Protein AF-A0AAR5PDA1-F1 (afdb_monomer)

Organism: Dendroctonus ponderosae (NCBI:txid77166)

Nearest PDB structures (foldseek):
  4s0f-assembly1_A  TM=1.235E-01  e=7.817E+00  Acetivibrio thermocellus ATCC 27405

Mean predicted aligned error: 9.86 Å

Secondary structure (DSSP, 8-state):
--SSSHHHHHHHHGGG--------HHHHHHHHHHHHHHHHHHHHHHHH-S------PPPTTSS--SEEE--GGGS-TTTEEEEEEEEEEE---HHHHHHHH-TTS--TTEEEEEEEEETTS-HHHHHHHHHHHHHTTS--EEEEEEEEE------HHHHHHHHHHHHHHHHHHHHHHHHHHHHTT-TT---TTGGGG-HHHHHHHHH-----HHHHHTHHHHHHHHHHHHHHHHHHHHHHHHHS-BS-HHHHHHHHHSHHHHHHHHHHHHHHHHHHHHHHHHHHHHHHHHHHHHS---HHHHHHHHHHHHHHHHHHHHHHHHHHHTTTT--SGGGHHHHHHHHHHHHHHHHHHHHT-GGGS-GGG-SSGGGHHHHHHHHHHHHHHHHHHHHHHTT--HHHHHHHHHHHHHHHHHHHHHHHT--SS----HHHHHHT---HHIIIIIS-HHHHHHHHHHHHHHHHHHHHHTTSS-----HHHHHHHHHHHHHHHHHHHHHTTS---HHHHHHHHHHHHHHHHHHHHHHHHHHHTT--HHHHHHHT-HHHHHHHTTHHHHHHHHHHHHHHHHHT-SSPBP--HHHHHHHHHHHHHHHHHHHHHHIIIIIHHHHHHHHHHS---PPPPP---

Foldseek 3Di:
DVPVVVVVVVVVVPPPPPDDDDPDPVVVVVCLVVVVLVVVLVVVCVLVPDDDDDDDDDDPPPADFQEDADQQVPQDPVFWWWKKWKKFKDDPDVVLVVQVVDLLAARSRIHIYTDTGGPVDDPVVVVVVVVCVVCVVPPIDMDTDDMFIDDPPDPPPLVVVVVVVVVVLVVLLVVLQVQVVVCVVPVVRDDPQSVLSHLVVLVVVLLDDDPDPLCVLLLLVLLLLLVLLLLLLLLLLLLLVLQAFFRDRVQNSVVCVPPSVVLSNVCNLQSLLQVLLQLLLVLLLVVVVLCVQFVDDDVVQLVQVLVLLLLLCQQLLVVLLSCQLVCVLAPFPSCSLVNVQQNVLSVVCSVCLSVLNCLVDQCSSHNQSLSLSVSLSSVLSSVSSVLCNCCSVVVNDSLVVLVVVLVVLLVVQLVQCQVLVEFLADDDGSNCSNSVVSDPRVSNQRRHSSQSNNSNSLSNNLSVVCNVCVVQLADPDDPVRLVVLCCLLPVQLVVLSVVSVDGDGHSVRSSCSSCSSVSNRNSVSSVSSNSSRPHDPPSNVVSSDSSSSSLSLLSSLLSSCLSVLSNSVSSPDSGHHHDDPVVSSVSSSRSSVVSSVRSSVCCSNPSSSSSVVSVVPGDDDDRNDPPPD

Structure (mmCIF, N/CA/C/O backbone):
data_AF-A0AAR5PDA1-F1
#
_entry.id   AF-A0AAR5PDA1-F1
#
loop_
_atom_site.group_PDB
_atom_site.id
_atom_site.type_symbol
_atom_site.label_atom_id
_atom_site.label_alt_id
_atom_site.label_comp_id
_atom_site.label_asym_id
_atom_site.label_entity_id
_atom_site.label_seq_id
_atom_site.pdbx_PDB_ins_code
_atom_site.Cartn_x
_atom_site.Cartn_y
_atom_site.Cartn_z
_atom_site.occupancy
_atom_site.B_iso_or_equiv
_atom_site.auth_seq_id
_atom_site.auth_comp_id
_atom_site.auth_asym_id
_atom_site.auth_atom_id
_atom_site.pdbx_PDB_model_num
ATOM 1 N N . MET A 1 1 ? -7.968 33.126 -7.094 1.00 28.56 1 MET A N 1
ATOM 2 C CA . MET A 1 1 ? -9.306 33.626 -6.690 1.00 28.56 1 MET A CA 1
ATOM 3 C C . MET A 1 1 ? -10.457 32.987 -7.488 1.00 28.56 1 MET A C 1
ATOM 5 O O . MET A 1 1 ? -11.607 33.173 -7.131 1.00 28.56 1 MET A O 1
ATOM 9 N N . SER A 1 2 ? -10.165 32.133 -8.475 1.00 23.06 2 SER A N 1
ATOM 10 C CA . SER A 1 2 ? -11.123 31.380 -9.308 1.00 23.06 2 SER A CA 1
ATOM 11 C C . SER A 1 2 ? -11.446 29.956 -8.806 1.00 23.06 2 SER A C 1
ATOM 13 O O . SER A 1 2 ? -12.273 29.273 -9.391 1.00 23.06 2 SER A O 1
ATOM 15 N N . ILE A 1 3 ? -10.853 29.511 -7.690 1.00 26.88 3 ILE A N 1
ATOM 16 C CA . ILE A 1 3 ? -11.056 28.160 -7.117 1.00 26.88 3 ILE A CA 1
ATOM 17 C C . ILE A 1 3 ? -12.253 28.111 -6.140 1.00 26.88 3 ILE A C 1
ATOM 19 O O . ILE A 1 3 ? -12.830 27.056 -5.904 1.00 26.88 3 ILE A O 1
ATOM 23 N N . LEU A 1 4 ? -12.695 29.261 -5.617 1.00 26.09 4 LEU A N 1
ATOM 24 C CA . LEU A 1 4 ? -13.799 29.341 -4.647 1.00 26.09 4 LEU A CA 1
ATOM 25 C C . LEU A 1 4 ? -15.200 29.301 -5.287 1.00 26.09 4 LEU A C 1
ATOM 27 O O . LEU A 1 4 ? -16.171 29.035 -4.585 1.00 26.09 4 LEU A O 1
ATOM 31 N N . CYS A 1 5 ? -15.323 29.512 -6.603 1.00 22.81 5 CYS A N 1
ATOM 32 C CA . CYS A 1 5 ? -16.627 29.559 -7.280 1.00 22.81 5 CYS A CA 1
ATOM 33 C C . CYS A 1 5 ? -17.192 28.160 -7.609 1.00 22.81 5 CYS A C 1
ATOM 35 O O . CYS A 1 5 ? -18.403 27.963 -7.601 1.00 22.81 5 CYS A O 1
ATOM 37 N N . ASN A 1 6 ? -16.331 27.149 -7.781 1.00 28.89 6 ASN A N 1
ATOM 38 C CA . ASN A 1 6 ? -16.763 25.783 -8.114 1.00 28.89 6 ASN A CA 1
ATOM 39 C C . ASN A 1 6 ? -17.295 24.978 -6.916 1.00 28.89 6 ASN A C 1
ATOM 41 O O . ASN A 1 6 ? -17.937 23.947 -7.103 1.00 28.89 6 ASN A O 1
ATOM 45 N N . TYR A 1 7 ? -17.098 25.458 -5.684 1.00 30.75 7 TYR A N 1
ATOM 46 C CA . TYR A 1 7 ? -17.637 24.798 -4.491 1.00 30.75 7 TYR A CA 1
ATOM 47 C C . TYR A 1 7 ? -19.144 25.034 -4.302 1.00 30.75 7 TYR A C 1
ATOM 49 O O . TYR A 1 7 ? -19.819 24.208 -3.692 1.00 30.75 7 TYR A O 1
ATOM 57 N N . TYR A 1 8 ? -19.693 26.126 -4.848 1.00 25.42 8 TYR A N 1
ATOM 58 C CA . TYR A 1 8 ? -21.100 26.490 -4.646 1.00 25.42 8 TYR A CA 1
ATOM 59 C C . TYR A 1 8 ? -22.063 25.687 -5.538 1.00 25.42 8 TYR A C 1
ATOM 61 O O . TYR A 1 8 ? -23.167 25.353 -5.115 1.00 25.42 8 TYR A O 1
ATOM 69 N N . VAL A 1 9 ? -21.621 25.275 -6.732 1.00 27.92 9 VAL A N 1
ATOM 70 C CA . VAL A 1 9 ? -22.448 24.497 -7.675 1.00 27.92 9 VAL A CA 1
ATOM 71 C C . VAL A 1 9 ? -22.591 23.028 -7.237 1.00 27.92 9 VAL A C 1
ATOM 73 O O . VAL A 1 9 ? -23.632 22.411 -7.454 1.00 27.92 9 VAL A O 1
ATOM 76 N N . ALA A 1 10 ? -21.600 22.473 -6.528 1.00 27.89 10 ALA A N 1
ATOM 77 C CA . ALA A 1 10 ? -21.650 21.100 -6.011 1.00 27.89 10 ALA A CA 1
ATOM 78 C C . ALA A 1 10 ? -22.660 20.912 -4.858 1.00 27.89 10 ALA A C 1
ATOM 80 O O . ALA A 1 10 ? -23.188 19.816 -4.666 1.00 27.89 10 ALA A O 1
ATOM 81 N N . VAL A 1 11 ? -22.967 21.975 -4.105 1.00 31.55 11 VAL A N 1
ATOM 82 C CA . VAL A 1 11 ? -23.894 21.928 -2.959 1.00 31.55 11 VAL A CA 1
ATOM 83 C C . VAL A 1 11 ? -25.360 21.930 -3.411 1.00 31.55 11 VAL A C 1
ATOM 85 O O . VAL A 1 11 ? -26.210 21.355 -2.733 1.00 31.55 11 VAL A O 1
ATOM 88 N N . GLN A 1 12 ? -25.662 22.481 -4.589 1.00 25.25 12 GLN A N 1
ATOM 89 C CA . GLN A 1 12 ? -27.038 22.630 -5.071 1.00 25.25 12 GLN A CA 1
ATOM 90 C C . GLN A 1 12 ? -27.609 21.350 -5.717 1.00 25.25 12 GLN A C 1
ATOM 92 O O . GLN A 1 12 ? -28.822 21.181 -5.767 1.00 25.25 12 GLN A O 1
ATOM 97 N N . ILE A 1 13 ? -26.757 20.401 -6.130 1.00 28.02 13 ILE A N 1
ATOM 98 C CA . ILE A 1 13 ? -27.175 19.130 -6.766 1.00 28.02 13 ILE A CA 1
ATOM 99 C C . ILE A 1 13 ? -27.432 18.010 -5.731 1.00 28.02 13 ILE A C 1
ATOM 101 O O . ILE A 1 13 ? -28.142 17.046 -6.010 1.00 28.02 13 ILE A O 1
ATOM 105 N N . CYS A 1 14 ? -26.921 18.139 -4.502 1.00 29.05 14 CYS A N 1
ATOM 106 C CA . CYS A 1 14 ? -27.127 17.148 -3.434 1.00 29.05 14 CYS A CA 1
ATOM 107 C C . CYS A 1 14 ? -28.461 17.302 -2.672 1.00 29.05 14 CYS A C 1
ATOM 109 O O . CYS A 1 14 ? -28.773 16.454 -1.835 1.00 29.05 14 CYS A O 1
ATOM 111 N N . GLY A 1 15 ? -29.245 18.352 -2.949 1.00 26.27 15 GLY A N 1
ATOM 112 C CA . GLY A 1 15 ? -30.471 18.689 -2.212 1.00 26.27 15 GLY A CA 1
ATOM 113 C C . GLY A 1 15 ? -31.687 17.786 -2.466 1.00 26.27 15 GLY A C 1
ATOM 114 O O . GLY A 1 15 ? -32.548 17.698 -1.599 1.00 26.27 15 GLY A O 1
ATOM 115 N N . ASP A 1 16 ? -31.744 17.062 -3.589 1.00 25.88 16 ASP A N 1
ATOM 116 C CA . ASP A 1 16 ? -32.981 16.387 -4.039 1.00 25.88 16 ASP A CA 1
ATOM 117 C C . ASP A 1 16 ? -33.069 14.874 -3.743 1.00 25.88 16 ASP A C 1
ATOM 119 O O . ASP A 1 16 ? -33.999 14.191 -4.171 1.00 25.88 16 ASP A O 1
ATOM 123 N N . PHE A 1 17 ? -32.125 14.297 -2.994 1.00 32.66 17 PHE A N 1
ATOM 124 C CA . PHE A 1 17 ? -31.973 12.833 -2.907 1.00 32.66 17 PHE A CA 1
ATOM 125 C C . PHE A 1 17 ? -32.557 12.155 -1.650 1.00 32.66 17 PHE A C 1
ATOM 127 O O . PHE A 1 17 ? -32.198 11.013 -1.353 1.00 32.66 17 PHE A O 1
ATOM 134 N N . SER A 1 18 ? -33.460 12.804 -0.904 1.00 30.02 18 SER A N 1
ATOM 135 C CA . SER A 1 18 ? -33.878 12.325 0.428 1.00 30.02 18 SER A CA 1
ATOM 136 C C . SER A 1 18 ? -35.179 11.517 0.523 1.00 30.02 18 SER A C 1
ATOM 138 O O . SER A 1 18 ? -35.541 11.161 1.638 1.00 30.02 18 SER A O 1
ATOM 140 N N . ASN A 1 19 ? -35.872 11.154 -0.565 1.00 30.88 19 ASN A N 1
ATOM 141 C CA . ASN A 1 19 ? -37.133 10.404 -0.438 1.00 30.88 19 ASN A CA 1
ATOM 142 C C . ASN A 1 19 ? -37.353 9.361 -1.542 1.00 30.88 19 ASN A C 1
ATOM 144 O O . ASN A 1 19 ? -37.796 9.704 -2.634 1.00 30.88 19 ASN A O 1
ATOM 148 N N . ARG A 1 20 ? -37.096 8.079 -1.233 1.00 31.81 20 ARG A N 1
ATOM 149 C CA . ARG A 1 20 ? -37.834 6.903 -1.755 1.00 31.81 20 ARG A CA 1
ATOM 150 C C . ARG A 1 20 ? -37.402 5.620 -1.026 1.00 31.81 20 ARG A C 1
ATOM 152 O O . ARG A 1 20 ? -36.214 5.308 -0.969 1.00 31.81 20 ARG A O 1
ATOM 159 N N . GLN A 1 21 ? -38.374 4.890 -0.477 1.00 29.42 21 GLN A N 1
ATOM 160 C CA . GLN A 1 21 ? -38.220 3.506 -0.006 1.00 29.42 21 GLN A CA 1
ATOM 161 C C . GLN A 1 21 ? -38.002 2.575 -1.211 1.00 29.42 21 GLN A C 1
ATOM 163 O O . GLN A 1 21 ? -38.625 2.769 -2.253 1.00 29.42 21 GLN A O 1
ATOM 168 N N . ILE A 1 22 ? -37.094 1.602 -1.085 1.00 35.50 22 ILE A N 1
ATOM 169 C CA . ILE A 1 22 ? -36.780 0.608 -2.125 1.00 35.50 22 ILE A CA 1
ATOM 170 C C . ILE A 1 22 ? -37.048 -0.779 -1.532 1.00 35.50 22 ILE A C 1
ATOM 172 O O . ILE A 1 22 ? -36.327 -1.201 -0.627 1.00 35.50 22 ILE A O 1
ATOM 176 N N . ASP A 1 23 ? -38.060 -1.463 -2.069 1.00 28.56 23 ASP A N 1
ATOM 177 C CA . ASP A 1 23 ? -38.607 -2.736 -1.582 1.00 28.56 23 ASP A CA 1
ATOM 178 C C . ASP A 1 23 ? -38.346 -3.905 -2.562 1.00 28.56 23 ASP A C 1
ATOM 180 O O . ASP A 1 23 ? -39.271 -4.620 -2.933 1.00 28.56 23 ASP A O 1
ATOM 184 N N . SER A 1 24 ? -37.108 -4.136 -3.031 1.00 32.84 24 SER A N 1
ATOM 185 C CA . SER A 1 24 ? -36.743 -5.425 -3.666 1.00 32.84 24 SER A CA 1
ATOM 186 C C . SER A 1 24 ? -35.222 -5.642 -3.812 1.00 32.84 24 SER A C 1
ATOM 188 O O . SER A 1 24 ? -34.454 -4.699 -3.990 1.00 32.84 24 SER A O 1
ATOM 190 N N . PHE A 1 25 ? -34.765 -6.903 -3.745 1.00 30.41 25 PHE A N 1
ATOM 191 C CA . PHE A 1 25 ? -33.343 -7.306 -3.824 1.00 30.41 25 PHE A CA 1
ATOM 192 C C . PHE A 1 25 ? -32.742 -7.174 -5.244 1.00 30.41 25 PHE A C 1
ATOM 194 O O . PHE A 1 25 ? -31.523 -7.113 -5.390 1.00 30.41 25 PHE A O 1
ATOM 201 N N . VAL A 1 26 ? -33.582 -7.098 -6.286 1.00 32.31 26 VAL A N 1
ATOM 202 C CA . VAL A 1 26 ? -33.161 -7.009 -7.700 1.00 32.31 26 VAL A CA 1
ATOM 203 C C . VAL A 1 26 ? -32.919 -5.553 -8.128 1.00 32.31 26 VAL A C 1
ATOM 205 O O . VAL A 1 26 ? -31.959 -5.285 -8.850 1.00 32.31 26 VAL A O 1
ATOM 208 N N . ASP A 1 27 ? -33.684 -4.592 -7.596 1.00 30.92 27 ASP A N 1
ATOM 209 C CA . ASP A 1 27 ? -33.485 -3.157 -7.870 1.00 30.92 27 ASP A CA 1
ATOM 210 C C . ASP A 1 27 ? -32.235 -2.574 -7.199 1.00 30.92 27 ASP A C 1
ATOM 212 O O . ASP A 1 27 ? -31.632 -1.619 -7.687 1.00 30.92 27 ASP A O 1
ATOM 216 N N . VAL A 1 28 ? -31.795 -3.159 -6.083 1.00 35.81 28 VAL A N 1
ATOM 217 C CA . VAL A 1 28 ? -30.606 -2.688 -5.358 1.00 35.81 28 VAL A CA 1
ATOM 218 C C . VAL A 1 28 ? -29.334 -2.908 -6.182 1.00 35.81 28 VAL A C 1
ATOM 220 O O . VAL A 1 28 ? -28.450 -2.053 -6.165 1.00 35.81 28 VAL A O 1
ATOM 223 N N . HIS A 1 29 ? -29.250 -4.001 -6.948 1.00 34.25 29 HIS A N 1
ATOM 224 C CA . HIS A 1 29 ? -28.054 -4.335 -7.723 1.00 34.25 29 HIS A CA 1
ATOM 225 C C . HIS A 1 29 ? -27.884 -3.436 -8.954 1.00 34.25 29 HIS A C 1
ATOM 227 O O . HIS A 1 29 ? -26.773 -2.969 -9.194 1.00 34.25 29 HIS A O 1
ATOM 233 N N . SER A 1 30 ? -28.961 -3.148 -9.698 1.00 30.42 30 SER A N 1
ATOM 234 C CA . SER A 1 30 ? -28.906 -2.281 -10.888 1.00 30.42 30 SER A CA 1
ATOM 235 C C . SER A 1 30 ? -28.686 -0.811 -10.510 1.00 30.42 30 SER A C 1
ATOM 237 O O . SER A 1 30 ? -27.870 -0.119 -11.119 1.00 30.42 30 SER A O 1
ATOM 239 N N . VAL A 1 31 ? -29.335 -0.342 -9.438 1.00 36.50 31 VAL A N 1
ATOM 240 C CA . VAL A 1 31 ? -29.215 1.042 -8.963 1.00 36.50 31 VAL A CA 1
ATOM 241 C C . VAL A 1 31 ? -27.844 1.308 -8.332 1.00 36.50 31 VAL A C 1
ATOM 243 O O . VAL A 1 31 ? -27.294 2.393 -8.530 1.00 36.50 31 VAL A O 1
ATOM 246 N N . LEU A 1 32 ? -27.252 0.342 -7.614 1.00 34.78 32 LEU A N 1
ATOM 247 C CA . LEU A 1 32 ? -25.902 0.490 -7.055 1.00 34.78 32 LEU A CA 1
ATOM 248 C C . LEU A 1 32 ? -24.824 0.499 -8.139 1.00 34.78 32 LEU A C 1
ATOM 250 O O . LEU A 1 32 ? -23.952 1.359 -8.073 1.00 34.78 32 LEU A O 1
ATOM 254 N N . THR A 1 33 ? -24.881 -0.374 -9.149 1.00 42.22 33 THR A N 1
ATOM 255 C CA . THR A 1 33 ? -23.862 -0.399 -10.215 1.00 42.22 33 THR A CA 1
ATOM 256 C C . THR A 1 33 ? -23.870 0.877 -11.050 1.00 42.22 33 THR A C 1
ATOM 258 O O . THR A 1 33 ? -22.810 1.456 -11.290 1.00 42.22 33 THR A O 1
ATOM 261 N N . THR A 1 34 ? -25.049 1.386 -11.419 1.00 38.06 34 THR A N 1
ATOM 262 C CA . THR A 1 34 ? -25.155 2.587 -12.261 1.00 38.06 34 THR A CA 1
ATOM 263 C C . THR A 1 34 ? -24.826 3.861 -11.481 1.00 38.06 34 THR A C 1
ATOM 265 O O . THR A 1 34 ? -24.133 4.734 -12.000 1.00 38.06 34 THR A O 1
ATOM 268 N N . ARG A 1 35 ? -25.234 3.967 -10.206 1.00 40.22 35 ARG A N 1
ATOM 269 C CA . ARG A 1 35 ? -24.907 5.137 -9.365 1.00 40.22 35 ARG A CA 1
ATOM 270 C C . ARG A 1 35 ? -23.458 5.136 -8.875 1.00 40.22 35 ARG A C 1
ATOM 272 O O . ARG A 1 35 ? -22.882 6.208 -8.717 1.00 40.22 35 ARG A O 1
ATOM 279 N N . MET A 1 36 ? -22.856 3.964 -8.667 1.00 40.00 36 MET A N 1
ATOM 280 C CA . MET A 1 36 ? -21.438 3.826 -8.317 1.00 40.00 36 MET A CA 1
ATOM 281 C C . MET A 1 36 ? -20.536 4.172 -9.503 1.00 40.00 36 MET A C 1
ATOM 283 O O . MET A 1 36 ? -19.579 4.922 -9.325 1.00 40.00 36 MET A O 1
ATOM 287 N N . ALA A 1 37 ? -20.886 3.714 -10.711 1.00 40.38 37 ALA A N 1
ATOM 288 C CA . ALA A 1 37 ? -20.204 4.118 -11.937 1.00 40.38 37 ALA A CA 1
ATOM 289 C C . ALA A 1 37 ? -20.327 5.631 -12.162 1.00 40.38 37 ALA A C 1
ATOM 291 O O . ALA A 1 37 ? -19.318 6.286 -12.374 1.00 40.38 37 ALA A O 1
ATOM 292 N N . GLN A 1 38 ? -21.520 6.215 -12.004 1.00 41.44 38 GLN A N 1
ATOM 293 C CA . GLN A 1 38 ? -21.720 7.663 -12.150 1.00 41.44 38 GLN A CA 1
ATOM 294 C C . GLN A 1 38 ? -20.986 8.489 -11.086 1.00 41.44 38 GLN A C 1
ATOM 296 O O . GLN A 1 38 ? -20.482 9.561 -11.404 1.00 41.44 38 GLN A O 1
ATOM 301 N N . PHE A 1 39 ? -20.906 8.021 -9.837 1.00 43.31 39 PHE A N 1
ATOM 302 C CA . PHE A 1 39 ? -20.164 8.710 -8.778 1.00 43.31 39 PHE A CA 1
ATOM 303 C C . PHE A 1 39 ? -18.651 8.651 -9.016 1.00 43.31 39 PHE A C 1
ATOM 305 O O . PHE A 1 39 ? -17.996 9.687 -8.951 1.00 43.31 39 PHE A O 1
ATOM 312 N N . LEU A 1 40 ? -18.104 7.475 -9.346 1.00 42.44 40 LEU A N 1
ATOM 313 C CA . LEU A 1 40 ? -16.683 7.310 -9.671 1.00 42.44 40 LEU A CA 1
ATOM 314 C C . LEU A 1 40 ? -16.311 8.065 -10.948 1.00 42.44 40 LEU A C 1
ATOM 316 O O . LEU A 1 40 ? -15.322 8.786 -10.953 1.00 42.44 40 LEU A O 1
ATOM 320 N N . GLN A 1 41 ? -17.142 7.979 -11.987 1.00 41.12 41 GLN A N 1
ATOM 321 C CA . GLN A 1 41 ? -16.969 8.705 -13.240 1.00 41.12 41 GLN A CA 1
ATOM 322 C C . GLN A 1 41 ? -17.024 10.216 -13.014 1.00 41.12 41 GLN A C 1
ATOM 324 O O . GLN A 1 41 ? -16.158 10.913 -13.517 1.00 41.12 41 GLN A O 1
ATOM 329 N N . ARG A 1 42 ? -17.973 10.743 -12.225 1.00 42.72 42 ARG A N 1
ATOM 330 C CA . ARG A 1 42 ? -18.045 12.185 -11.914 1.00 42.72 42 ARG A CA 1
ATOM 331 C C . ARG A 1 42 ? -16.915 12.651 -11.002 1.00 42.72 42 ARG A C 1
ATOM 333 O O . ARG A 1 42 ? -16.438 13.761 -11.189 1.00 42.72 42 ARG A O 1
ATOM 340 N N . PHE A 1 43 ? -16.474 11.825 -10.055 1.00 44.47 43 PHE A N 1
ATOM 341 C CA . PHE A 1 43 ? -15.311 12.106 -9.210 1.00 44.47 43 PHE A CA 1
ATOM 342 C C . PHE A 1 43 ? -14.017 12.139 -10.038 1.00 44.47 43 PHE A C 1
ATOM 344 O O . PHE A 1 43 ? -13.213 13.050 -9.873 1.00 44.47 43 PHE A O 1
ATOM 351 N N . LEU A 1 44 ? -13.860 11.209 -10.985 1.00 43.09 44 LEU A N 1
ATOM 352 C CA . LEU A 1 44 ? -12.749 11.172 -11.938 1.00 43.09 44 LEU A CA 1
ATOM 353 C C . LEU A 1 44 ? -12.827 12.322 -12.951 1.00 43.09 44 LEU A C 1
ATOM 355 O O . LEU A 1 44 ? -11.827 12.987 -13.172 1.00 43.09 44 LEU A O 1
ATOM 359 N N . LEU A 1 45 ? -14.004 12.636 -13.499 1.00 40.25 45 LEU A N 1
ATOM 360 C CA . LEU A 1 45 ? -14.221 13.796 -14.376 1.00 40.25 45 LEU A CA 1
ATOM 361 C C . LEU A 1 45 ? -13.944 15.125 -13.664 1.00 40.25 45 LEU A C 1
ATOM 363 O O . LEU A 1 45 ? -13.428 16.038 -14.294 1.00 40.25 45 LEU A O 1
ATOM 367 N N . LEU A 1 46 ? -14.222 15.238 -12.361 1.00 41.06 46 LEU A N 1
ATOM 368 C CA . LEU A 1 46 ? -13.856 16.428 -11.582 1.00 41.06 46 LEU A CA 1
ATOM 369 C C . LEU A 1 46 ? -12.339 16.576 -11.413 1.00 41.06 46 LEU A C 1
ATOM 371 O O . LEU A 1 46 ? -11.852 17.690 -11.249 1.00 41.06 46 LEU A O 1
ATOM 375 N N . VAL A 1 47 ? -11.606 15.459 -11.444 1.00 44.16 47 VAL A N 1
ATOM 376 C CA . VAL A 1 47 ? -10.140 15.443 -11.466 1.00 44.16 47 VAL A CA 1
ATOM 377 C C . VAL A 1 47 ? -9.620 15.690 -12.887 1.00 44.16 47 VAL A C 1
ATOM 379 O O . VAL A 1 47 ? -8.571 16.291 -13.029 1.00 44.16 47 VAL A O 1
ATOM 382 N N . LEU A 1 48 ? -10.345 15.294 -13.934 1.00 39.53 48 LEU A N 1
ATOM 383 C CA . LEU A 1 48 ? -9.856 15.255 -15.321 1.00 39.53 48 LEU A CA 1
ATOM 384 C C . LEU A 1 48 ? -10.306 16.421 -16.217 1.00 39.53 48 LEU A C 1
ATOM 386 O O . LEU A 1 48 ? -9.865 16.505 -17.359 1.00 39.53 48 LEU A O 1
ATOM 390 N N . LEU A 1 49 ? -11.168 17.322 -15.744 1.00 36.22 49 LEU A N 1
ATOM 391 C CA . LEU A 1 49 ? -11.595 18.491 -16.520 1.00 36.22 49 LEU A CA 1
ATOM 392 C C . LEU A 1 49 ? -10.606 19.657 -16.381 1.00 36.22 49 LEU A C 1
ATOM 394 O O . LEU A 1 49 ? -10.922 20.644 -15.720 1.00 36.22 49 LEU A O 1
ATOM 398 N N . VAL A 1 50 ? -9.438 19.554 -17.027 1.00 38.56 50 VAL A N 1
ATOM 399 C CA . VAL A 1 50 ? -8.650 20.704 -17.514 1.00 38.56 50 VAL A CA 1
ATOM 400 C C . VAL A 1 50 ? -7.969 20.312 -18.834 1.00 38.56 50 VAL A C 1
ATOM 402 O O . VAL A 1 50 ? -7.508 19.190 -19.000 1.00 38.56 50 VAL A O 1
ATOM 405 N N . GLU A 1 51 ? -8.011 21.256 -19.768 1.00 39.22 51 GLU A N 1
ATOM 406 C CA . GLU A 1 51 ? -7.816 21.195 -21.219 1.00 39.22 51 GLU A CA 1
ATOM 407 C C . GLU A 1 51 ? -6.564 20.458 -21.732 1.00 39.22 51 GLU A C 1
ATOM 409 O O . GLU A 1 51 ? -5.453 20.637 -21.237 1.00 39.22 51 GLU A O 1
ATOM 414 N N . LEU A 1 52 ? -6.761 19.688 -22.811 1.00 35.28 52 LEU A N 1
ATOM 415 C CA . LEU A 1 52 ? -5.705 19.194 -23.696 1.00 35.28 52 LEU A CA 1
ATOM 416 C C . LEU A 1 52 ? -5.130 20.386 -24.473 1.00 35.28 52 LEU A C 1
ATOM 418 O O . LEU A 1 52 ? -5.780 20.914 -25.374 1.00 35.28 52 LEU A O 1
ATOM 422 N N . GLY A 1 53 ? -3.932 20.823 -24.093 1.00 30.80 53 GLY A N 1
ATOM 423 C CA . GLY A 1 53 ? -3.139 21.773 -24.867 1.00 30.80 53 GLY A CA 1
ATOM 424 C C . GLY A 1 53 ? -2.311 21.050 -25.927 1.00 30.80 53 GLY A C 1
ATOM 425 O O . GLY A 1 53 ? -1.507 20.182 -25.595 1.00 30.80 53 GLY A O 1
ATOM 426 N N . ASP A 1 54 ? -2.508 21.431 -27.187 1.00 41.03 54 ASP A N 1
ATOM 427 C CA . ASP A 1 54 ? -1.644 21.089 -28.319 1.00 41.03 54 ASP A CA 1
ATOM 428 C C . ASP A 1 54 ? -0.312 21.856 -28.248 1.00 41.03 54 ASP A C 1
ATOM 430 O O . ASP A 1 54 ? -0.322 23.078 -28.097 1.00 41.03 54 ASP A O 1
ATOM 434 N N . ALA A 1 55 ? 0.807 21.137 -28.408 1.00 32.66 55 ALA A N 1
ATOM 435 C CA . ALA A 1 55 ? 2.115 21.556 -28.960 1.00 32.66 55 ALA A CA 1
ATOM 436 C C . ALA A 1 55 ? 3.186 20.557 -28.473 1.00 32.66 55 ALA A C 1
ATOM 438 O O . ALA A 1 55 ? 3.190 20.187 -27.308 1.00 32.66 55 ALA A O 1
ATOM 439 N N . SER A 1 56 ? 4.156 20.059 -29.235 1.00 30.28 56 SER A N 1
ATOM 440 C CA . SER A 1 56 ? 4.648 20.315 -30.589 1.00 30.28 56 SER A CA 1
ATOM 441 C C . SER A 1 56 ? 5.414 19.056 -31.019 1.00 30.28 56 SER A C 1
ATOM 443 O O . SER A 1 56 ? 6.180 18.512 -30.225 1.00 30.28 56 SER A O 1
ATOM 445 N N . CYS A 1 57 ? 5.193 18.594 -32.248 1.00 38.38 57 CYS A N 1
ATOM 446 C CA . CYS A 1 57 ? 5.731 17.349 -32.793 1.00 38.38 57 CYS A CA 1
ATOM 447 C C . CYS A 1 57 ? 7.262 17.383 -32.951 1.00 38.38 57 CYS A C 1
ATOM 449 O O . CYS A 1 57 ? 7.796 18.277 -33.612 1.00 38.38 57 CYS A O 1
ATOM 451 N N . LEU A 1 58 ? 7.955 16.364 -32.440 1.00 43.97 58 LEU A N 1
ATOM 452 C CA . LEU A 1 58 ? 9.176 15.882 -33.085 1.00 43.97 58 LEU A CA 1
ATOM 453 C C . LEU A 1 58 ? 8.742 14.916 -34.202 1.00 43.97 58 LEU A C 1
ATOM 455 O O . LEU A 1 58 ? 7.798 14.159 -34.004 1.00 43.97 58 LEU A O 1
ATOM 459 N N . PRO A 1 59 ? 9.347 14.960 -35.397 1.00 42.16 59 PRO A N 1
ATOM 460 C CA . PRO A 1 59 ? 8.948 14.073 -36.482 1.00 42.16 59 PRO A CA 1
ATOM 461 C C . PRO A 1 59 ? 9.276 12.607 -36.149 1.00 42.16 59 PRO A C 1
ATOM 463 O O . PRO A 1 59 ? 10.441 12.273 -35.923 1.00 42.16 59 PRO A O 1
ATOM 466 N N . ASP A 1 60 ? 8.260 11.738 -36.216 1.00 45.09 60 ASP A N 1
ATOM 467 C CA . ASP A 1 60 ? 8.307 10.285 -35.947 1.00 45.09 60 ASP A CA 1
ATOM 468 C C . ASP A 1 60 ? 9.362 9.507 -36.764 1.00 45.09 60 ASP A C 1
ATOM 470 O O . ASP A 1 60 ? 9.713 8.378 -36.439 1.00 45.09 60 ASP A O 1
ATOM 474 N N . ASN A 1 61 ? 9.913 10.110 -37.820 1.00 47.94 61 ASN A N 1
ATOM 475 C CA . ASN A 1 61 ? 10.777 9.443 -38.798 1.00 47.94 61 ASN A CA 1
ATOM 476 C C . ASN A 1 61 ? 12.287 9.517 -38.499 1.00 47.94 61 ASN A C 1
ATOM 478 O O . ASN A 1 61 ? 13.083 9.089 -39.335 1.00 47.94 61 ASN A O 1
ATOM 482 N N . VAL A 1 62 ? 12.717 10.086 -37.366 1.00 58.41 62 VAL A N 1
ATOM 483 C CA . VAL A 1 62 ? 14.159 10.280 -37.083 1.00 58.41 62 VAL A CA 1
ATOM 484 C C . VAL A 1 62 ? 14.766 9.142 -36.250 1.00 58.41 62 VAL A C 1
ATOM 486 O O . VAL A 1 62 ? 15.979 8.937 -36.307 1.00 58.41 62 VAL A O 1
ATOM 489 N N . PHE A 1 63 ? 13.956 8.363 -35.520 1.00 69.31 63 PHE A N 1
ATOM 490 C CA . PHE A 1 63 ? 14.443 7.347 -34.578 1.00 69.31 63 PHE A CA 1
ATOM 491 C C . PHE A 1 63 ? 13.844 5.960 -34.837 1.00 69.31 63 PHE A C 1
ATOM 493 O O . PHE A 1 63 ? 12.666 5.859 -35.178 1.00 69.31 63 PHE A O 1
ATOM 500 N N . PRO A 1 64 ? 14.614 4.874 -34.640 1.00 76.56 64 PRO A N 1
ATOM 501 C CA . PRO A 1 64 ? 14.045 3.536 -34.642 1.00 76.56 64 PRO A CA 1
ATOM 502 C C . PRO A 1 64 ? 13.046 3.384 -33.481 1.00 76.56 64 PRO A C 1
ATOM 504 O O . PRO A 1 64 ? 13.277 3.930 -32.396 1.00 76.56 64 PRO A O 1
ATOM 507 N N . PRO A 1 65 ? 11.957 2.617 -33.661 1.00 83.94 65 PRO A N 1
ATOM 508 C CA . PRO A 1 65 ? 10.988 2.401 -32.597 1.00 83.94 65 PRO A CA 1
ATOM 509 C C . PRO A 1 65 ? 11.651 1.688 -31.413 1.00 83.94 65 PRO A C 1
ATOM 511 O O . PRO A 1 65 ? 12.390 0.707 -31.583 1.00 83.94 65 PRO A O 1
ATOM 514 N N . MET A 1 66 ? 11.364 2.161 -30.195 1.00 87.19 66 MET A N 1
ATOM 515 C CA . MET A 1 66 ? 11.934 1.576 -28.975 1.00 87.19 66 MET A CA 1
ATOM 516 C C . MET A 1 66 ? 11.503 0.126 -28.782 1.00 87.19 66 MET A C 1
ATOM 518 O O . MET A 1 66 ? 12.296 -0.694 -28.319 1.00 87.19 66 MET A O 1
ATOM 522 N N . TYR A 1 67 ? 10.274 -0.207 -29.173 1.00 90.50 67 TYR A N 1
ATOM 523 C CA . TYR A 1 67 ? 9.720 -1.547 -29.049 1.00 90.50 67 TYR A CA 1
ATOM 524 C C . TYR A 1 67 ? 9.329 -2.091 -30.419 1.00 90.50 67 TYR A C 1
ATOM 526 O O . TYR A 1 67 ? 8.706 -1.398 -31.220 1.00 90.50 67 TYR A O 1
ATOM 534 N N . ARG A 1 68 ? 9.665 -3.355 -30.665 1.00 90.50 68 ARG A N 1
ATOM 535 C CA . ARG A 1 68 ? 9.119 -4.154 -31.766 1.00 90.50 68 ARG A CA 1
ATOM 536 C C . ARG A 1 68 ? 8.722 -5.507 -31.210 1.00 90.50 68 ARG A C 1
ATOM 538 O O . ARG A 1 68 ? 9.404 -6.041 -30.333 1.00 90.50 68 ARG A O 1
ATOM 545 N N . MET A 1 69 ? 7.638 -6.046 -31.743 1.00 91.00 69 MET A N 1
ATOM 546 C CA . MET A 1 69 ? 7.058 -7.291 -31.288 1.00 91.00 69 MET A CA 1
ATOM 547 C C . MET A 1 69 ? 6.543 -8.096 -32.472 1.00 91.00 69 MET A C 1
ATOM 549 O O . MET A 1 69 ? 5.774 -7.573 -33.276 1.00 91.00 69 MET A O 1
ATOM 553 N N . ASP A 1 70 ? 6.973 -9.349 -32.574 1.00 90.38 70 ASP A N 1
ATOM 554 C CA . ASP A 1 70 ? 6.350 -10.309 -33.478 1.00 90.38 70 ASP A CA 1
ATOM 555 C C . ASP A 1 70 ? 5.000 -10.762 -32.897 1.00 90.38 70 ASP A C 1
ATOM 557 O O . ASP A 1 70 ? 4.807 -10.792 -31.683 1.00 90.38 70 ASP A O 1
ATOM 561 N N . HIS A 1 71 ? 4.046 -11.147 -33.747 1.00 87.12 71 HIS A N 1
ATOM 562 C CA . HIS A 1 71 ? 2.745 -11.625 -33.269 1.00 87.12 71 HIS A CA 1
ATOM 563 C C . HIS A 1 71 ? 2.909 -12.887 -32.415 1.00 87.12 71 HIS A C 1
ATOM 565 O O . HIS A 1 71 ? 3.230 -13.963 -32.931 1.00 87.12 71 HIS A O 1
ATOM 571 N N . TYR A 1 72 ? 2.623 -12.779 -31.117 1.00 85.81 72 TYR A N 1
ATOM 572 C CA . TYR A 1 72 ? 2.904 -13.849 -30.161 1.00 85.81 72 TYR A CA 1
ATOM 573 C C . TYR A 1 72 ? 2.184 -15.160 -30.487 1.00 85.81 72 TYR A C 1
ATOM 575 O O . TYR A 1 72 ? 2.788 -16.232 -30.500 1.00 85.81 72 TYR A O 1
ATOM 583 N N . LYS A 1 73 ? 0.892 -15.073 -30.826 1.00 84.19 73 LYS A N 1
ATOM 584 C CA . LYS A 1 73 ? 0.056 -16.231 -31.186 1.00 84.19 73 LYS A CA 1
ATOM 585 C C . LYS A 1 73 ? 0.517 -16.954 -32.449 1.00 84.19 73 LYS A C 1
ATOM 587 O O . LYS A 1 73 ? 0.228 -18.138 -32.602 1.00 84.19 73 LYS A O 1
ATOM 592 N N . ASN A 1 74 ? 1.233 -16.261 -33.330 1.00 87.81 74 ASN A N 1
ATOM 593 C CA . ASN A 1 74 ? 1.728 -16.832 -34.577 1.00 87.81 74 ASN A CA 1
ATOM 594 C C . ASN A 1 74 ? 3.070 -17.551 -34.389 1.00 87.81 74 ASN A C 1
ATOM 596 O O . ASN A 1 74 ? 3.528 -18.206 -35.322 1.00 87.81 74 ASN A O 1
ATOM 600 N N . CYS A 1 75 ? 3.697 -17.456 -33.211 1.00 86.69 75 CYS A N 1
ATOM 601 C CA . CYS A 1 75 ? 4.962 -18.119 -32.929 1.00 86.69 75 CYS A CA 1
ATOM 602 C C . CYS A 1 75 ? 4.745 -19.610 -32.594 1.00 86.69 75 CYS A C 1
ATOM 604 O O . CYS A 1 75 ? 4.159 -19.935 -31.554 1.00 86.69 75 CYS A O 1
ATOM 606 N N . PRO A 1 76 ? 5.206 -20.551 -33.441 1.00 86.62 76 PRO A N 1
ATOM 607 C CA . PRO A 1 76 ? 4.997 -21.976 -33.213 1.00 86.62 76 PRO A CA 1
ATOM 608 C C . PRO A 1 76 ? 5.900 -22.490 -32.083 1.00 86.62 76 PRO A C 1
ATOM 610 O O . PRO A 1 76 ? 7.079 -22.762 -32.288 1.00 86.62 76 PRO A O 1
ATOM 613 N N . ARG A 1 77 ? 5.327 -22.707 -30.894 1.00 82.56 77 ARG A N 1
ATOM 614 C CA . ARG A 1 77 ? 6.067 -23.124 -29.681 1.00 82.56 77 ARG A CA 1
ATOM 615 C C . ARG A 1 77 ? 6.814 -24.461 -29.792 1.00 82.56 77 ARG A C 1
ATOM 617 O O . ARG A 1 77 ? 7.715 -24.720 -29.007 1.00 82.56 77 ARG A O 1
ATOM 624 N N . ASN A 1 78 ? 6.445 -25.319 -30.746 1.00 84.00 78 ASN A N 1
ATOM 625 C CA . ASN A 1 78 ? 7.116 -26.607 -30.960 1.00 84.00 78 ASN A CA 1
ATOM 626 C C . ASN A 1 78 ? 8.461 -26.457 -31.688 1.00 84.00 78 ASN A C 1
ATOM 628 O O . ASN A 1 78 ? 9.336 -27.307 -31.546 1.00 84.00 78 ASN A O 1
ATOM 632 N N . THR A 1 79 ? 8.614 -25.407 -32.497 1.00 87.75 79 THR A N 1
ATOM 633 C CA . THR A 1 79 ? 9.775 -25.210 -33.383 1.00 87.75 79 THR A CA 1
ATOM 634 C C . THR A 1 79 ? 10.510 -23.902 -33.125 1.00 87.75 79 THR A C 1
ATOM 636 O O . THR A 1 79 ? 11.605 -23.719 -33.651 1.00 87.75 79 THR A O 1
ATOM 639 N N . SER A 1 80 ? 9.928 -23.010 -32.326 1.00 89.56 80 SER A N 1
ATOM 640 C CA . SER A 1 80 ? 10.456 -21.685 -32.031 1.00 89.56 80 SER A CA 1
ATOM 641 C C . SER A 1 80 ? 10.234 -21.322 -30.566 1.00 89.56 80 SER A C 1
ATOM 643 O O . SER A 1 80 ? 9.257 -21.750 -29.948 1.00 89.56 80 SER A O 1
ATOM 645 N N . THR A 1 81 ? 11.118 -20.485 -30.036 1.00 89.25 81 THR A N 1
ATOM 646 C CA . THR A 1 81 ? 11.038 -19.921 -28.689 1.00 89.25 81 THR A CA 1
ATOM 647 C C . THR A 1 81 ? 10.850 -18.414 -28.788 1.00 89.25 81 THR A C 1
ATOM 649 O O . THR A 1 81 ? 11.505 -17.744 -29.584 1.00 89.25 81 THR A O 1
ATOM 652 N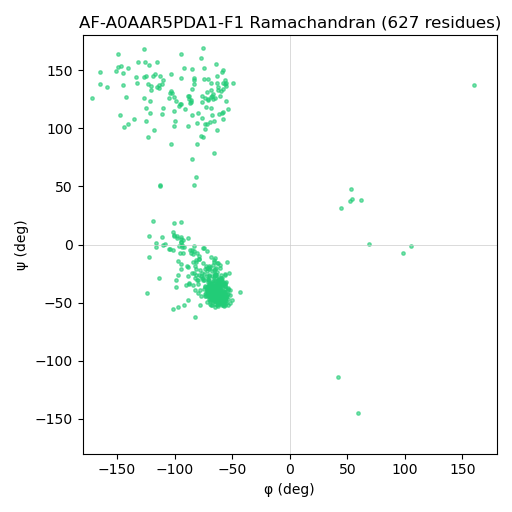 N . TYR A 1 82 ? 9.937 -17.869 -27.989 1.00 90.25 82 TYR A N 1
ATOM 653 C CA . TYR A 1 82 ? 9.689 -16.435 -27.965 1.00 90.25 82 TYR A CA 1
ATOM 654 C C . TYR A 1 82 ? 10.639 -15.755 -26.975 1.00 90.25 82 TYR A C 1
ATOM 656 O O . TYR A 1 82 ? 10.697 -16.152 -25.809 1.00 90.25 82 TYR A O 1
ATOM 664 N N . CYS A 1 83 ? 11.390 -14.748 -27.420 1.00 91.00 83 CYS A N 1
ATOM 665 C CA . CYS A 1 83 ? 12.432 -14.116 -26.612 1.00 91.00 83 CYS A CA 1
ATOM 666 C C . CYS A 1 83 ? 12.356 -12.591 -26.651 1.00 91.00 83 CYS A C 1
ATOM 668 O O . CYS A 1 83 ? 12.151 -11.982 -27.699 1.00 91.00 83 CYS A O 1
ATOM 670 N N . LEU A 1 84 ? 12.562 -11.979 -25.488 1.00 91.19 84 LEU A N 1
ATOM 671 C CA . LEU A 1 84 ? 12.792 -10.555 -25.313 1.00 91.19 84 LEU A CA 1
ATOM 672 C C . LEU A 1 84 ? 14.300 -10.289 -25.367 1.00 91.19 84 LEU A C 1
ATOM 674 O O . LEU A 1 84 ? 15.052 -10.759 -24.517 1.00 91.19 84 LEU A O 1
ATOM 678 N N . PHE A 1 85 ? 14.725 -9.523 -26.360 1.00 92.94 85 PHE A N 1
ATOM 679 C CA . PHE A 1 85 ? 16.078 -9.010 -26.507 1.00 92.94 85 PHE A CA 1
ATOM 680 C C . PHE A 1 85 ? 16.111 -7.546 -26.084 1.00 92.94 85 PHE A C 1
ATOM 682 O O . PHE A 1 85 ? 15.315 -6.740 -26.576 1.00 92.94 85 PHE A O 1
ATOM 689 N N . THR A 1 86 ? 17.066 -7.202 -25.231 1.00 92.06 86 THR A N 1
ATOM 690 C CA . THR A 1 86 ? 17.362 -5.829 -24.829 1.00 92.06 86 THR A CA 1
ATOM 691 C C . THR A 1 86 ? 18.697 -5.435 -25.441 1.00 92.06 86 THR A C 1
ATOM 693 O O . THR A 1 86 ? 19.730 -6.036 -25.148 1.00 92.06 86 THR A O 1
ATOM 696 N N . PHE A 1 87 ? 18.680 -4.431 -26.309 1.00 91.75 87 PHE A N 1
ATOM 697 C CA . PHE A 1 87 ? 19.865 -3.899 -26.970 1.00 91.75 87 PHE A CA 1
ATOM 698 C C . PHE A 1 87 ? 20.169 -2.494 -26.462 1.00 91.75 87 PHE A C 1
ATOM 700 O O . PHE A 1 87 ? 19.260 -1.669 -26.358 1.00 91.75 87 PHE A O 1
ATOM 707 N N . LYS A 1 88 ? 21.448 -2.202 -26.222 1.00 90.94 88 LYS A N 1
ATOM 708 C CA . LYS A 1 88 ? 21.937 -0.849 -25.957 1.00 90.94 88 LYS A CA 1
ATOM 709 C C . LYS A 1 88 ? 22.579 -0.268 -27.214 1.00 90.94 88 LYS A C 1
ATOM 711 O O . LYS A 1 88 ? 23.467 -0.869 -27.823 1.00 90.94 88 LYS A O 1
ATOM 716 N N . VAL A 1 89 ? 22.116 0.912 -27.600 1.00 88.19 89 VAL A N 1
ATOM 717 C CA . VAL A 1 89 ? 22.582 1.669 -28.758 1.00 88.19 89 VAL A CA 1
ATOM 718 C C . VAL A 1 89 ? 23.612 2.688 -28.299 1.00 88.19 89 VAL A C 1
ATOM 720 O O . VAL A 1 89 ? 23.314 3.598 -27.529 1.00 88.19 89 VAL A O 1
ATOM 723 N N . HIS A 1 90 ? 24.825 2.573 -28.823 1.00 86.50 90 HIS A N 1
ATOM 724 C CA . HIS A 1 90 ? 25.880 3.557 -28.636 1.00 86.50 90 HIS A CA 1
ATOM 725 C C . HIS A 1 90 ? 25.874 4.516 -29.825 1.00 86.50 90 HIS A C 1
ATOM 727 O O . HIS A 1 90 ? 26.007 4.125 -30.987 1.00 86.50 90 HIS A O 1
ATOM 733 N N . THR A 1 91 ? 25.682 5.799 -29.538 1.00 82.31 91 THR A N 1
ATOM 734 C CA . THR A 1 91 ? 25.535 6.836 -30.560 1.00 82.31 91 THR A CA 1
ATOM 735 C C . THR A 1 91 ? 26.122 8.159 -30.088 1.00 82.31 91 THR A C 1
ATOM 737 O O . THR A 1 91 ? 26.197 8.436 -28.895 1.00 82.31 91 THR A O 1
ATOM 740 N N . LYS A 1 92 ? 26.539 8.996 -31.042 1.00 81.06 92 LYS A N 1
ATOM 741 C CA . LYS A 1 92 ? 26.937 10.390 -30.788 1.00 81.06 92 LYS A CA 1
ATOM 742 C C . LYS A 1 92 ? 25.785 11.376 -31.001 1.00 81.06 92 LYS A C 1
ATOM 744 O O . LYS A 1 92 ? 26.003 12.580 -30.912 1.00 81.06 92 LYS A O 1
ATOM 749 N N . MET A 1 93 ? 24.584 10.889 -31.325 1.00 79.62 93 MET A N 1
ATOM 750 C CA . MET A 1 93 ? 23.421 11.744 -31.552 1.00 79.62 93 MET A CA 1
ATOM 751 C C . MET A 1 93 ? 22.969 12.399 -30.239 1.00 79.62 93 MET A C 1
ATOM 753 O O . MET A 1 93 ? 22.535 11.684 -29.333 1.00 79.62 93 MET A O 1
ATOM 757 N N . PRO A 1 94 ? 23.000 13.743 -30.137 1.00 76.50 94 PRO A N 1
ATOM 758 C CA . PRO A 1 94 ? 22.679 14.445 -28.895 1.00 76.50 94 PRO A CA 1
ATOM 759 C C . PRO A 1 94 ? 21.269 14.154 -28.378 1.00 76.50 94 PRO A C 1
ATOM 761 O O . PRO A 1 94 ? 21.079 14.043 -27.177 1.00 76.50 94 PRO A O 1
ATOM 764 N N . GLN A 1 95 ? 20.296 13.967 -29.275 1.00 79.12 95 GLN A N 1
ATOM 765 C CA . GLN A 1 95 ? 18.893 13.734 -28.914 1.00 79.12 95 GLN A CA 1
ATOM 766 C C . GLN A 1 95 ? 18.683 12.420 -28.142 1.00 79.12 95 GLN A C 1
ATOM 768 O O . GLN A 1 95 ? 17.849 12.369 -27.247 1.00 79.12 95 GLN A O 1
ATOM 773 N N . ILE A 1 96 ? 19.441 11.362 -28.462 1.00 76.94 96 ILE A N 1
ATOM 774 C CA . ILE A 1 96 ? 19.364 10.077 -27.743 1.00 76.94 96 ILE A CA 1
ATOM 775 C C . ILE A 1 96 ? 20.094 10.197 -26.400 1.00 76.94 96 ILE A C 1
ATOM 777 O O . ILE A 1 96 ? 19.552 9.810 -25.365 1.00 76.94 96 ILE A O 1
ATOM 781 N N . LEU A 1 97 ? 21.277 10.817 -26.401 1.00 78.75 97 LEU A N 1
ATOM 782 C CA . LEU A 1 97 ? 22.072 11.053 -25.189 1.00 78.75 97 LEU A CA 1
ATOM 783 C C . LEU A 1 97 ? 21.353 11.960 -24.175 1.00 78.75 97 LEU A C 1
ATOM 785 O O . LEU A 1 97 ? 21.533 11.820 -22.967 1.00 78.75 97 LEU A O 1
ATOM 789 N N . GLU A 1 98 ? 20.517 12.884 -24.646 1.00 78.38 98 GLU A N 1
ATOM 790 C CA . GLU A 1 98 ? 19.682 13.721 -23.784 1.00 78.38 98 GLU A CA 1
ATOM 791 C C . GLU A 1 98 ? 18.630 12.888 -23.039 1.00 78.38 98 GLU A C 1
ATOM 793 O O . GLU A 1 98 ? 18.350 13.156 -21.872 1.00 78.38 98 GLU A O 1
ATOM 798 N N . THR A 1 99 ? 18.088 11.840 -23.668 1.00 79.12 99 THR A N 1
ATOM 799 C CA . THR A 1 99 ? 17.100 10.963 -23.019 1.00 79.12 99 THR A CA 1
ATOM 800 C C . THR A 1 99 ? 17.703 10.016 -21.992 1.00 79.12 99 THR A C 1
ATOM 802 O O . THR A 1 99 ? 17.047 9.755 -20.991 1.00 79.12 99 THR A O 1
ATOM 805 N N . GLU A 1 100 ? 18.959 9.592 -22.160 1.00 78.25 100 GLU A N 1
ATOM 806 C CA . GLU A 1 100 ? 19.689 8.815 -21.141 1.00 78.25 100 GLU A CA 1
ATOM 807 C C . GLU A 1 100 ? 19.845 9.617 -19.833 1.00 78.25 100 GLU A C 1
ATOM 809 O O . GLU A 1 100 ? 19.789 9.066 -18.736 1.00 78.25 100 GLU A O 1
ATOM 814 N N . ASN A 1 101 ? 19.976 10.943 -19.943 1.00 73.31 101 ASN A N 1
ATOM 815 C CA . ASN A 1 101 ? 20.161 11.838 -18.800 1.00 73.31 101 ASN A CA 1
ATOM 816 C C . ASN A 1 101 ? 18.858 12.477 -18.288 1.00 73.31 101 ASN A C 1
ATOM 818 O O . ASN A 1 101 ? 18.882 13.153 -17.256 1.00 73.31 101 ASN A O 1
ATOM 822 N N . ASN A 1 102 ? 17.729 12.294 -18.983 1.00 77.44 102 ASN A N 1
ATOM 823 C CA . ASN A 1 102 ? 16.447 12.876 -18.592 1.00 77.44 102 ASN A CA 1
ATOM 824 C C . ASN A 1 102 ? 15.573 11.839 -17.866 1.00 77.44 102 ASN A C 1
ATOM 826 O O . ASN A 1 102 ? 14.954 10.991 -18.507 1.00 77.44 102 ASN A O 1
ATOM 830 N N . PRO A 1 103 ? 15.409 11.950 -16.539 1.00 71.81 103 PRO A N 1
ATOM 831 C CA . PRO A 1 103 ? 14.708 10.945 -15.752 1.00 71.81 103 PRO A CA 1
ATOM 832 C C . PRO A 1 103 ? 13.174 10.984 -15.928 1.00 71.81 103 PRO A C 1
ATOM 834 O O . PRO A 1 103 ? 12.461 10.172 -15.339 1.00 71.81 103 PRO A O 1
ATOM 837 N N . GLN A 1 104 ? 12.632 11.934 -16.698 1.00 73.94 104 GLN A N 1
ATOM 838 C CA . GLN A 1 104 ? 11.206 11.986 -17.055 1.00 73.94 104 GLN A CA 1
ATOM 839 C C . GLN A 1 104 ? 10.893 11.274 -18.375 1.00 73.94 104 GLN A C 1
ATOM 841 O O . GLN A 1 104 ? 9.722 11.106 -18.706 1.00 73.94 104 GLN A O 1
ATOM 846 N N . ARG A 1 105 ? 11.918 10.834 -19.110 1.00 82.12 105 ARG A N 1
ATOM 847 C CA . ARG A 1 105 ? 11.772 10.154 -20.396 1.00 82.12 105 ARG A CA 1
ATOM 848 C C . ARG A 1 105 ? 12.262 8.715 -20.304 1.00 82.12 105 ARG A C 1
ATOM 850 O O . ARG A 1 105 ? 13.032 8.354 -19.416 1.00 82.12 105 ARG A O 1
ATOM 857 N N . PHE A 1 106 ? 11.775 7.880 -21.208 1.00 84.19 106 PHE A N 1
ATOM 858 C CA . PHE A 1 106 ? 12.358 6.573 -21.455 1.00 84.19 106 PHE A CA 1
ATOM 859 C C . PHE A 1 106 ? 13.698 6.746 -22.164 1.00 84.19 106 PHE A C 1
ATOM 861 O O . PHE A 1 106 ? 13.862 7.615 -23.030 1.00 84.19 106 PHE A O 1
ATOM 868 N N . ASP A 1 107 ? 14.646 5.894 -21.793 1.00 86.06 107 ASP A N 1
ATOM 869 C CA . ASP A 1 107 ? 15.975 5.885 -22.381 1.00 86.06 107 ASP A CA 1
ATOM 870 C C . ASP A 1 107 ? 15.895 5.341 -23.814 1.00 86.06 107 ASP A C 1
ATOM 872 O O . ASP A 1 107 ? 15.764 4.133 -24.034 1.00 86.06 107 ASP A O 1
ATOM 876 N N . ARG A 1 108 ? 15.978 6.243 -24.801 1.00 86.88 108 ARG A N 1
ATOM 877 C CA . ARG A 1 108 ? 15.903 5.886 -26.227 1.00 86.88 108 ARG A CA 1
ATOM 878 C C . ARG A 1 108 ? 17.161 5.156 -26.715 1.00 86.88 108 ARG A C 1
ATOM 880 O O . ARG A 1 108 ? 17.173 4.697 -27.857 1.00 86.88 108 ARG A O 1
ATOM 887 N N . SER A 1 109 ? 18.204 5.022 -25.886 1.00 86.62 109 SER A N 1
ATOM 888 C CA . SER A 1 109 ? 19.352 4.155 -26.179 1.00 86.62 109 SER A CA 1
ATOM 889 C C . SER A 1 109 ? 19.030 2.671 -25.980 1.00 86.62 109 SER A C 1
ATOM 891 O O . SER A 1 109 ? 19.759 1.821 -26.488 1.00 86.62 109 SER A O 1
ATOM 893 N N . ILE A 1 110 ? 17.934 2.338 -25.290 1.00 89.00 110 ILE A N 1
ATOM 894 C CA . ILE A 1 110 ? 17.534 0.957 -25.014 1.00 89.00 110 ILE A CA 1
ATOM 895 C C . ILE A 1 110 ? 16.425 0.535 -25.979 1.00 89.00 110 ILE A C 1
ATOM 897 O O . ILE A 1 110 ? 15.295 1.024 -25.928 1.00 89.00 110 ILE A O 1
ATOM 901 N N . LEU A 1 111 ? 16.726 -0.443 -26.831 1.00 90.75 111 LEU A N 1
ATOM 902 C CA . LEU A 1 111 ? 15.770 -1.038 -27.759 1.00 90.75 111 LEU A CA 1
ATOM 903 C C . LEU A 1 111 ? 15.348 -2.413 -27.252 1.00 90.75 111 LEU A C 1
ATOM 905 O O . LEU A 1 111 ? 16.187 -3.281 -27.028 1.00 90.75 111 LEU A O 1
ATOM 909 N N . ASN A 1 112 ? 14.040 -2.634 -27.114 1.00 91.62 112 ASN A N 1
ATOM 910 C CA . ASN A 1 112 ? 13.507 -3.955 -26.792 1.00 91.62 112 ASN A CA 1
ATOM 911 C C . ASN A 1 112 ? 12.905 -4.589 -28.047 1.00 91.62 112 ASN A C 1
ATOM 913 O O . ASN A 1 112 ? 12.109 -3.964 -28.760 1.00 91.62 112 ASN A O 1
ATOM 917 N N . ARG A 1 113 ? 13.284 -5.835 -28.322 1.00 92.62 113 ARG A N 1
ATOM 918 C CA . ARG A 1 113 ? 12.786 -6.628 -29.447 1.00 92.62 113 ARG A CA 1
ATOM 919 C C . ARG A 1 113 ? 12.230 -7.936 -28.921 1.00 92.62 113 ARG A C 1
ATOM 921 O O . ARG A 1 113 ? 12.947 -8.725 -28.324 1.00 92.62 113 ARG A O 1
ATOM 928 N N . MET A 1 114 ? 10.943 -8.149 -29.126 1.00 91.75 114 MET A N 1
ATOM 929 C CA . MET A 1 114 ? 10.254 -9.376 -28.765 1.00 91.75 114 MET A CA 1
ATOM 930 C C . MET A 1 114 ? 10.095 -10.220 -30.025 1.00 91.75 114 MET A C 1
ATOM 932 O O . MET A 1 114 ? 9.268 -9.894 -30.875 1.00 91.75 114 MET A O 1
ATOM 936 N N . LEU A 1 115 ? 10.936 -11.242 -30.172 1.00 92.88 115 LEU A N 1
ATOM 937 C CA . LEU A 1 115 ? 11.108 -11.981 -31.421 1.00 92.88 115 LEU A CA 1
ATOM 938 C C . LEU A 1 115 ? 10.751 -13.458 -31.257 1.00 92.88 115 LEU A C 1
ATOM 940 O O . LEU A 1 115 ? 11.043 -14.073 -30.226 1.00 92.88 115 LEU A O 1
ATOM 944 N N . CYS A 1 116 ? 10.177 -14.037 -32.310 1.00 92.56 116 CYS A N 1
ATOM 945 C CA . CYS A 1 116 ? 9.972 -15.478 -32.413 1.00 92.56 116 CYS A CA 1
ATOM 946 C C . CYS A 1 116 ? 11.207 -16.142 -33.038 1.00 92.56 116 CYS A C 1
ATOM 948 O O . CYS A 1 116 ? 11.403 -16.099 -34.252 1.00 92.56 116 CYS A O 1
ATOM 950 N N . VAL A 1 117 ? 12.042 -16.770 -32.213 1.00 93.38 117 VAL A N 1
ATOM 951 C CA . VAL A 1 117 ? 13.334 -17.327 -32.628 1.00 93.38 117 VAL A CA 1
ATOM 952 C C . VAL A 1 117 ? 13.184 -18.809 -32.976 1.00 93.38 117 VAL A C 1
ATOM 954 O O . VAL A 1 117 ? 12.791 -19.588 -32.106 1.00 93.38 117 VAL A O 1
ATOM 957 N N . PRO A 1 118 ? 13.499 -19.250 -34.208 1.00 93.00 118 PRO A N 1
ATOM 958 C CA . PRO A 1 118 ? 13.509 -20.671 -34.545 1.00 93.00 118 PRO A CA 1
ATOM 959 C C . PRO A 1 118 ? 14.545 -21.438 -33.717 1.00 93.00 118 PRO A C 1
ATOM 961 O O . PRO A 1 118 ? 15.708 -21.047 -33.669 1.00 93.00 118 PRO A O 1
ATOM 964 N N . ASN A 1 119 ? 14.163 -22.584 -33.150 1.00 88.56 119 ASN A N 1
ATOM 965 C CA . ASN A 1 119 ? 15.049 -23.417 -32.323 1.00 88.56 119 ASN A CA 1
ATOM 966 C C . ASN A 1 119 ? 16.238 -24.007 -33.111 1.00 88.56 119 ASN A C 1
ATOM 968 O O . ASN A 1 119 ? 17.153 -24.572 -32.520 1.00 88.56 119 ASN A O 1
ATOM 972 N N . SER A 1 120 ? 16.214 -23.919 -34.445 1.00 90.62 120 SER A N 1
ATOM 973 C CA . SER A 1 120 ? 17.289 -24.366 -35.335 1.00 90.62 120 SER A CA 1
ATOM 974 C C . SER A 1 120 ? 18.443 -23.369 -35.474 1.00 90.62 120 SER A C 1
ATOM 976 O O . SER A 1 120 ? 19.462 -23.729 -36.057 1.00 90.62 120 SER A O 1
ATOM 978 N N . ILE A 1 121 ? 18.272 -22.124 -35.024 1.00 91.81 121 ILE A N 1
ATOM 979 C CA . ILE A 1 121 ? 19.254 -21.040 -35.164 1.00 91.81 121 ILE A CA 1
ATOM 980 C C . ILE A 1 121 ? 19.699 -20.609 -33.766 1.00 91.81 121 ILE A C 1
ATOM 982 O O . ILE A 1 121 ? 18.906 -20.631 -32.823 1.00 91.81 121 ILE A O 1
ATOM 986 N N . ASP A 1 122 ? 20.963 -20.204 -33.627 1.00 93.00 122 ASP A N 1
ATOM 987 C CA . ASP A 1 122 ? 21.429 -19.600 -32.384 1.00 93.00 122 ASP A CA 1
ATOM 988 C C . ASP A 1 122 ? 20.630 -18.326 -32.061 1.00 93.00 122 ASP A C 1
ATOM 990 O O . ASP A 1 122 ? 20.407 -17.456 -32.907 1.00 93.00 122 ASP A O 1
ATOM 994 N N . THR A 1 123 ? 20.174 -18.221 -30.812 1.00 91.56 123 THR A N 1
ATOM 995 C CA . THR A 1 123 ? 19.270 -17.148 -30.382 1.00 91.56 123 THR A CA 1
ATOM 996 C C . THR A 1 123 ? 19.930 -15.776 -30.455 1.00 91.56 123 THR A C 1
ATOM 998 O O . THR A 1 123 ? 19.295 -14.808 -30.878 1.00 91.56 123 THR A O 1
ATOM 1001 N N . ILE A 1 124 ? 21.206 -15.686 -30.075 1.00 92.31 124 ILE A N 1
ATOM 1002 C CA . ILE A 1 124 ? 21.955 -14.427 -30.062 1.00 92.31 124 ILE A CA 1
ATOM 1003 C C . ILE A 1 124 ? 22.268 -14.001 -31.497 1.00 92.31 124 ILE A C 1
ATOM 1005 O O . ILE A 1 124 ? 22.078 -12.833 -31.844 1.00 92.31 124 ILE A O 1
ATOM 1009 N N . GLU A 1 125 ? 22.700 -14.940 -32.340 1.00 92.25 125 GLU A N 1
ATOM 1010 C CA . GLU A 1 125 ? 22.962 -14.685 -33.759 1.00 92.25 125 GLU A CA 1
ATOM 1011 C C . GLU A 1 125 ? 21.709 -14.172 -34.479 1.00 92.25 125 GLU A C 1
ATOM 1013 O O . GLU A 1 125 ? 21.768 -13.150 -35.167 1.00 92.25 125 GLU A O 1
ATOM 1018 N N . TYR A 1 126 ? 20.560 -14.817 -34.255 1.00 92.81 126 TYR A N 1
ATOM 1019 C CA . TYR A 1 126 ? 19.288 -14.405 -34.847 1.00 92.81 126 TYR A CA 1
ATOM 1020 C C . TYR A 1 126 ? 18.896 -12.979 -34.435 1.00 92.81 126 TYR A C 1
ATOM 1022 O O . TYR A 1 126 ? 18.603 -12.144 -35.293 1.00 92.81 126 TYR A O 1
ATOM 1030 N N . GLY A 1 127 ? 18.936 -12.670 -33.133 1.00 91.00 127 GLY A N 1
ATOM 1031 C CA . GLY A 1 127 ? 18.616 -11.332 -32.630 1.00 91.00 127 GLY A CA 1
ATOM 1032 C C . GLY A 1 127 ? 19.539 -10.249 -33.203 1.00 91.00 127 GLY A C 1
ATOM 1033 O O . GLY A 1 127 ? 19.060 -9.201 -33.644 1.00 91.00 127 GLY A O 1
ATOM 1034 N N . ASN A 1 128 ? 20.848 -10.522 -33.260 1.00 92.12 128 ASN A N 1
ATOM 1035 C CA . ASN A 1 128 ? 21.839 -9.608 -33.835 1.00 92.12 128 ASN A CA 1
ATOM 1036 C C . ASN A 1 128 ? 21.625 -9.386 -35.342 1.00 92.12 128 ASN A C 1
ATOM 1038 O O . ASN A 1 128 ? 21.753 -8.258 -35.819 1.00 92.12 128 ASN A O 1
ATOM 1042 N N . ALA A 1 129 ? 21.262 -10.428 -36.093 1.00 90.75 129 ALA A N 1
ATOM 1043 C CA . ALA A 1 129 ? 20.970 -10.309 -37.520 1.00 90.75 129 ALA A CA 1
ATOM 1044 C C . ALA A 1 129 ? 19.723 -9.446 -37.782 1.00 90.75 129 ALA A C 1
ATOM 1046 O O . ALA A 1 129 ? 19.737 -8.590 -38.670 1.00 90.75 129 ALA A O 1
ATOM 1047 N N . VAL A 1 130 ? 18.662 -9.625 -36.984 1.00 91.12 130 VAL A N 1
ATOM 1048 C CA . VAL A 1 130 ? 17.422 -8.840 -37.104 1.00 91.12 130 VAL A CA 1
ATOM 1049 C C . VAL A 1 130 ? 17.681 -7.357 -36.834 1.00 91.12 130 VAL A C 1
ATOM 1051 O O . VAL A 1 130 ? 17.300 -6.516 -37.652 1.00 91.12 130 VAL A O 1
ATOM 1054 N N . ILE A 1 131 ? 18.363 -7.021 -35.732 1.00 90.12 131 ILE A N 1
ATOM 1055 C CA . ILE A 1 131 ? 18.621 -5.616 -35.380 1.00 90.12 131 ILE A CA 1
ATOM 1056 C C . ILE A 1 131 ? 19.602 -4.948 -36.356 1.00 90.12 131 ILE A C 1
ATOM 1058 O O . ILE A 1 131 ? 19.427 -3.777 -36.692 1.00 90.12 131 ILE A O 1
ATOM 1062 N N . ALA A 1 132 ? 20.588 -5.690 -36.876 1.00 88.06 132 ALA A N 1
ATOM 1063 C CA . ALA A 1 132 ? 21.506 -5.188 -37.897 1.00 88.06 132 ALA A CA 1
ATOM 1064 C C . ALA A 1 132 ? 20.780 -4.864 -39.212 1.00 88.06 132 ALA A C 1
ATOM 1066 O O . ALA A 1 132 ? 21.080 -3.850 -39.840 1.00 88.06 132 ALA A O 1
ATOM 1067 N N . GLY A 1 133 ? 19.799 -5.684 -39.608 1.00 86.88 133 GLY A N 1
ATOM 1068 C CA . GLY A 1 133 ? 18.954 -5.419 -40.774 1.00 86.88 133 GLY A CA 1
ATOM 1069 C C . GLY A 1 133 ? 18.061 -4.187 -40.601 1.00 86.88 133 GLY A C 1
ATOM 1070 O O . GLY A 1 133 ? 17.960 -3.374 -41.517 1.00 86.88 133 GLY A O 1
ATOM 1071 N N . GLU A 1 134 ? 17.455 -4.012 -39.421 1.00 85.81 134 GLU A N 1
ATOM 1072 C CA . GLU A 1 134 ? 16.634 -2.830 -39.098 1.00 85.81 134 GLU A CA 1
ATOM 1073 C C . GLU A 1 134 ? 17.445 -1.532 -39.115 1.00 85.81 134 GLU A C 1
ATOM 1075 O O . GLU A 1 134 ? 16.977 -0.502 -39.601 1.00 85.81 134 GLU A O 1
ATOM 1080 N N . LEU A 1 135 ? 18.655 -1.577 -38.558 1.00 84.44 135 LEU A N 1
ATOM 1081 C CA . LEU A 1 135 ? 19.470 -0.390 -38.327 1.00 84.44 135 LEU A CA 1
ATOM 1082 C C . LEU A 1 135 ? 20.520 -0.147 -39.408 1.00 84.44 135 LEU A C 1
ATOM 1084 O O . LEU A 1 135 ? 21.303 0.785 -39.276 1.00 84.44 135 LEU A O 1
ATOM 1088 N N . HIS A 1 136 ? 20.509 -0.906 -40.505 1.00 79.06 136 HIS A N 1
ATOM 1089 C CA . HIS A 1 136 ? 21.466 -0.756 -41.605 1.00 79.06 136 HIS A CA 1
ATOM 1090 C C . HIS A 1 136 ? 21.488 0.668 -42.205 1.00 79.06 136 HIS A C 1
ATOM 1092 O O . HIS A 1 136 ? 22.494 1.100 -42.763 1.00 79.06 136 HIS A O 1
ATOM 1098 N N . GLY A 1 137 ? 20.383 1.418 -42.089 1.00 74.00 137 GLY A N 1
ATOM 1099 C CA . GLY A 1 137 ? 20.283 2.821 -42.515 1.00 74.00 137 GLY A CA 1
ATOM 1100 C C . GLY A 1 137 ? 20.777 3.852 -41.491 1.00 74.00 137 GLY A C 1
ATOM 1101 O O . GLY A 1 137 ? 20.871 5.034 -41.819 1.00 74.00 137 GLY A O 1
ATOM 1102 N N . PHE A 1 138 ? 21.094 3.432 -40.266 1.00 74.00 138 PHE A N 1
ATOM 1103 C CA . PHE A 1 138 ? 21.506 4.299 -39.167 1.00 74.00 138 PHE A CA 1
ATOM 1104 C C . PHE A 1 138 ? 22.972 4.036 -38.798 1.00 74.00 138 PHE A C 1
ATOM 1106 O O . PHE A 1 138 ? 23.409 2.896 -38.685 1.00 74.00 138 PHE A O 1
ATOM 1113 N N . ASN A 1 139 ? 23.756 5.092 -38.563 1.00 78.25 139 ASN A N 1
ATOM 1114 C CA . ASN A 1 139 ? 25.165 4.970 -38.166 1.00 78.25 139 ASN A CA 1
ATOM 1115 C C . ASN A 1 139 ? 25.301 4.696 -36.653 1.00 78.25 139 ASN A C 1
ATOM 1117 O O . ASN A 1 139 ? 25.883 5.493 -35.913 1.00 78.25 139 ASN A O 1
ATOM 1121 N N . PHE A 1 140 ? 24.683 3.611 -36.184 1.00 83.81 140 PHE A N 1
ATOM 1122 C CA . PHE A 1 140 ? 24.640 3.213 -34.778 1.00 83.81 140 PHE A CA 1
ATOM 1123 C C . PHE A 1 140 ? 25.480 1.967 -34.525 1.00 83.81 140 PHE A C 1
ATOM 1125 O O . PHE A 1 140 ? 25.469 1.029 -35.320 1.00 83.81 140 PHE A O 1
ATOM 1132 N N . THR A 1 141 ? 26.168 1.928 -33.384 1.00 84.75 141 THR A N 1
ATOM 1133 C CA . THR A 1 141 ? 26.771 0.694 -32.878 1.00 84.75 141 THR A CA 1
ATOM 1134 C C . THR A 1 141 ? 25.851 0.098 -31.823 1.00 84.75 141 THR A C 1
ATOM 1136 O O . THR A 1 141 ? 25.496 0.757 -30.849 1.00 84.75 141 THR A O 1
ATOM 1139 N N . VAL A 1 142 ? 25.433 -1.149 -32.021 1.00 87.81 142 VAL A N 1
ATOM 1140 C CA . VAL A 1 142 ? 24.475 -1.816 -31.135 1.00 87.81 142 VAL A CA 1
ATOM 1141 C C . VAL A 1 142 ? 25.149 -2.961 -30.407 1.00 87.81 142 VAL A C 1
ATOM 1143 O O . VAL A 1 142 ? 25.882 -3.745 -31.006 1.00 87.81 142 VAL A O 1
ATOM 1146 N N . GLN A 1 143 ? 24.896 -3.039 -29.107 1.00 91.62 143 GLN A N 1
ATOM 1147 C CA . GLN A 1 143 ? 25.371 -4.100 -28.239 1.00 91.62 143 GLN A CA 1
ATOM 1148 C C . GLN A 1 143 ? 24.170 -4.809 -27.618 1.00 91.62 143 GLN A C 1
ATOM 1150 O O . GLN A 1 143 ? 23.251 -4.168 -27.112 1.00 91.62 143 GLN A O 1
ATOM 1155 N N . LEU A 1 144 ? 24.185 -6.137 -27.645 1.00 92.25 144 LEU A N 1
ATOM 1156 C CA . LEU A 1 144 ? 23.224 -6.936 -26.900 1.00 92.25 144 LEU A CA 1
ATOM 1157 C C . LEU A 1 144 ? 23.529 -6.836 -25.400 1.00 92.25 144 LEU A C 1
ATOM 1159 O O . LEU A 1 144 ? 24.656 -7.114 -24.989 1.00 92.25 144 LEU A O 1
ATOM 1163 N N . ASP A 1 145 ? 22.537 -6.427 -24.614 1.00 89.75 145 ASP A N 1
ATOM 1164 C CA . ASP A 1 145 ? 22.647 -6.263 -23.161 1.00 89.75 145 ASP A CA 1
ATOM 1165 C C . ASP A 1 145 ? 22.107 -7.499 -22.433 1.00 89.75 145 ASP A C 1
ATOM 1167 O O . ASP A 1 145 ? 22.822 -8.151 -21.674 1.00 89.75 145 ASP A O 1
ATOM 1171 N N . GLU A 1 146 ? 20.865 -7.887 -22.737 1.00 89.81 146 GLU A N 1
ATOM 1172 C CA . GLU A 1 146 ? 20.205 -9.029 -22.102 1.00 89.81 146 GLU A CA 1
ATOM 1173 C C . GLU A 1 146 ? 19.291 -9.772 -23.086 1.00 89.81 146 GLU A C 1
ATOM 1175 O O . GLU A 1 146 ? 18.680 -9.172 -23.974 1.00 89.81 146 GLU A O 1
ATOM 1180 N N . VAL A 1 147 ? 19.169 -11.092 -22.908 1.00 90.31 147 VAL A N 1
ATOM 1181 C CA . VAL A 1 147 ? 18.168 -11.924 -23.587 1.00 90.31 147 VAL A CA 1
ATOM 1182 C C . VAL A 1 147 ? 17.379 -12.708 -22.554 1.00 90.31 147 VAL A C 1
ATOM 1184 O O . VAL A 1 147 ? 17.945 -13.445 -21.748 1.00 90.31 147 VAL A O 1
ATOM 1187 N N . GLN A 1 148 ? 16.058 -12.587 -22.616 1.00 88.06 148 GLN A N 1
ATOM 1188 C CA . GLN A 1 148 ? 15.124 -13.298 -21.757 1.00 88.06 148 GLN A CA 1
ATOM 1189 C C . GLN A 1 148 ? 14.125 -14.061 -22.621 1.00 88.06 148 GLN A C 1
ATOM 1191 O O . GLN A 1 148 ? 13.228 -13.482 -23.228 1.00 88.06 148 GLN A O 1
ATOM 1196 N N . CYS A 1 149 ? 14.272 -15.379 -22.675 1.00 87.25 149 CYS A N 1
ATOM 1197 C CA . CYS A 1 149 ? 13.354 -16.242 -23.409 1.00 87.25 149 CYS A CA 1
ATOM 1198 C C . CYS A 1 149 ? 12.216 -16.752 -22.525 1.00 87.25 149 CYS A C 1
ATOM 1200 O O . CYS A 1 149 ? 12.373 -16.899 -21.308 1.00 87.25 149 CYS A O 1
ATOM 1202 N N . GLU A 1 150 ? 11.069 -17.032 -23.146 1.00 79.81 150 GLU A N 1
ATOM 1203 C CA . GLU A 1 150 ? 9.943 -17.686 -22.490 1.00 79.81 150 GLU A CA 1
ATOM 1204 C C . GLU A 1 150 ? 10.397 -19.048 -21.953 1.00 79.81 150 GLU A C 1
ATOM 1206 O O . GLU A 1 150 ? 10.716 -19.970 -22.703 1.00 79.81 150 GLU A O 1
ATOM 1211 N N . GLN A 1 151 ? 10.421 -19.174 -20.629 1.00 71.50 151 GLN A N 1
ATOM 1212 C CA . GLN A 1 151 ? 10.634 -20.454 -19.974 1.00 71.50 151 GLN A CA 1
ATOM 1213 C C . GLN A 1 151 ? 9.286 -21.152 -19.795 1.00 71.50 151 GLN A C 1
ATOM 1215 O O . GLN A 1 151 ? 8.344 -20.584 -19.233 1.00 71.50 151 GLN A O 1
ATOM 1220 N N . GLN A 1 152 ? 9.189 -22.404 -20.243 1.00 64.62 152 GLN A N 1
ATOM 1221 C CA . GLN A 1 152 ? 8.011 -23.227 -19.988 1.00 64.62 152 GLN A CA 1
ATOM 1222 C C . GLN A 1 152 ? 8.011 -23.707 -18.535 1.00 64.62 152 GLN A C 1
ATOM 1224 O O . GLN A 1 152 ? 8.576 -24.739 -18.183 1.00 64.62 152 GLN A O 1
ATOM 1229 N N . TRP A 1 153 ? 7.353 -22.939 -17.671 1.00 63.50 153 TRP A N 1
ATOM 1230 C CA . TRP A 1 153 ? 7.072 -23.349 -16.300 1.00 63.50 153 TRP A CA 1
ATOM 1231 C C . TRP A 1 153 ? 5.855 -24.286 -16.281 1.00 63.50 153 TRP A C 1
ATOM 1233 O O . TRP A 1 153 ? 4.705 -23.855 -16.125 1.00 63.50 153 TRP A O 1
ATOM 1243 N N . GLU A 1 154 ? 6.091 -25.583 -16.474 1.00 60.50 154 GLU A N 1
ATOM 1244 C CA . GLU A 1 154 ? 5.038 -26.595 -16.401 1.00 60.50 154 GLU A CA 1
ATOM 1245 C C . GLU A 1 154 ? 4.727 -26.972 -14.943 1.00 60.50 154 GLU A C 1
ATOM 1247 O O . GLU A 1 154 ? 5.444 -27.730 -14.295 1.00 60.50 154 GLU A O 1
ATOM 1252 N N . PHE A 1 155 ? 3.594 -26.477 -14.434 1.00 65.62 155 PHE A N 1
ATOM 1253 C CA . PHE A 1 155 ? 3.010 -26.906 -13.153 1.00 65.62 155 PHE A CA 1
ATOM 1254 C C . PHE A 1 155 ? 1.667 -27.652 -13.332 1.00 65.62 155 PHE A C 1
ATOM 1256 O O . PHE A 1 155 ? 0.670 -27.266 -12.712 1.00 65.62 155 PHE A O 1
ATOM 1263 N N . PRO A 1 156 ? 1.556 -28.673 -14.208 1.00 62.00 156 PRO A N 1
ATOM 1264 C CA . PRO A 1 156 ? 0.264 -29.254 -14.581 1.00 62.00 156 PRO A CA 1
ATOM 1265 C C . PRO A 1 156 ? -0.445 -29.921 -13.394 1.00 62.00 156 PRO A C 1
ATOM 1267 O O . PRO A 1 156 ? -1.645 -29.718 -13.190 1.00 62.00 156 PRO A O 1
ATOM 1270 N N . TYR A 1 157 ? 0.293 -30.656 -12.557 1.00 70.00 157 TYR A N 1
ATOM 1271 C CA . TYR A 1 157 ? -0.273 -31.351 -11.398 1.00 70.00 157 TYR A CA 1
ATOM 1272 C C . TYR A 1 157 ? -0.716 -30.378 -10.304 1.00 70.00 157 TYR A C 1
ATOM 1274 O O . TYR A 1 157 ? -1.827 -30.496 -9.789 1.00 70.00 157 TYR A O 1
ATOM 1282 N N . GLN A 1 158 ? 0.105 -29.374 -9.985 1.00 73.38 158 GLN A N 1
ATOM 1283 C CA . GLN A 1 158 ? -0.225 -28.366 -8.976 1.00 73.38 158 GLN A CA 1
ATOM 1284 C C . GLN A 1 158 ? -1.426 -27.520 -9.415 1.00 73.38 158 GLN A C 1
ATOM 1286 O O . GLN A 1 158 ? -2.340 -27.307 -8.618 1.00 73.38 158 GLN A O 1
ATOM 1291 N N . LYS A 1 159 ? -1.481 -27.110 -10.692 1.00 73.38 159 LYS A N 1
ATOM 1292 C CA . LYS A 1 159 ? -2.638 -26.400 -11.263 1.00 73.38 159 LYS A CA 1
ATOM 1293 C C . LYS A 1 159 ? -3.911 -27.237 -11.157 1.00 73.38 159 LYS A C 1
ATOM 1295 O O . LYS A 1 159 ? -4.930 -26.727 -10.701 1.00 73.38 159 LYS A O 1
ATOM 1300 N N . THR A 1 160 ? -3.849 -28.520 -11.515 1.00 79.38 160 THR A N 1
ATOM 1301 C CA . THR A 1 160 ? -5.007 -29.427 -11.441 1.00 79.38 160 THR A CA 1
ATOM 1302 C C . THR A 1 160 ? -5.498 -29.600 -10.003 1.00 79.38 160 THR A C 1
ATOM 1304 O O . THR A 1 160 ? -6.686 -29.426 -9.740 1.00 79.38 160 THR A O 1
ATOM 1307 N N . ILE A 1 161 ? -4.597 -29.869 -9.053 1.00 81.38 161 ILE A N 1
ATOM 1308 C CA . ILE A 1 161 ? -4.940 -30.005 -7.627 1.00 81.38 161 ILE A CA 1
ATOM 1309 C C . ILE A 1 161 ? -5.597 -28.725 -7.099 1.00 81.38 161 ILE A C 1
ATOM 1311 O O . ILE A 1 161 ? -6.596 -28.794 -6.389 1.00 81.38 161 ILE A O 1
ATOM 1315 N N . ILE A 1 162 ? -5.083 -27.551 -7.464 1.00 76.56 162 ILE A N 1
ATOM 1316 C CA . ILE A 1 162 ? -5.650 -26.272 -7.022 1.00 76.56 162 ILE A CA 1
ATOM 1317 C C . ILE A 1 162 ? -7.032 -26.037 -7.628 1.00 76.56 162 ILE A C 1
ATOM 1319 O O . ILE A 1 162 ? -7.947 -25.662 -6.897 1.00 76.56 162 ILE A O 1
ATOM 1323 N N . TRP A 1 163 ? -7.223 -26.292 -8.925 1.00 82.31 163 TRP A N 1
ATOM 1324 C CA . TRP A 1 163 ? -8.551 -26.203 -9.539 1.00 82.31 163 TRP A CA 1
ATOM 1325 C C . TRP A 1 163 ? -9.544 -27.157 -8.877 1.00 82.31 163 TRP A C 1
ATOM 1327 O O . TRP A 1 163 ? -10.686 -26.765 -8.647 1.00 82.31 163 TRP A O 1
ATOM 1337 N N . LEU A 1 164 ? -9.105 -28.356 -8.480 1.00 86.81 164 LEU A N 1
ATOM 1338 C CA . LEU A 1 164 ? -9.916 -29.281 -7.688 1.00 86.81 164 LEU A CA 1
ATOM 1339 C C . LEU A 1 164 ? -10.233 -28.726 -6.292 1.00 86.81 164 LEU A C 1
ATOM 1341 O O . LEU A 1 164 ? -11.377 -28.832 -5.853 1.00 86.81 164 LEU A O 1
ATOM 1345 N N . ILE A 1 165 ? -9.273 -28.099 -5.604 1.00 86.56 165 ILE A N 1
ATOM 1346 C CA . ILE A 1 165 ? -9.498 -27.445 -4.301 1.00 86.56 165 ILE A CA 1
ATOM 1347 C C . ILE A 1 165 ? -10.511 -26.303 -4.440 1.00 86.56 165 ILE A C 1
ATOM 1349 O O . ILE A 1 165 ? -11.456 -26.233 -3.655 1.00 86.56 165 ILE A O 1
ATOM 1353 N N . ILE A 1 166 ? -10.352 -25.438 -5.445 1.00 85.69 166 ILE A N 1
ATOM 1354 C CA . ILE A 1 166 ? -11.268 -24.324 -5.719 1.00 85.69 166 ILE A CA 1
ATOM 1355 C C . ILE A 1 166 ? -12.658 -24.863 -6.065 1.00 85.69 166 ILE A C 1
ATOM 1357 O O . ILE A 1 166 ? -13.639 -24.418 -5.476 1.00 85.69 166 ILE A O 1
ATOM 1361 N N . ALA A 1 167 ? -12.759 -25.849 -6.959 1.00 89.19 167 ALA A N 1
ATOM 1362 C CA . ALA A 1 167 ? -14.032 -26.463 -7.326 1.00 89.19 167 ALA A CA 1
ATOM 1363 C C . ALA A 1 167 ? -14.722 -27.096 -6.108 1.00 89.19 167 ALA A C 1
ATOM 1365 O O . ALA A 1 167 ? -15.898 -26.840 -5.863 1.00 89.19 167 ALA A O 1
ATOM 1366 N N . THR A 1 168 ? -13.979 -27.844 -5.288 1.00 90.31 168 THR A N 1
ATOM 1367 C CA . THR A 1 168 ? -14.493 -28.451 -4.050 1.00 90.31 168 THR A CA 1
ATOM 1368 C C . THR A 1 168 ? -14.972 -27.384 -3.068 1.00 90.31 168 THR A C 1
ATOM 1370 O O . THR A 1 168 ? -16.053 -27.499 -2.494 1.00 90.31 168 THR A O 1
ATOM 1373 N N . TYR A 1 169 ? -14.206 -26.308 -2.898 1.00 90.19 169 TYR A N 1
ATOM 1374 C CA . TYR A 1 169 ? -14.577 -25.187 -2.044 1.00 90.19 169 TYR A CA 1
ATOM 1375 C C . TYR A 1 169 ? -15.848 -24.477 -2.528 1.00 90.19 169 TYR A C 1
ATOM 1377 O O . TYR A 1 169 ? -16.741 -24.177 -1.730 1.00 90.19 169 TYR A O 1
ATOM 1385 N N . LEU A 1 170 ? -15.970 -24.249 -3.837 1.00 90.69 170 LEU A N 1
ATOM 1386 C CA . LEU A 1 170 ? -17.172 -23.675 -4.435 1.00 90.69 170 LEU A CA 1
ATOM 1387 C C . LEU A 1 170 ? -18.382 -24.597 -4.238 1.00 90.69 170 LEU A C 1
ATOM 1389 O O . LEU A 1 170 ? -19.444 -24.105 -3.868 1.00 90.69 170 LEU A O 1
ATOM 1393 N N . LEU A 1 171 ? -18.220 -25.918 -4.372 1.00 91.75 171 LEU A N 1
ATOM 1394 C CA . LEU A 1 171 ? -19.280 -26.893 -4.079 1.00 91.75 171 LEU A CA 1
ATOM 1395 C C . LEU A 1 171 ? -19.725 -26.841 -2.609 1.00 91.75 171 LEU A C 1
ATOM 1397 O O . LEU A 1 171 ? -20.924 -26.782 -2.338 1.00 91.75 171 LEU A O 1
ATOM 1401 N N . ILE A 1 172 ? -18.785 -26.773 -1.658 1.00 89.88 172 ILE A N 1
ATOM 1402 C CA . ILE A 1 172 ? -19.100 -26.595 -0.227 1.00 89.88 172 ILE A CA 1
ATOM 1403 C C . ILE A 1 172 ? -19.890 -25.300 -0.006 1.00 89.88 172 ILE A C 1
ATOM 1405 O O . ILE A 1 172 ? -20.873 -25.282 0.735 1.00 89.88 172 ILE A O 1
ATOM 1409 N N . THR A 1 173 ? -19.481 -24.218 -0.666 1.00 90.69 173 THR A N 1
ATOM 1410 C CA . THR A 1 173 ? -20.126 -22.903 -0.558 1.00 90.69 173 THR A CA 1
ATOM 1411 C C . THR A 1 173 ? -21.543 -22.923 -1.146 1.00 90.69 173 THR A C 1
ATOM 1413 O O . THR A 1 173 ? -22.469 -22.341 -0.570 1.00 90.69 173 THR A O 1
ATOM 1416 N N . LEU A 1 174 ? -21.745 -23.628 -2.263 1.00 91.38 174 LEU A N 1
ATOM 1417 C CA . LEU A 1 174 ? -23.055 -23.825 -2.885 1.00 91.38 174 LEU A CA 1
ATOM 1418 C C . LEU A 1 174 ? -23.988 -24.633 -1.978 1.00 91.38 174 LEU A C 1
ATOM 1420 O O . LEU A 1 174 ? -25.100 -24.180 -1.701 1.00 91.38 174 LEU A O 1
ATOM 1424 N N . GLU A 1 175 ? -23.527 -25.762 -1.438 1.00 89.94 175 GLU A N 1
ATOM 1425 C CA . GLU A 1 175 ? -24.322 -26.580 -0.514 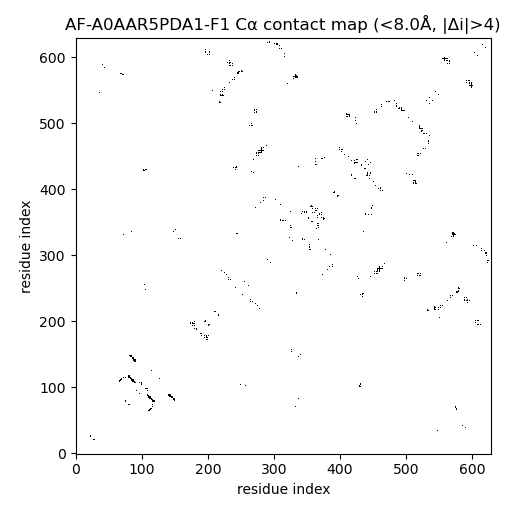1.00 89.94 175 GLU A CA 1
ATOM 1426 C C . GLU A 1 175 ? -24.642 -25.839 0.788 1.00 89.94 175 GLU A C 1
ATOM 1428 O O . GLU A 1 175 ? -25.785 -25.852 1.249 1.00 89.94 175 GLU A O 1
ATOM 1433 N N . ALA A 1 176 ? -23.679 -25.103 1.348 1.00 89.69 176 ALA A N 1
ATOM 1434 C CA . ALA A 1 176 ? -23.905 -24.232 2.499 1.00 89.69 176 ALA A CA 1
ATOM 1435 C C . ALA A 1 176 ? -24.951 -23.145 2.211 1.00 89.69 176 ALA A C 1
ATOM 1437 O O . ALA A 1 176 ? -25.773 -22.809 3.070 1.00 89.69 176 ALA A O 1
ATOM 1438 N N . THR A 1 177 ? -24.939 -22.594 0.996 1.00 90.75 177 THR A N 1
ATOM 1439 C CA . THR A 1 177 ? -25.909 -21.586 0.563 1.00 90.75 177 THR A CA 1
ATOM 1440 C C . THR A 1 177 ? -27.300 -22.187 0.396 1.00 90.75 177 THR A C 1
ATOM 1442 O O . THR A 1 177 ? -28.266 -21.601 0.889 1.00 90.75 177 THR A O 1
ATOM 1445 N N . ARG A 1 178 ? -27.401 -23.375 -0.210 1.00 89.62 178 ARG A N 1
ATOM 1446 C CA . ARG A 1 178 ? -28.652 -24.130 -0.351 1.00 89.62 178 ARG A CA 1
ATOM 1447 C C . ARG A 1 178 ? -29.247 -24.492 1.011 1.00 89.62 178 ARG A C 1
ATOM 1449 O O . ARG A 1 178 ? -30.426 -24.236 1.239 1.00 89.62 178 ARG A O 1
ATOM 1456 N N . ALA A 1 179 ? -28.436 -25.026 1.924 1.00 87.12 179 ALA A N 1
ATOM 1457 C CA . ALA A 1 179 ? -28.864 -25.387 3.275 1.00 87.12 179 ALA A CA 1
ATOM 1458 C C . ALA A 1 179 ? -29.378 -24.167 4.057 1.00 87.12 179 ALA A C 1
ATOM 1460 O O . ALA A 1 179 ? -30.469 -24.212 4.623 1.00 87.12 179 ALA A O 1
ATOM 1461 N N . HIS A 1 180 ? -28.650 -23.046 4.014 1.00 86.81 180 HIS A N 1
ATOM 1462 C CA . HIS A 1 180 ? -29.097 -21.810 4.655 1.00 86.81 180 HIS A CA 1
ATOM 1463 C C . HIS A 1 180 ? -30.410 -21.298 4.043 1.00 86.81 180 HIS A C 1
ATOM 1465 O O . HIS A 1 180 ? -31.330 -20.952 4.780 1.00 86.81 180 HIS A O 1
ATOM 1471 N N . TYR A 1 181 ? -30.544 -21.316 2.714 1.00 87.25 181 TYR A N 1
ATOM 1472 C CA . TYR A 1 181 ? -31.785 -20.927 2.041 1.00 87.25 181 TYR A CA 1
ATOM 1473 C C . TYR A 1 181 ? -32.986 -21.782 2.470 1.00 87.25 181 TYR A C 1
ATOM 1475 O O . TYR A 1 181 ? -34.069 -21.251 2.709 1.00 87.25 181 TYR A O 1
ATOM 1483 N N . MET A 1 182 ? -32.793 -23.096 2.615 1.00 85.19 182 MET A N 1
ATOM 1484 C CA . MET A 1 182 ? -33.826 -23.997 3.133 1.00 85.19 182 MET A CA 1
ATOM 1485 C C . MET A 1 182 ? -34.164 -23.691 4.595 1.00 85.19 182 MET A C 1
ATOM 1487 O O . MET A 1 182 ? -35.343 -23.638 4.931 1.00 85.19 182 MET A O 1
ATOM 1491 N N . SER A 1 183 ? -33.166 -23.393 5.435 1.00 83.31 183 SER A N 1
ATOM 1492 C CA . SER A 1 183 ? -33.386 -23.038 6.846 1.00 83.31 183 SER A CA 1
ATOM 1493 C C . SER A 1 183 ? -34.181 -21.738 7.042 1.00 83.31 183 SER A C 1
ATOM 1495 O O . SER A 1 183 ? -34.881 -21.588 8.039 1.00 83.31 183 SER A O 1
ATOM 1497 N N . LEU A 1 184 ? -34.123 -20.812 6.073 1.00 83.06 184 LEU A N 1
ATOM 1498 C CA . LEU A 1 184 ? -34.960 -19.605 6.062 1.00 83.06 184 LEU A CA 1
ATOM 1499 C C . LEU A 1 184 ? -36.443 -19.920 5.796 1.00 83.06 184 LEU A C 1
ATOM 1501 O O . LEU A 1 184 ? -37.298 -19.096 6.110 1.00 83.06 184 LEU A O 1
ATOM 1505 N N . ARG A 1 185 ? -36.751 -21.087 5.210 1.00 81.44 185 ARG A N 1
ATOM 1506 C CA . ARG A 1 185 ? -38.118 -21.560 4.936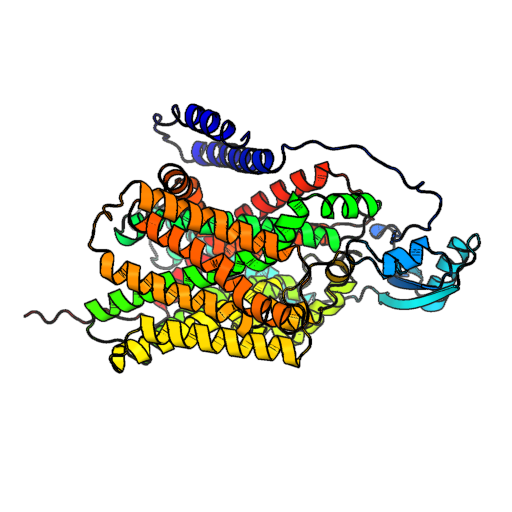 1.00 81.44 185 ARG A CA 1
ATOM 1507 C C . ARG A 1 185 ? -38.625 -22.556 5.984 1.00 81.44 185 ARG A C 1
ATOM 1509 O O . ARG A 1 185 ? -39.804 -22.511 6.313 1.00 81.44 185 ARG A O 1
ATOM 1516 N N . ASP A 1 186 ? -37.756 -23.425 6.503 1.00 75.81 186 ASP A N 1
ATOM 1517 C CA . ASP A 1 186 ? -38.068 -24.383 7.571 1.00 75.81 186 ASP A CA 1
ATOM 1518 C C . ASP A 1 186 ? -36.955 -24.406 8.647 1.00 75.81 186 ASP A C 1
ATOM 1520 O O . ASP A 1 186 ? -35.870 -24.950 8.410 1.00 75.81 186 ASP A O 1
ATOM 1524 N N . PRO A 1 187 ? -37.209 -23.862 9.856 1.00 67.38 187 PRO A N 1
ATOM 1525 C CA . PRO A 1 187 ? -36.230 -23.786 10.943 1.00 67.38 187 PRO A CA 1
ATOM 1526 C C . PRO A 1 187 ? -35.736 -25.140 11.476 1.00 67.38 187 PRO A C 1
ATOM 1528 O O . PRO A 1 187 ? -34.737 -25.174 12.199 1.00 67.38 187 PRO A O 1
ATOM 1531 N N . LYS A 1 188 ? -36.421 -26.255 11.174 1.00 62.97 188 LYS A N 1
ATOM 1532 C CA . LYS A 1 188 ? -36.075 -27.589 11.706 1.00 62.97 188 LYS A CA 1
ATOM 1533 C C . LYS A 1 188 ? -34.897 -28.256 10.986 1.00 62.97 188 LYS A C 1
ATOM 1535 O O . LYS A 1 188 ? -34.345 -29.226 11.502 1.00 62.97 188 LYS A O 1
ATOM 1540 N N . ALA A 1 189 ? -34.472 -27.729 9.839 1.00 58.00 189 ALA A N 1
ATOM 1541 C CA . ALA A 1 189 ? -33.328 -28.219 9.075 1.00 58.00 189 ALA A CA 1
ATOM 1542 C C . ALA A 1 189 ? -32.113 -27.297 9.280 1.00 58.00 189 ALA A C 1
ATOM 1544 O O . ALA A 1 189 ? -31.906 -26.360 8.515 1.00 58.00 189 ALA A O 1
ATOM 1545 N N . SER A 1 190 ? -31.296 -27.503 10.320 1.00 56.78 190 SER A N 1
ATOM 1546 C CA . SER A 1 190 ? -30.114 -26.645 10.513 1.00 56.78 190 SER A CA 1
ATOM 1547 C C . SER A 1 190 ? -28.920 -27.359 11.152 1.00 56.78 190 SER A C 1
ATOM 1549 O O . SER A 1 190 ? -28.893 -27.621 12.354 1.00 56.78 190 SER A O 1
ATOM 1551 N N . SER A 1 191 ? -27.867 -27.530 10.349 1.00 57.97 191 SER A N 1
ATOM 1552 C CA . SER A 1 191 ? -26.477 -27.598 10.810 1.00 57.97 191 SER A CA 1
ATOM 1553 C C . SER A 1 191 ? -25.933 -26.164 10.941 1.00 57.97 191 SER A C 1
ATOM 1555 O O . SER A 1 191 ? -25.761 -25.462 9.945 1.00 57.97 191 SER A O 1
ATOM 1557 N N . HIS A 1 192 ? -25.669 -25.704 12.169 1.00 66.75 192 HIS A N 1
ATOM 1558 C CA . HIS A 1 192 ? -25.345 -24.296 12.465 1.00 66.75 192 HIS A CA 1
ATOM 1559 C C . HIS A 1 192 ? -24.016 -23.786 11.874 1.00 66.75 192 HIS A C 1
ATOM 1561 O O . HIS A 1 192 ? -23.869 -22.589 11.624 1.00 66.75 192 HIS A O 1
ATOM 1567 N N . TRP A 1 193 ? -23.030 -24.660 11.659 1.00 68.06 193 TRP A N 1
ATOM 1568 C CA . TRP A 1 193 ? -21.675 -24.243 11.278 1.00 68.06 193 TRP A CA 1
ATOM 1569 C C . TRP A 1 193 ? -21.526 -24.004 9.770 1.00 68.06 193 TRP A C 1
ATOM 1571 O O . TRP A 1 193 ? -20.840 -23.061 9.367 1.00 68.06 193 TRP A O 1
ATOM 1581 N N . CYS A 1 194 ? -22.226 -24.781 8.934 1.00 76.31 194 CYS A N 1
ATOM 1582 C CA . CYS A 1 194 ? -22.190 -24.646 7.475 1.00 76.31 194 CYS A CA 1
ATOM 1583 C C . CYS A 1 194 ? -22.720 -23.281 7.005 1.00 76.31 194 CYS A C 1
ATOM 1585 O O . CYS A 1 194 ? -22.228 -22.735 6.022 1.00 76.31 194 CYS A O 1
ATOM 1587 N N . HIS A 1 195 ? -23.646 -22.661 7.748 1.00 82.81 195 HIS A N 1
ATOM 1588 C CA . HIS A 1 195 ? -24.196 -21.341 7.414 1.00 82.81 195 HIS A CA 1
ATOM 1589 C C . HIS A 1 195 ? -23.143 -20.223 7.371 1.00 82.81 195 HIS A C 1
ATOM 1591 O O . HIS A 1 195 ? -23.408 -19.166 6.802 1.00 82.81 195 HIS A O 1
ATOM 1597 N N . ASN A 1 196 ? -21.961 -20.414 7.965 1.00 85.94 196 ASN A N 1
ATOM 1598 C CA . ASN A 1 196 ? -20.870 -19.436 7.886 1.00 85.94 196 ASN A CA 1
ATOM 1599 C C . ASN A 1 196 ? -20.288 -19.308 6.467 1.00 85.94 196 ASN A C 1
ATOM 1601 O O . ASN A 1 196 ? -19.742 -18.258 6.140 1.00 85.94 196 ASN A O 1
ATOM 1605 N N . PHE A 1 197 ? -20.448 -20.335 5.627 1.00 87.75 197 PHE A N 1
ATOM 1606 C CA . PHE A 1 197 ? -20.028 -20.344 4.221 1.00 87.75 197 PHE A CA 1
ATOM 1607 C C . PHE A 1 197 ? -21.152 -19.934 3.256 1.00 87.75 197 PHE A C 1
ATOM 1609 O O . PHE A 1 197 ? -20.958 -19.941 2.047 1.00 87.75 197 PHE A O 1
ATOM 1616 N N . SER A 1 198 ? -22.340 -19.573 3.753 1.00 91.69 198 SER A N 1
ATOM 1617 C CA . SER A 1 198 ? -23.449 -19.167 2.887 1.00 91.69 198 SER A CA 1
ATOM 1618 C C . SER A 1 198 ? -23.196 -17.801 2.243 1.00 91.69 198 SER A C 1
ATOM 1620 O O . SER A 1 198 ? -23.044 -16.794 2.942 1.00 91.69 198 SER A O 1
ATOM 1622 N N . VAL A 1 199 ? -23.279 -17.749 0.910 1.00 93.00 199 VAL A N 1
ATOM 1623 C CA . VAL A 1 199 ? -23.174 -16.504 0.128 1.00 93.00 199 VAL A CA 1
ATOM 1624 C C . VAL A 1 199 ? -24.261 -15.513 0.536 1.00 93.00 199 VAL A C 1
ATOM 1626 O O . VAL A 1 199 ? -23.968 -14.342 0.755 1.00 93.00 199 VAL A O 1
ATOM 1629 N N . ILE A 1 200 ? -25.502 -15.980 0.716 1.00 90.69 200 ILE A N 1
ATOM 1630 C CA . ILE A 1 200 ? -26.649 -15.134 1.092 1.00 90.69 200 ILE A CA 1
ATOM 1631 C C . ILE A 1 200 ? -26.385 -14.434 2.428 1.00 90.69 200 ILE A C 1
ATOM 1633 O O . ILE A 1 200 ? -26.552 -13.220 2.538 1.00 90.69 200 ILE A O 1
ATOM 1637 N N . ARG A 1 201 ? -25.924 -15.185 3.435 1.00 90.00 201 ARG A N 1
ATOM 1638 C CA . ARG A 1 201 ? -25.640 -14.636 4.768 1.00 90.00 201 ARG A CA 1
ATOM 1639 C C . ARG A 1 201 ? -24.520 -13.602 4.718 1.00 90.00 201 ARG A C 1
ATOM 1641 O O . ARG A 1 201 ? -24.622 -12.539 5.326 1.00 90.00 201 ARG A O 1
ATOM 1648 N N . ASN A 1 202 ? -23.447 -13.920 4.001 1.00 93.19 202 ASN A N 1
ATOM 1649 C CA . ASN A 1 202 ? -22.277 -13.056 3.904 1.00 93.19 202 ASN A CA 1
ATOM 1650 C C . ASN A 1 202 ? -22.565 -11.793 3.083 1.00 93.19 202 ASN A C 1
ATOM 1652 O O . ASN A 1 202 ? -22.108 -10.714 3.459 1.00 93.19 202 ASN A O 1
ATOM 1656 N N . ALA A 1 203 ? -23.392 -11.895 2.042 1.00 92.44 203 ALA A N 1
ATOM 1657 C CA . ALA A 1 203 ? -23.894 -10.745 1.300 1.00 92.44 203 ALA A CA 1
ATOM 1658 C C . ALA A 1 203 ? -24.783 -9.852 2.181 1.00 92.44 203 ALA A C 1
ATOM 1660 O O . ALA A 1 203 ? -24.584 -8.643 2.218 1.00 92.44 203 ALA A O 1
ATOM 1661 N N . GLN A 1 204 ? -25.711 -10.418 2.960 1.00 91.25 204 GLN A N 1
ATOM 1662 C CA . GLN A 1 204 ? -26.531 -9.638 3.902 1.00 91.25 204 GLN A CA 1
ATOM 1663 C C . GLN A 1 204 ? -25.671 -8.907 4.941 1.00 91.25 204 GLN A C 1
ATOM 1665 O O . GLN A 1 204 ? -25.866 -7.715 5.180 1.00 91.25 204 GLN A O 1
ATOM 1670 N N . LYS A 1 205 ? -24.669 -9.596 5.496 1.00 90.00 205 LYS A N 1
ATOM 1671 C CA . LYS A 1 205 ? -23.702 -9.026 6.443 1.00 90.00 205 LYS A CA 1
ATOM 1672 C C . LYS A 1 205 ? -22.914 -7.855 5.851 1.00 90.00 205 LYS A C 1
ATOM 1674 O O . LYS A 1 205 ? -22.584 -6.921 6.574 1.00 90.00 205 LYS A O 1
ATOM 1679 N N . LEU A 1 206 ? -22.623 -7.876 4.549 1.00 90.62 206 LEU A N 1
ATOM 1680 C CA . LEU A 1 206 ? -21.911 -6.785 3.878 1.00 90.62 206 LEU A CA 1
ATOM 1681 C C . LEU A 1 206 ? -22.697 -5.461 3.915 1.00 90.62 206 LEU A C 1
ATOM 1683 O O . LEU A 1 206 ? -22.097 -4.393 4.057 1.00 90.62 206 LEU A O 1
ATOM 1687 N N . PHE A 1 207 ? -24.028 -5.534 3.822 1.00 89.06 207 PHE A N 1
ATOM 1688 C CA . PHE A 1 207 ? -24.927 -4.374 3.852 1.00 89.06 207 PHE A CA 1
ATOM 1689 C C . PHE A 1 207 ? -25.441 -4.024 5.258 1.00 89.06 207 PHE A C 1
ATOM 1691 O O . PHE A 1 207 ? -26.169 -3.035 5.419 1.00 89.06 207 PHE A O 1
ATOM 1698 N N . GLU A 1 208 ? -25.076 -4.810 6.273 1.00 88.19 208 GLU A N 1
ATOM 1699 C CA . GLU A 1 208 ? -25.503 -4.605 7.652 1.00 88.19 208 GLU A CA 1
ATOM 1700 C C . GLU A 1 208 ? -24.879 -3.332 8.244 1.00 88.19 208 GLU A C 1
ATOM 1702 O O . GLU A 1 208 ? -23.682 -3.062 8.125 1.00 88.19 208 GLU A O 1
ATOM 1707 N N . GLN A 1 209 ? -25.703 -2.515 8.901 1.00 82.31 209 GLN A N 1
ATOM 1708 C CA . GLN A 1 209 ? -25.247 -1.266 9.503 1.00 82.31 209 GLN A CA 1
ATOM 1709 C C . GLN A 1 209 ? -24.713 -1.501 10.915 1.00 82.31 209 GLN A C 1
ATOM 1711 O O . GLN A 1 209 ? -25.449 -1.905 11.814 1.00 82.31 209 GLN A O 1
ATOM 1716 N N . ASN A 1 210 ? -23.450 -1.143 11.147 1.00 86.56 210 ASN A N 1
ATOM 1717 C CA . ASN A 1 210 ? -22.880 -1.159 12.488 1.00 86.56 210 ASN A CA 1
ATOM 1718 C C . ASN A 1 210 ? -23.388 0.043 13.299 1.00 86.56 210 ASN A C 1
ATOM 1720 O O . ASN A 1 210 ? -22.995 1.182 13.062 1.00 86.56 210 ASN A O 1
ATOM 1724 N N . ARG A 1 211 ? -24.257 -0.214 14.279 1.00 86.88 211 ARG A N 1
ATOM 1725 C CA . ARG A 1 211 ? -24.875 0.820 15.129 1.00 86.88 211 ARG A CA 1
ATOM 1726 C C . ARG A 1 211 ? -24.064 1.170 16.380 1.00 86.88 211 ARG A C 1
ATOM 1728 O O . ARG A 1 211 ? -24.553 1.920 17.220 1.00 86.88 211 ARG A O 1
ATOM 1735 N N . SER A 1 212 ? -22.853 0.632 16.544 1.00 87.75 212 SER A N 1
ATOM 1736 C CA . SER A 1 212 ? -22.056 0.923 17.739 1.00 87.75 212 SER A CA 1
ATOM 1737 C C . SER A 1 212 ? -21.694 2.419 17.818 1.00 87.75 212 SER A C 1
ATOM 1739 O O . SER A 1 212 ? -21.337 3.009 16.794 1.00 87.75 212 SER A O 1
ATOM 1741 N N . PRO A 1 213 ? -21.753 3.048 19.009 1.00 86.81 213 PRO A N 1
ATOM 1742 C CA . PRO A 1 213 ? -21.476 4.480 19.154 1.00 86.81 213 PRO A CA 1
ATOM 1743 C C . PRO A 1 213 ? -20.086 4.888 18.650 1.00 86.81 213 PRO A C 1
ATOM 1745 O O . PRO A 1 213 ? -19.945 5.908 17.980 1.00 86.81 213 PRO A O 1
ATOM 1748 N N . ASP A 1 214 ? -19.069 4.063 18.922 1.00 86.00 214 ASP A N 1
ATOM 1749 C CA . ASP A 1 214 ? -17.699 4.303 18.454 1.00 86.00 214 ASP A CA 1
ATOM 1750 C C . ASP A 1 214 ? -17.601 4.210 16.920 1.00 86.00 214 ASP A C 1
ATOM 1752 O O . ASP A 1 214 ? -16.928 5.031 16.300 1.00 86.00 214 ASP A O 1
ATOM 1756 N N . PHE A 1 215 ? -18.319 3.277 16.281 1.00 90.31 215 PHE A N 1
ATOM 1757 C CA . PHE A 1 215 ? -18.361 3.198 14.817 1.00 90.31 215 PHE A CA 1
ATOM 1758 C C . PHE A 1 215 ? -19.056 4.409 14.195 1.00 90.31 215 PHE A C 1
ATOM 1760 O O . PHE A 1 215 ? -18.586 4.917 13.183 1.00 90.31 215 PHE A O 1
ATOM 1767 N N . GLN A 1 216 ? -20.150 4.889 14.794 1.00 90.69 216 GLN A N 1
ATOM 1768 C CA . GLN A 1 216 ? -20.875 6.056 14.283 1.00 90.69 216 GLN A CA 1
ATOM 1769 C C . GLN A 1 216 ? -20.030 7.332 14.347 1.00 90.69 216 GLN A C 1
ATOM 1771 O O . GLN A 1 216 ? -20.072 8.135 13.422 1.00 90.69 216 GLN A O 1
ATOM 1776 N N . ARG A 1 217 ? -19.210 7.497 15.390 1.00 90.88 217 ARG A N 1
ATOM 1777 C CA . ARG A 1 217 ? -18.270 8.625 15.494 1.00 90.88 217 ARG A CA 1
ATOM 1778 C C . ARG A 1 217 ? -17.115 8.531 14.507 1.00 90.88 217 ARG A C 1
ATOM 1780 O O . ARG A 1 217 ? -16.690 9.539 13.962 1.00 90.88 217 ARG A O 1
ATOM 1787 N N . LEU A 1 218 ? -16.622 7.322 14.260 1.00 93.38 218 LEU A N 1
ATOM 1788 C CA . LEU A 1 218 ? -15.504 7.065 13.350 1.00 93.38 218 LEU A CA 1
ATOM 1789 C C . LEU A 1 218 ? -15.968 6.706 11.934 1.00 93.38 218 LEU A C 1
ATOM 1791 O O . LEU A 1 218 ? -15.211 6.125 11.157 1.00 93.38 218 LEU A O 1
ATOM 1795 N N . LYS A 1 219 ? -17.210 7.033 11.577 1.00 93.94 219 LYS A N 1
ATOM 1796 C CA . LYS A 1 219 ? -17.803 6.628 10.303 1.00 93.94 219 LYS A CA 1
ATOM 1797 C C . LYS A 1 219 ? -17.073 7.252 9.109 1.00 93.94 219 LYS A C 1
ATOM 1799 O O . LYS A 1 219 ? -16.877 6.568 8.108 1.00 93.94 219 LYS A O 1
ATOM 1804 N N . SER A 1 220 ? -16.569 8.480 9.248 1.00 94.25 220 SER A N 1
ATOM 1805 C CA . SER A 1 220 ? -15.741 9.154 8.235 1.00 94.25 220 SER A CA 1
ATOM 1806 C C . SER A 1 220 ? -14.453 8.391 7.886 1.00 94.25 220 SER A C 1
ATOM 1808 O O . SER A 1 220 ? -13.996 8.444 6.744 1.00 94.25 220 SER A O 1
ATOM 1810 N N . VAL A 1 221 ? -13.896 7.607 8.821 1.00 95.62 221 VAL A N 1
ATOM 1811 C CA . VAL A 1 221 ? -12.716 6.754 8.576 1.00 95.62 221 VAL A CA 1
ATOM 1812 C C . VAL A 1 221 ? -12.994 5.725 7.480 1.00 95.62 221 VAL A C 1
ATOM 1814 O O . VAL A 1 221 ? -12.085 5.367 6.731 1.00 95.62 221 VAL A O 1
ATOM 1817 N N . GLN A 1 222 ? -14.244 5.272 7.345 1.00 94.12 222 GLN A N 1
ATOM 1818 C CA . GLN A 1 222 ? -14.630 4.319 6.307 1.00 94.12 222 GLN A CA 1
ATOM 1819 C C . GLN A 1 222 ? -14.511 4.928 4.909 1.00 94.12 222 GLN A C 1
ATOM 1821 O O . GLN A 1 222 ? -13.891 4.322 4.038 1.00 94.12 222 GLN A O 1
ATOM 1826 N N . GLY A 1 223 ? -15.012 6.152 4.714 1.00 94.19 223 GLY A N 1
ATOM 1827 C CA . GLY A 1 223 ? -14.840 6.879 3.458 1.00 94.19 223 GLY A CA 1
ATOM 1828 C C . GLY A 1 223 ? -13.375 7.125 3.123 1.00 94.19 223 GLY A C 1
ATOM 1829 O O . GLY A 1 223 ? -12.953 6.861 2.000 1.00 94.19 223 GLY A O 1
ATOM 1830 N N . ILE A 1 224 ? -12.574 7.537 4.110 1.00 94.38 224 ILE A N 1
ATOM 1831 C CA . ILE A 1 224 ? -11.138 7.795 3.915 1.00 94.38 224 ILE A CA 1
ATOM 1832 C C . ILE A 1 224 ? -10.417 6.540 3.426 1.00 94.38 224 ILE A C 1
ATOM 1834 O O . ILE A 1 224 ? -9.613 6.622 2.503 1.00 94.38 224 ILE A O 1
ATOM 1838 N N . ARG A 1 225 ? -10.718 5.369 3.998 1.00 94.25 225 ARG A N 1
ATOM 1839 C CA . ARG A 1 225 ? -10.126 4.096 3.559 1.00 94.25 225 ARG A CA 1
ATOM 1840 C C . ARG A 1 225 ? -10.460 3.769 2.109 1.00 94.25 225 ARG A C 1
ATOM 1842 O O . ARG A 1 225 ? -9.580 3.312 1.387 1.00 94.25 225 ARG A O 1
ATOM 1849 N N . VAL A 1 226 ? -11.701 4.015 1.689 1.00 95.44 226 VAL A N 1
ATOM 1850 C CA . VAL A 1 226 ? -12.140 3.772 0.307 1.00 95.44 226 VAL A CA 1
ATOM 1851 C C . VAL A 1 226 ? -11.439 4.723 -0.660 1.00 95.44 226 VAL A C 1
ATOM 1853 O O . VAL A 1 226 ? -10.894 4.261 -1.659 1.00 95.44 226 VAL A O 1
ATOM 1856 N N . PHE A 1 227 ? -11.378 6.020 -0.346 1.00 93.25 227 PHE A N 1
ATOM 1857 C CA . PHE A 1 227 ? -10.658 6.992 -1.177 1.00 93.25 227 PHE A CA 1
ATOM 1858 C C . PHE A 1 227 ? -9.165 6.683 -1.260 1.00 93.25 227 PHE A C 1
ATOM 1860 O O . PHE A 1 227 ? -8.604 6.677 -2.352 1.00 93.25 227 PHE A O 1
ATOM 1867 N N . ASN A 1 228 ? -8.533 6.360 -0.130 1.00 93.50 228 ASN A N 1
ATOM 1868 C CA . ASN A 1 228 ? -7.118 6.008 -0.107 1.00 93.50 228 ASN A CA 1
ATOM 1869 C C . ASN A 1 228 ? -6.841 4.740 -0.928 1.00 93.50 228 ASN A C 1
ATOM 1871 O O . ASN A 1 228 ? -5.857 4.681 -1.656 1.00 93.50 228 ASN A O 1
ATOM 1875 N N . MET A 1 229 ? -7.740 3.749 -0.878 1.00 94.12 229 MET A N 1
ATOM 1876 C CA . MET A 1 229 ? -7.649 2.569 -1.739 1.00 94.12 229 MET A CA 1
ATOM 1877 C C . MET A 1 229 ? -7.796 2.938 -3.220 1.00 94.12 229 MET A C 1
ATOM 1879 O O . MET A 1 229 ? -7.042 2.433 -4.045 1.00 94.12 229 MET A O 1
ATOM 1883 N N . GLY A 1 230 ? -8.712 3.848 -3.561 1.00 93.75 230 GLY A N 1
ATOM 1884 C CA . GLY A 1 230 ? -8.864 4.353 -4.927 1.00 93.75 230 GLY A CA 1
ATOM 1885 C C . GLY A 1 230 ? -7.588 5.008 -5.463 1.00 93.75 230 GLY A C 1
ATOM 1886 O O . GLY A 1 230 ? -7.189 4.723 -6.588 1.00 93.75 230 GLY A O 1
ATOM 1887 N N . VAL A 1 231 ? -6.899 5.805 -4.639 1.00 92.81 231 VAL A N 1
ATOM 1888 C CA . VAL A 1 231 ? -5.589 6.393 -4.980 1.00 92.81 231 VAL A CA 1
ATOM 1889 C C . VAL A 1 231 ? -4.532 5.310 -5.208 1.00 92.81 231 VAL A C 1
ATOM 1891 O O . VAL A 1 231 ? -3.774 5.398 -6.170 1.00 92.81 231 VAL A O 1
ATOM 1894 N N . VAL A 1 232 ? -4.501 4.262 -4.376 1.00 93.31 232 VAL A N 1
ATOM 1895 C CA . VAL A 1 232 ? -3.580 3.126 -4.558 1.00 93.31 232 VAL A CA 1
ATOM 1896 C C . VAL A 1 232 ? -3.838 2.397 -5.878 1.00 93.31 232 VAL A C 1
ATOM 1898 O O . VAL A 1 232 ? -2.881 2.092 -6.587 1.00 93.31 232 VAL A O 1
ATOM 1901 N N . VAL A 1 233 ? -5.101 2.135 -6.233 1.00 93.12 233 VAL A N 1
ATOM 1902 C CA . VAL A 1 233 ? -5.442 1.523 -7.532 1.00 93.12 233 VAL A CA 1
ATOM 1903 C C . VAL A 1 233 ? -5.035 2.443 -8.681 1.00 93.12 233 VAL A C 1
ATOM 1905 O O . VAL A 1 233 ? -4.417 1.978 -9.633 1.00 93.12 233 VAL A O 1
ATOM 1908 N N . ALA A 1 234 ? -5.312 3.746 -8.573 1.00 90.31 234 ALA A N 1
ATOM 1909 C CA . ALA A 1 234 ? -4.965 4.720 -9.603 1.00 90.31 234 ALA A CA 1
ATOM 1910 C C . ALA A 1 234 ? -3.458 4.813 -9.852 1.00 90.31 234 ALA A C 1
ATOM 1912 O O . ALA A 1 234 ? -3.014 4.836 -10.999 1.00 90.31 234 ALA A O 1
ATOM 1913 N N . TRP A 1 235 ? -2.668 4.804 -8.780 1.00 89.81 235 TRP A N 1
ATOM 1914 C CA . TRP A 1 235 ? -1.216 4.801 -8.881 1.00 89.81 235 TRP A CA 1
ATOM 1915 C C . TRP A 1 235 ? -0.692 3.522 -9.543 1.00 89.81 235 TRP A C 1
ATOM 1917 O O . TRP A 1 235 ? 0.103 3.598 -10.475 1.00 89.81 235 TRP A O 1
ATOM 1927 N N . HIS A 1 236 ? -1.177 2.345 -9.132 1.00 89.75 236 HIS A N 1
ATOM 1928 C CA . HIS A 1 236 ? -0.764 1.090 -9.766 1.00 89.75 236 HIS A CA 1
ATOM 1929 C C . HIS A 1 236 ? -1.226 0.993 -11.224 1.00 89.75 236 HIS A C 1
ATOM 1931 O O . HIS A 1 236 ? -0.523 0.384 -12.023 1.00 89.75 236 HIS A O 1
ATOM 1937 N N . CYS A 1 237 ? -2.357 1.608 -11.593 1.00 88.69 237 CYS A N 1
ATOM 1938 C CA . CYS A 1 237 ? -2.784 1.717 -12.989 1.00 88.69 237 CYS A CA 1
ATOM 1939 C C . CYS A 1 237 ? -1.735 2.474 -13.810 1.00 88.69 237 CYS A C 1
ATOM 1941 O O . CYS A 1 237 ? -1.317 1.981 -14.852 1.00 88.69 237 CYS A O 1
ATOM 1943 N N . ALA A 1 238 ? -1.250 3.620 -13.320 1.00 85.06 238 ALA A N 1
ATOM 1944 C CA . ALA A 1 238 ? -0.183 4.365 -13.987 1.00 85.06 238 ALA A CA 1
ATOM 1945 C C . ALA A 1 238 ? 1.121 3.547 -14.088 1.00 85.06 238 ALA A C 1
ATOM 1947 O O . ALA A 1 238 ? 1.729 3.489 -15.155 1.00 85.06 238 ALA A O 1
ATOM 1948 N N . VAL A 1 239 ? 1.508 2.842 -13.018 1.00 85.94 239 VAL A N 1
ATOM 1949 C CA . VAL A 1 239 ? 2.698 1.968 -13.015 1.00 85.94 239 VAL A CA 1
ATOM 1950 C C . VAL A 1 239 ? 2.566 0.808 -14.005 1.00 85.94 239 VAL A C 1
ATOM 1952 O O . VAL A 1 239 ? 3.514 0.509 -14.730 1.00 85.94 239 VAL A O 1
ATOM 1955 N N . SER A 1 240 ? 1.398 0.167 -14.079 1.00 85.69 240 SER A N 1
ATOM 1956 C CA . SER A 1 240 ? 1.154 -0.932 -15.020 1.00 85.69 240 SER A CA 1
ATOM 1957 C C . SER A 1 240 ? 1.294 -0.489 -16.474 1.00 85.69 240 SER A C 1
ATOM 1959 O O . SER A 1 240 ? 1.703 -1.291 -17.315 1.00 85.69 240 SER A O 1
ATOM 1961 N N . LEU A 1 241 ? 0.985 0.771 -16.787 1.00 83.44 241 LEU A N 1
ATOM 1962 C CA . LEU A 1 241 ? 1.198 1.315 -18.126 1.00 83.44 241 LEU A CA 1
ATOM 1963 C C . LEU A 1 241 ? 2.676 1.502 -18.436 1.00 83.44 241 LEU A C 1
ATOM 1965 O O . LEU A 1 241 ? 3.106 1.095 -19.509 1.00 83.44 241 LEU A O 1
ATOM 1969 N N . SER A 1 242 ? 3.471 2.010 -17.490 1.00 81.31 242 SER A N 1
ATOM 1970 C CA . SER A 1 242 ? 4.928 2.109 -17.665 1.00 81.31 242 SER A CA 1
ATOM 1971 C C . SER A 1 242 ? 5.595 0.750 -17.900 1.00 81.31 242 SER A C 1
ATOM 1973 O O . SER A 1 242 ? 6.597 0.670 -18.607 1.00 81.31 242 SER A O 1
ATOM 1975 N N . GLN A 1 243 ? 5.040 -0.325 -17.334 1.00 82.00 243 GLN A N 1
ATOM 1976 C CA . GLN A 1 243 ? 5.536 -1.691 -17.535 1.00 82.00 243 GLN A CA 1
ATOM 1977 C C . GLN A 1 243 ? 5.127 -2.303 -18.875 1.00 82.00 243 GLN A C 1
ATOM 1979 O O . GLN A 1 243 ? 5.791 -3.217 -19.362 1.00 82.00 243 GLN A O 1
ATOM 1984 N N . THR A 1 244 ? 4.061 -1.806 -19.498 1.00 85.25 244 THR A N 1
ATOM 1985 C CA . THR A 1 244 ? 3.545 -2.386 -20.737 1.00 85.25 244 THR A CA 1
ATOM 1986 C C . THR A 1 244 ? 4.296 -1.828 -21.948 1.00 85.25 244 THR A C 1
ATOM 1988 O O . THR A 1 244 ? 4.532 -0.630 -22.069 1.00 85.25 244 THR A O 1
ATOM 1991 N N . TYR A 1 245 ? 4.694 -2.705 -22.869 1.00 86.19 245 TYR A N 1
ATOM 1992 C CA . TYR A 1 245 ? 5.273 -2.317 -24.156 1.00 86.19 245 TYR A CA 1
ATOM 1993 C C . TYR A 1 245 ? 4.180 -1.772 -25.087 1.00 86.19 245 TYR A C 1
ATOM 1995 O O . TYR A 1 245 ? 3.165 -2.430 -25.309 1.00 86.19 245 TYR A O 1
ATOM 2003 N N . MET A 1 246 ? 4.381 -0.566 -25.613 1.00 85.94 246 MET A N 1
ATOM 2004 C CA . MET A 1 246 ? 3.371 0.190 -26.365 1.00 85.94 246 MET A CA 1
ATOM 2005 C C . MET A 1 246 ? 3.917 0.737 -27.680 1.00 85.94 246 MET A C 1
ATOM 2007 O O . MET A 1 246 ? 5.123 0.911 -27.825 1.00 85.94 246 MET A O 1
ATOM 2011 N N . THR A 1 247 ? 3.043 1.017 -28.641 1.00 84.12 247 THR A N 1
ATOM 2012 C CA . THR A 1 247 ? 3.470 1.533 -29.951 1.00 84.12 247 THR A CA 1
ATOM 2013 C C . THR A 1 247 ? 3.961 2.979 -29.879 1.00 84.12 247 THR A C 1
ATOM 2015 O O . THR A 1 247 ? 4.953 3.312 -30.516 1.00 84.12 247 THR A O 1
ATOM 2018 N N . ASP A 1 248 ? 3.299 3.818 -29.077 1.00 81.06 248 ASP A N 1
ATOM 2019 C CA . ASP A 1 248 ? 3.612 5.240 -28.914 1.00 81.06 248 ASP A CA 1
ATOM 2020 C C . ASP A 1 248 ? 4.003 5.533 -27.463 1.00 81.06 248 ASP A C 1
ATOM 2022 O O . ASP A 1 248 ? 3.168 5.666 -26.566 1.00 81.06 248 ASP A O 1
ATOM 2026 N N . VAL A 1 249 ? 5.311 5.595 -27.231 1.00 83.06 249 VAL A N 1
ATOM 2027 C CA . VAL A 1 249 ? 5.870 5.851 -25.902 1.00 83.06 249 VAL A CA 1
ATOM 2028 C C . VAL A 1 249 ? 5.901 7.345 -25.579 1.00 83.06 249 VAL A C 1
ATOM 2030 O O . VAL A 1 249 ? 5.848 7.722 -24.409 1.00 83.06 249 VAL A O 1
ATOM 2033 N N . GLU A 1 250 ? 5.934 8.206 -26.596 1.00 81.81 250 GLU A N 1
ATOM 2034 C CA . GLU A 1 250 ? 5.947 9.656 -26.412 1.00 81.81 250 GLU A CA 1
ATOM 2035 C C . GLU A 1 250 ? 4.611 10.137 -25.838 1.00 81.81 250 GLU A C 1
ATOM 2037 O O . GLU A 1 250 ? 4.582 10.976 -24.935 1.00 81.81 250 GLU A O 1
ATOM 2042 N N . GLN A 1 251 ? 3.497 9.558 -26.289 1.00 80.56 251 GLN A N 1
ATOM 2043 C CA . GLN A 1 251 ? 2.183 9.850 -25.721 1.00 80.56 251 GLN A CA 1
ATOM 2044 C C . GLN A 1 251 ? 2.096 9.490 -24.230 1.00 80.56 251 GLN A C 1
ATOM 2046 O O . GLN A 1 251 ? 1.418 10.184 -23.464 1.00 80.56 251 GLN A O 1
ATOM 2051 N N . LEU A 1 252 ? 2.790 8.434 -23.794 1.00 80.50 252 LEU A N 1
ATOM 2052 C CA . LEU A 1 252 ? 2.893 8.095 -22.376 1.00 80.50 252 LEU A CA 1
ATOM 2053 C C . LEU A 1 252 ? 3.742 9.119 -21.620 1.00 80.50 252 LEU A C 1
ATOM 2055 O O . LEU A 1 252 ? 3.287 9.612 -20.589 1.00 80.50 252 LEU A O 1
ATOM 2059 N N . GLU A 1 253 ? 4.926 9.472 -22.127 1.00 82.94 253 GLU A N 1
ATOM 2060 C CA . GLU A 1 253 ? 5.790 10.507 -21.531 1.00 82.94 253 GLU A CA 1
ATOM 2061 C C . GLU A 1 253 ? 5.021 11.825 -21.334 1.00 82.94 253 GLU A C 1
ATOM 2063 O O . GLU A 1 253 ? 4.991 12.355 -20.222 1.00 82.94 253 GLU A O 1
ATOM 2068 N N . LYS A 1 254 ? 4.285 12.281 -22.357 1.00 80.88 254 LYS A N 1
ATOM 2069 C CA . LYS A 1 254 ? 3.413 13.471 -22.287 1.00 80.88 254 LYS A CA 1
ATOM 2070 C C . LYS A 1 254 ? 2.382 13.377 -21.164 1.00 80.88 254 LYS A C 1
ATOM 2072 O O . LYS A 1 254 ? 2.142 14.343 -20.441 1.00 80.88 254 LYS A O 1
ATOM 2077 N N . ASN A 1 255 ? 1.784 12.202 -20.976 1.00 79.56 255 ASN A N 1
ATOM 2078 C CA . ASN A 1 255 ? 0.824 11.997 -19.898 1.00 79.56 255 ASN A CA 1
ATOM 2079 C C . ASN A 1 255 ? 1.495 12.010 -18.517 1.00 79.56 255 ASN A C 1
ATOM 2081 O O . ASN A 1 255 ? 0.880 12.494 -17.571 1.00 79.56 255 ASN A O 1
ATOM 2085 N N . PHE A 1 256 ? 2.740 11.543 -18.381 1.00 78.25 256 PHE A N 1
ATOM 2086 C CA . PHE A 1 256 ? 3.512 11.649 -17.133 1.00 78.25 256 PHE A CA 1
ATOM 2087 C C . PHE A 1 256 ? 3.958 13.082 -16.814 1.00 78.25 256 PHE A C 1
ATOM 2089 O O . PHE A 1 256 ? 4.054 13.441 -15.636 1.00 78.25 256 PHE A O 1
ATOM 2096 N N . GLU A 1 257 ? 4.193 13.903 -17.838 1.00 80.19 257 GLU A N 1
ATOM 2097 C CA . GLU A 1 257 ? 4.472 15.337 -17.694 1.00 80.19 257 GLU A CA 1
ATOM 2098 C C . GLU A 1 257 ? 3.221 16.134 -17.278 1.00 80.19 257 GLU A C 1
ATOM 2100 O O . GLU A 1 257 ? 3.335 17.219 -16.700 1.00 80.19 257 GLU A O 1
ATOM 2105 N N . HIS A 1 258 ? 2.015 15.590 -17.489 1.00 81.44 258 HIS A N 1
ATOM 2106 C CA . HIS A 1 258 ? 0.781 16.249 -17.076 1.00 81.44 258 HIS A CA 1
ATOM 2107 C C . HIS A 1 258 ? 0.752 16.469 -15.548 1.00 81.44 258 HIS A C 1
ATOM 2109 O O . HIS A 1 258 ? 0.868 15.499 -14.787 1.00 81.44 258 HIS A O 1
ATOM 2115 N N . PRO A 1 259 ? 0.496 17.701 -15.051 1.00 80.69 259 PRO A N 1
ATOM 2116 C CA . PRO A 1 259 ? 0.622 18.029 -13.629 1.00 80.69 259 PRO A CA 1
ATOM 2117 C C . PRO A 1 259 ? -0.158 17.100 -12.695 1.00 80.69 259 PRO A C 1
ATOM 2119 O O . PRO A 1 259 ? 0.323 16.741 -11.624 1.00 80.69 259 PRO A O 1
ATOM 2122 N N . LEU A 1 260 ? -1.360 16.675 -13.096 1.00 79.44 260 LEU A N 1
ATOM 2123 C CA . LEU A 1 260 ? -2.184 15.780 -12.278 1.00 79.44 260 LEU A CA 1
ATOM 2124 C C . LEU A 1 260 ? -1.610 14.368 -12.162 1.00 79.44 260 LEU A C 1
ATOM 2126 O O . LEU A 1 260 ? -1.657 13.788 -11.079 1.00 79.44 260 LEU A O 1
ATOM 2130 N N . VAL A 1 261 ? -1.074 13.819 -13.254 1.00 80.44 261 VAL A N 1
ATOM 2131 C CA . VAL A 1 261 ? -0.446 12.491 -13.245 1.00 80.44 261 VAL A CA 1
ATOM 2132 C C . VAL A 1 261 ? 0.858 12.572 -12.464 1.00 80.44 261 VAL A C 1
ATOM 2134 O O . VAL A 1 261 ? 1.098 11.742 -11.591 1.00 80.44 261 VAL A O 1
ATOM 2137 N N . HIS A 1 262 ? 1.633 13.636 -12.673 1.00 81.69 262 HIS A N 1
ATOM 2138 C CA . HIS A 1 262 ? 2.833 13.925 -11.899 1.00 81.69 262 HIS A CA 1
ATOM 2139 C C . HIS A 1 262 ? 2.542 13.942 -10.388 1.00 81.69 262 HIS A C 1
ATOM 2141 O O . HIS A 1 262 ? 3.153 13.199 -9.619 1.00 81.69 262 HIS A O 1
ATOM 2147 N N . TYR A 1 263 ? 1.532 14.702 -9.950 1.00 86.31 263 TYR A N 1
ATOM 2148 C CA . TYR A 1 263 ? 1.104 14.723 -8.551 1.00 86.31 263 TYR A CA 1
ATOM 2149 C C . TYR A 1 263 ? 0.559 13.374 -8.063 1.00 86.31 263 TYR A C 1
ATOM 2151 O O . TYR A 1 263 ? 0.852 12.982 -6.933 1.00 86.31 263 TYR A O 1
ATOM 2159 N N . LEU A 1 264 ? -0.187 12.634 -8.889 1.00 86.38 264 LEU A N 1
ATOM 2160 C CA . LEU A 1 264 ? -0.661 11.287 -8.555 1.00 86.38 264 LEU A CA 1
ATOM 2161 C C . LEU A 1 264 ? 0.508 10.332 -8.270 1.00 86.38 264 LEU A C 1
ATOM 2163 O O . LEU A 1 264 ? 0.448 9.565 -7.305 1.00 86.38 264 LEU A O 1
ATOM 2167 N N . MET A 1 265 ? 1.584 10.405 -9.056 1.00 85.44 265 MET A N 1
ATOM 2168 C CA . MET A 1 265 ? 2.761 9.552 -8.890 1.00 85.44 265 MET A CA 1
ATOM 2169 C C . MET A 1 265 ? 3.456 9.765 -7.539 1.00 85.44 265 MET A C 1
ATOM 2171 O O . MET A 1 265 ? 3.792 8.786 -6.866 1.00 85.44 265 MET A O 1
ATOM 2175 N N . TYR A 1 266 ? 3.596 11.015 -7.084 1.00 88.94 266 TYR A N 1
ATOM 2176 C CA . TYR A 1 266 ? 4.124 11.315 -5.744 1.00 88.94 266 TYR A CA 1
ATOM 2177 C C . TYR A 1 266 ? 3.124 11.013 -4.630 1.00 88.94 266 TYR A C 1
ATOM 2179 O O . TYR A 1 266 ? 3.511 10.532 -3.561 1.00 88.94 266 TYR A O 1
ATOM 2187 N N . LEU A 1 267 ? 1.830 11.238 -4.877 1.00 90.38 267 LEU A N 1
ATOM 2188 C CA . LEU A 1 267 ? 0.777 10.911 -3.924 1.00 90.38 267 LEU A CA 1
ATOM 2189 C C . LEU A 1 267 ? 0.754 9.408 -3.624 1.00 90.38 267 LEU A C 1
ATOM 2191 O O . LEU A 1 267 ? 0.602 9.040 -2.461 1.00 90.38 267 LEU A O 1
ATOM 2195 N N . GLY A 1 268 ? 0.988 8.538 -4.611 1.00 84.25 268 GLY A N 1
ATOM 2196 C CA . GLY A 1 268 ? 1.153 7.096 -4.383 1.00 84.25 268 GLY A CA 1
ATOM 2197 C C . GLY A 1 268 ? 2.273 6.763 -3.389 1.00 84.25 268 GLY A C 1
ATOM 2198 O O . GLY A 1 268 ? 2.119 5.885 -2.535 1.00 84.25 268 GLY A O 1
ATOM 2199 N N . GLY A 1 269 ? 3.353 7.548 -3.410 1.00 82.50 269 GLY A N 1
ATOM 2200 C CA . GLY A 1 269 ? 4.470 7.465 -2.468 1.00 82.50 269 GLY A CA 1
ATOM 2201 C C . GLY A 1 269 ? 4.108 7.790 -1.006 1.00 82.50 269 GLY A C 1
ATOM 2202 O O . GLY A 1 269 ? 4.752 7.310 -0.067 1.00 82.50 269 GLY A O 1
ATOM 2203 N N . LEU A 1 270 ? 3.065 8.597 -0.794 1.00 91.81 270 LEU A N 1
ATOM 2204 C CA . LEU A 1 270 ? 2.692 9.151 0.513 1.00 91.81 270 LEU A CA 1
ATOM 2205 C C . LEU A 1 270 ? 1.353 8.617 1.048 1.00 91.81 270 LEU A C 1
ATOM 2207 O O . LEU A 1 270 ? 1.178 8.497 2.259 1.00 91.81 270 LEU A O 1
ATOM 2211 N N . CYS A 1 271 ? 0.414 8.239 0.179 1.00 91.94 271 CYS A N 1
ATOM 2212 C CA . CYS A 1 271 ? -0.949 7.836 0.547 1.00 91.94 271 CYS A CA 1
ATOM 2213 C C . CYS A 1 271 ? -0.983 6.620 1.490 1.00 91.94 271 CYS A C 1
ATOM 2215 O O . CYS A 1 271 ? -1.813 6.528 2.399 1.00 91.94 271 CYS A O 1
ATOM 2217 N N . VAL A 1 272 ? -0.007 5.721 1.349 1.00 92.69 272 VAL A N 1
ATOM 2218 C CA . VAL A 1 272 ? 0.151 4.518 2.176 1.00 92.69 272 VAL A CA 1
ATOM 2219 C C . VAL A 1 272 ? 0.327 4.861 3.663 1.00 92.69 272 VAL A C 1
ATOM 2221 O O . VAL A 1 272 ? -0.131 4.118 4.533 1.00 92.69 272 VAL A O 1
ATOM 2224 N N . GLN A 1 273 ? 0.907 6.028 3.973 1.00 96.06 273 GLN A N 1
ATOM 2225 C CA . GLN A 1 273 ? 1.113 6.487 5.350 1.00 96.06 273 GLN A CA 1
ATOM 2226 C C . GLN A 1 273 ? -0.206 6.598 6.123 1.00 96.06 273 GLN A C 1
ATOM 2228 O O . GLN A 1 273 ? -0.252 6.303 7.320 1.00 96.06 273 GLN A O 1
ATOM 2233 N N . MET A 1 274 ? -1.294 6.965 5.437 1.00 95.81 274 MET A N 1
ATOM 2234 C CA . MET A 1 274 ? -2.605 7.121 6.059 1.00 95.81 274 MET A CA 1
ATOM 2235 C C . MET A 1 274 ? -3.144 5.799 6.610 1.00 95.81 274 MET A C 1
ATOM 2237 O O . MET A 1 274 ? -3.779 5.781 7.667 1.00 95.81 274 MET A O 1
ATOM 2241 N N . PHE A 1 275 ? -2.859 4.674 5.948 1.00 94.94 275 PHE A N 1
ATOM 2242 C CA . PHE A 1 275 ? -3.290 3.377 6.453 1.00 94.94 275 PHE A CA 1
ATOM 2243 C C . PHE A 1 275 ? -2.543 2.979 7.732 1.00 94.94 275 PHE A C 1
ATOM 2245 O O . PHE A 1 275 ? -3.200 2.546 8.681 1.00 94.94 275 PHE A O 1
ATOM 2252 N N . PHE A 1 276 ? -1.225 3.214 7.812 1.00 97.31 276 PHE A N 1
ATOM 2253 C CA . PHE A 1 276 ? -0.453 2.984 9.042 1.00 97.31 276 PHE A CA 1
ATOM 2254 C C . PHE A 1 276 ? -0.985 3.827 10.209 1.00 97.31 276 PHE A C 1
ATOM 2256 O O . PHE A 1 276 ? -1.169 3.312 11.314 1.00 97.31 276 PHE A O 1
ATOM 2263 N N . LEU A 1 277 ? -1.293 5.107 9.960 1.00 98.06 277 LEU A N 1
ATOM 2264 C CA . LEU A 1 277 ? -1.856 5.999 10.976 1.00 98.06 277 LEU A CA 1
ATOM 2265 C C . LEU A 1 277 ? -3.214 5.491 11.479 1.00 98.06 277 LEU A C 1
ATOM 2267 O O . LEU A 1 277 ? -3.416 5.376 12.689 1.00 98.06 277 LEU A O 1
ATOM 2271 N N . ILE A 1 278 ? -4.143 5.161 10.573 1.00 97.06 278 ILE A N 1
ATOM 2272 C CA . ILE A 1 278 ? -5.482 4.672 10.945 1.00 97.06 278 ILE A CA 1
ATOM 2273 C C . ILE A 1 278 ? -5.395 3.329 11.690 1.00 97.06 278 ILE A C 1
ATOM 2275 O O . ILE A 1 278 ? -6.136 3.114 12.652 1.00 97.06 278 ILE A O 1
ATOM 2279 N N . SER A 1 279 ? -4.515 2.424 11.248 1.00 96.62 279 SER A N 1
ATOM 2280 C CA . SER A 1 279 ? -4.294 1.104 11.859 1.00 96.62 279 SER A CA 1
ATOM 2281 C C . SER A 1 279 ? -3.925 1.250 13.341 1.00 96.62 279 SER A C 1
ATOM 2283 O O . SER A 1 279 ? -4.624 0.718 14.211 1.00 96.62 279 SER A O 1
ATOM 2285 N N . SER A 1 280 ? -2.920 2.077 13.641 1.00 98.12 280 SER A N 1
ATOM 2286 C CA . SER A 1 280 ? -2.468 2.335 15.013 1.00 98.12 280 SER A CA 1
ATOM 2287 C C . SER A 1 280 ? -3.461 3.163 15.827 1.00 98.12 280 SER A C 1
ATOM 2289 O O . SER A 1 280 ? -3.685 2.856 16.995 1.00 98.12 280 SER A O 1
ATOM 2291 N N . PHE A 1 281 ? -4.136 4.143 15.215 1.00 98.06 281 PHE A N 1
ATOM 2292 C CA . PHE A 1 281 ? -5.201 4.920 15.863 1.00 98.06 281 PHE A CA 1
ATOM 2293 C C . PHE A 1 281 ? -6.311 4.022 16.423 1.00 98.06 281 PHE A C 1
ATOM 2295 O O . PHE A 1 281 ? -6.689 4.131 17.595 1.00 98.06 281 PHE A O 1
ATOM 2302 N N . LEU A 1 282 ? -6.827 3.110 15.595 1.00 96.44 282 LEU A N 1
ATOM 2303 C CA . LEU A 1 282 ? -7.915 2.220 15.997 1.00 96.44 282 LEU A CA 1
ATOM 2304 C C . LEU A 1 282 ? -7.448 1.187 17.019 1.00 96.44 282 LEU A C 1
ATOM 2306 O O . LEU A 1 282 ? -8.178 0.915 17.975 1.00 96.44 282 LEU A O 1
ATOM 2310 N N . LEU A 1 283 ? -6.234 0.654 16.851 1.00 97.56 283 LEU A N 1
ATOM 2311 C CA . LEU A 1 283 ? -5.634 -0.272 17.807 1.00 97.56 283 LEU A CA 1
ATOM 2312 C C . LEU A 1 283 ? -5.472 0.374 19.188 1.00 97.56 283 LEU A C 1
ATOM 2314 O O . LEU A 1 283 ? -5.846 -0.228 20.195 1.00 97.56 283 LEU A O 1
ATOM 2318 N N . THR A 1 284 ? -4.972 1.610 19.245 1.00 98.00 284 THR A N 1
ATOM 2319 C CA . THR A 1 284 ? -4.836 2.353 20.501 1.00 98.00 284 THR A CA 1
ATOM 2320 C C . THR A 1 284 ? -6.188 2.562 21.175 1.00 98.00 284 THR A C 1
ATOM 2322 O O . THR A 1 284 ? -6.320 2.241 22.355 1.00 98.00 284 THR A O 1
ATOM 2325 N N . ASN A 1 285 ? -7.219 3.012 20.449 1.00 96.06 285 ASN A N 1
ATOM 2326 C CA . ASN A 1 285 ? -8.560 3.154 21.031 1.00 96.06 285 ASN A CA 1
ATOM 2327 C C . ASN A 1 285 ? -9.110 1.810 21.551 1.00 96.06 285 ASN A C 1
ATOM 2329 O O . ASN A 1 285 ? -9.672 1.764 22.647 1.00 96.06 285 ASN A O 1
ATOM 2333 N N . GLN A 1 286 ? -8.918 0.719 20.801 1.00 95.06 286 GLN A N 1
ATOM 2334 C CA . GLN A 1 286 ? -9.358 -0.618 21.207 1.00 95.06 286 GLN A CA 1
ATOM 2335 C C . GLN A 1 286 ? -8.671 -1.074 22.503 1.00 95.06 286 GLN A C 1
ATOM 2337 O O . GLN A 1 286 ? -9.343 -1.552 23.417 1.00 95.06 286 GLN A O 1
ATOM 2342 N N . ILE A 1 287 ? -7.351 -0.913 22.609 1.00 96.25 287 ILE A N 1
ATOM 2343 C CA . ILE A 1 287 ? -6.583 -1.367 23.778 1.00 96.25 287 ILE A CA 1
ATOM 2344 C C . ILE A 1 287 ? -6.873 -0.516 25.004 1.00 96.25 287 ILE A C 1
ATOM 2346 O O . ILE A 1 287 ? -7.063 -1.073 26.081 1.00 96.25 287 ILE A O 1
ATOM 2350 N N . LEU A 1 288 ? -6.973 0.805 24.860 1.00 95.56 288 LEU A N 1
ATOM 2351 C CA . LEU A 1 288 ? -7.324 1.676 25.982 1.00 95.56 288 LEU A CA 1
ATOM 2352 C C . LEU A 1 288 ? -8.728 1.357 26.519 1.00 95.56 288 LEU A C 1
ATOM 2354 O O . LEU A 1 288 ? -8.925 1.297 27.732 1.00 95.56 288 LEU A O 1
ATOM 2358 N N . GLN A 1 289 ? -9.683 1.048 25.635 1.00 92.50 289 GLN A N 1
ATOM 2359 C CA . GLN A 1 289 ? -11.019 0.596 26.034 1.00 92.50 289 GLN A CA 1
ATOM 2360 C C . GLN A 1 289 ? -10.986 -0.770 26.727 1.00 92.50 289 GLN A C 1
ATOM 2362 O O . GLN A 1 289 ? -11.676 -0.974 27.728 1.00 92.50 289 GLN A O 1
ATOM 2367 N N . MET A 1 290 ? -10.177 -1.706 26.225 1.00 92.19 290 MET A N 1
ATOM 2368 C CA . MET A 1 290 ? -9.977 -3.006 26.868 1.00 92.19 290 MET A CA 1
ATOM 2369 C C . MET A 1 290 ? -9.336 -2.861 28.248 1.00 92.19 290 MET A C 1
ATOM 2371 O O . MET A 1 290 ? -9.819 -3.480 29.193 1.00 92.19 290 MET A O 1
ATOM 2375 N N . PHE A 1 291 ? -8.309 -2.024 28.380 1.00 93.81 291 PHE A N 1
ATOM 2376 C CA . PHE A 1 291 ? -7.622 -1.756 29.639 1.00 93.81 291 PHE A CA 1
ATOM 2377 C C . PHE A 1 291 ? -8.560 -1.107 30.657 1.00 93.81 291 PHE A C 1
ATOM 2379 O O . PHE A 1 291 ? -8.658 -1.583 31.781 1.00 93.81 291 PHE A O 1
ATOM 2386 N N . SER A 1 292 ? -9.335 -0.098 30.252 1.00 91.62 292 SER A N 1
ATOM 2387 C CA . SER A 1 292 ? -10.320 0.540 31.133 1.00 91.62 292 SER A CA 1
ATOM 2388 C C . SER A 1 292 ? -11.427 -0.408 31.590 1.00 91.62 292 SER A C 1
ATOM 2390 O O . SER A 1 292 ? -11.947 -0.233 32.687 1.00 91.62 292 SER A O 1
ATOM 2392 N N . ARG A 1 293 ? -11.803 -1.398 30.770 1.00 89.25 293 ARG A N 1
ATOM 2393 C CA . ARG A 1 293 ? -12.804 -2.407 31.143 1.00 89.25 293 ARG A CA 1
ATOM 2394 C C . ARG A 1 293 ? -12.224 -3.504 32.034 1.00 89.25 293 ARG A C 1
ATOM 2396 O O . ARG A 1 293 ? -12.899 -3.968 32.944 1.00 89.25 293 ARG A O 1
ATOM 2403 N N . ASN A 1 294 ? -11.020 -3.974 31.718 1.00 89.25 294 ASN A N 1
ATOM 2404 C CA . ASN A 1 294 ? -10.440 -5.170 32.324 1.00 89.25 294 ASN A CA 1
ATOM 2405 C C . ASN A 1 294 ? -9.476 -4.858 33.485 1.00 89.25 294 ASN A C 1
ATOM 2407 O O . ASN A 1 294 ? -9.079 -5.783 34.189 1.00 89.25 294 ASN A O 1
ATOM 2411 N N . GLY A 1 295 ? -9.043 -3.604 33.641 1.00 89.12 295 GLY A N 1
ATOM 2412 C CA . GLY A 1 295 ? -8.039 -3.166 34.618 1.00 89.12 295 GLY A CA 1
ATOM 2413 C C . GLY A 1 295 ? -6.611 -3.654 34.339 1.00 89.12 295 GLY A C 1
ATOM 2414 O O . GLY A 1 295 ? -5.705 -3.366 35.113 1.00 89.12 295 GLY A O 1
ATOM 2415 N N . ARG A 1 296 ? -6.395 -4.414 33.258 1.00 89.88 296 ARG A N 1
ATOM 2416 C CA . ARG A 1 296 ? -5.098 -4.994 32.892 1.00 89.88 296 ARG A CA 1
ATOM 2417 C C . ARG A 1 296 ? -4.950 -5.139 31.383 1.00 89.88 296 ARG A C 1
ATOM 2419 O O . ARG A 1 296 ? -5.940 -5.328 30.674 1.00 89.88 296 ARG A O 1
ATOM 2426 N N . PHE A 1 297 ? -3.705 -5.108 30.919 1.00 94.12 297 PHE A N 1
ATOM 2427 C CA . PHE A 1 297 ? -3.325 -5.456 29.553 1.00 94.12 297 PHE A CA 1
ATOM 2428 C C . PHE A 1 297 ? -2.009 -6.236 29.591 1.00 94.12 297 PHE A C 1
ATOM 2430 O O . PHE A 1 297 ? -0.943 -5.677 29.851 1.00 94.12 297 PHE A O 1
ATOM 2437 N N . SER A 1 298 ? -2.109 -7.553 29.420 1.00 93.75 298 SER A N 1
ATOM 2438 C CA . SER A 1 298 ? -1.001 -8.486 29.630 1.00 93.75 298 SER A CA 1
ATOM 2439 C C . SER A 1 298 ? -0.246 -8.807 28.338 1.00 93.75 298 SER A C 1
ATOM 2441 O O . SER A 1 298 ? -0.751 -8.617 27.229 1.00 93.75 298 SER A O 1
ATOM 2443 N N . LEU A 1 299 ? 0.958 -9.373 28.472 1.00 94.38 299 LEU A N 1
ATOM 2444 C CA . LEU A 1 299 ? 1.713 -9.881 27.325 1.00 94.38 299 LEU A CA 1
ATOM 2445 C C . LEU A 1 299 ? 0.957 -11.013 26.604 1.00 94.38 299 LEU A C 1
ATOM 2447 O O . LEU A 1 299 ? 1.009 -11.111 25.381 1.00 94.38 299 LEU A O 1
ATOM 2451 N N . GLN A 1 300 ? 0.188 -11.823 27.341 1.00 94.44 300 GLN A N 1
ATOM 2452 C CA . GLN A 1 300 ? -0.673 -12.851 26.754 1.00 94.44 300 GLN A CA 1
ATOM 2453 C C . GLN A 1 300 ? -1.741 -12.235 25.839 1.00 94.44 300 GLN A C 1
ATOM 2455 O O . GLN A 1 300 ? -1.971 -12.752 24.746 1.00 94.44 300 GLN A O 1
ATOM 2460 N N . ASP A 1 301 ? -2.350 -11.116 26.244 1.00 94.69 301 ASP A N 1
ATOM 2461 C CA . ASP A 1 301 ? -3.319 -10.398 25.407 1.00 94.69 301 ASP A CA 1
ATOM 2462 C C . ASP A 1 301 ? -2.655 -9.899 24.117 1.00 94.69 301 ASP A C 1
ATOM 2464 O O . ASP A 1 301 ? -3.226 -10.055 23.036 1.00 94.69 301 ASP A O 1
ATOM 2468 N N . CYS A 1 302 ? -1.418 -9.392 24.204 1.00 95.69 302 CYS A N 1
ATOM 2469 C CA . CYS A 1 302 ? -0.629 -8.997 23.033 1.00 95.69 302 CYS A CA 1
ATOM 2470 C C . CYS A 1 302 ? -0.410 -10.180 22.076 1.00 95.69 302 CYS A C 1
ATOM 2472 O O . CYS A 1 302 ? -0.673 -10.059 20.878 1.00 95.69 302 CYS A O 1
ATOM 2474 N N . CYS A 1 303 ? 0.013 -11.337 22.596 1.00 95.81 303 CYS A N 1
ATOM 2475 C CA . CYS A 1 303 ? 0.230 -12.543 21.794 1.00 95.81 303 CYS A CA 1
ATOM 2476 C C . CYS A 1 303 ? -1.063 -13.031 21.127 1.00 95.81 303 CYS A C 1
ATOM 2478 O O . CYS A 1 303 ? -1.060 -13.332 19.934 1.00 95.81 303 CYS A O 1
ATOM 2480 N N . ILE A 1 304 ? -2.182 -13.056 21.859 1.00 94.88 304 ILE A N 1
ATOM 2481 C CA . ILE A 1 304 ? -3.492 -13.441 21.313 1.00 94.88 304 ILE A CA 1
ATOM 2482 C C . ILE A 1 304 ? -3.915 -12.470 20.204 1.00 94.88 304 ILE A C 1
ATOM 2484 O O . ILE A 1 304 ? -4.371 -12.905 19.144 1.00 94.88 304 ILE A O 1
ATOM 2488 N N . MET A 1 305 ? -3.757 -11.163 20.417 1.00 95.25 305 MET A N 1
ATOM 2489 C CA . MET A 1 305 ? -4.103 -10.141 19.426 1.00 95.25 305 MET A CA 1
ATOM 2490 C C . MET A 1 305 ? -3.221 -10.213 18.174 1.00 95.25 305 MET A C 1
ATOM 2492 O O . MET A 1 305 ? -3.733 -10.007 17.072 1.00 95.25 305 MET A O 1
ATOM 2496 N N . MET A 1 306 ? -1.928 -10.515 18.318 1.00 95.19 306 MET A N 1
ATOM 2497 C CA . MET A 1 306 ? -1.013 -10.710 17.189 1.00 95.19 306 MET A CA 1
ATOM 2498 C C . MET A 1 306 ? -1.347 -11.984 16.408 1.00 95.19 306 MET A C 1
ATOM 2500 O O . MET A 1 306 ? -1.497 -11.935 15.188 1.00 95.19 306 MET A O 1
ATOM 2504 N N . LEU A 1 307 ? -1.554 -13.104 17.107 1.00 94.44 307 LEU A N 1
ATOM 2505 C CA . LEU A 1 307 ? -1.939 -14.374 16.491 1.00 94.44 307 LEU A CA 1
ATOM 2506 C C . LEU A 1 307 ? -3.234 -14.224 15.684 1.00 94.44 307 LEU A C 1
ATOM 2508 O O . LEU A 1 307 ? -3.295 -14.616 14.520 1.00 94.44 307 LEU A O 1
ATOM 2512 N N . ASN A 1 308 ? -4.254 -13.593 16.273 1.00 92.88 308 ASN A N 1
ATOM 2513 C CA . ASN A 1 308 ? -5.508 -13.335 15.572 1.00 92.88 308 ASN A CA 1
ATOM 2514 C C . ASN A 1 308 ? -5.318 -12.413 14.356 1.00 92.88 308 ASN A C 1
ATOM 2516 O O . ASN A 1 308 ? -6.027 -12.570 13.364 1.00 92.88 308 ASN A O 1
ATOM 2520 N N . ARG A 1 309 ? -4.379 -11.464 14.383 1.00 92.69 309 ARG A N 1
ATOM 2521 C CA . ARG A 1 309 ? -4.103 -10.630 13.207 1.00 92.69 309 ARG A CA 1
ATOM 2522 C C . ARG A 1 309 ? -3.485 -11.447 12.076 1.00 92.69 309 ARG A C 1
ATOM 2524 O O . ARG A 1 309 ? -4.003 -11.403 10.968 1.00 92.69 309 ARG A O 1
ATOM 2531 N N . VAL A 1 310 ? -2.416 -12.193 12.347 1.00 92.19 310 VAL A N 1
ATOM 2532 C CA . VAL A 1 310 ? -1.697 -12.950 11.307 1.00 92.19 310 VAL A CA 1
ATOM 2533 C C . VAL A 1 310 ? -2.604 -14.019 10.695 1.00 92.19 310 VAL A C 1
ATOM 2535 O O . VAL A 1 310 ? -2.753 -14.074 9.475 1.00 92.19 310 VAL A O 1
ATOM 2538 N N . VAL A 1 311 ? -3.302 -14.801 11.527 1.00 91.19 311 VAL A N 1
ATOM 2539 C CA . VAL A 1 311 ? -4.193 -15.870 11.040 1.00 91.19 311 VAL A CA 1
ATOM 2540 C C . VAL A 1 311 ? -5.397 -15.314 10.275 1.00 91.19 311 VAL A C 1
ATOM 2542 O O . VAL A 1 311 ? -5.847 -15.946 9.324 1.00 91.19 311 VAL A O 1
ATOM 2545 N N . ARG A 1 312 ? -5.893 -14.115 10.619 1.00 90.56 312 ARG A N 1
ATOM 2546 C CA . ARG A 1 312 ? -6.964 -13.451 9.856 1.00 90.56 312 ARG A CA 1
ATOM 2547 C C . ARG A 1 312 ? -6.586 -13.241 8.389 1.00 90.56 312 ARG A C 1
ATOM 2549 O O . ARG A 1 312 ? -7.441 -13.372 7.518 1.00 90.56 312 ARG A O 1
ATOM 2556 N N . LEU A 1 313 ? -5.342 -12.845 8.131 1.00 90.25 313 LEU A N 1
ATOM 2557 C CA . LEU A 1 313 ? -4.881 -12.433 6.803 1.00 90.25 313 LEU A CA 1
ATOM 2558 C C . LEU A 1 313 ? -4.507 -13.638 5.926 1.00 90.25 313 LEU A C 1
ATOM 2560 O O . LEU A 1 313 ? -4.650 -13.581 4.706 1.00 90.25 313 LEU A O 1
ATOM 2564 N N . MET A 1 314 ? -4.076 -14.742 6.546 1.00 89.94 314 MET A N 1
ATOM 2565 C CA . MET A 1 314 ? -3.557 -15.934 5.864 1.00 89.94 314 MET A CA 1
ATOM 2566 C C . MET A 1 314 ? -4.433 -16.489 4.727 1.00 89.94 314 MET A C 1
ATOM 2568 O O . MET A 1 314 ? -3.874 -16.737 3.663 1.00 89.94 314 MET A O 1
ATOM 2572 N N . PRO A 1 315 ? -5.760 -16.680 4.869 1.00 87.62 315 PRO A N 1
ATOM 2573 C CA . PRO A 1 315 ? -6.563 -17.332 3.828 1.00 87.62 315 PRO A CA 1
ATOM 2574 C C . PRO A 1 315 ? -6.556 -16.572 2.501 1.00 87.62 315 PRO A C 1
ATOM 2576 O O . PRO A 1 315 ? -6.392 -17.157 1.433 1.00 87.62 315 PRO A O 1
ATOM 2579 N N . VAL A 1 316 ? -6.684 -15.248 2.581 1.00 87.56 316 VAL A N 1
ATOM 2580 C CA . VAL A 1 316 ? -6.701 -14.368 1.411 1.00 87.56 316 VAL A CA 1
ATOM 2581 C C . VAL A 1 316 ? -5.303 -14.277 0.785 1.00 87.56 316 VAL A C 1
ATOM 2583 O O . VAL A 1 316 ? -5.167 -14.300 -0.438 1.00 87.56 316 VAL A O 1
ATOM 2586 N N . LEU A 1 317 ? -4.253 -14.256 1.610 1.00 89.56 317 LEU A N 1
ATOM 2587 C CA . LEU A 1 317 ? -2.868 -14.229 1.136 1.00 89.56 317 LEU A CA 1
ATOM 2588 C C . LEU A 1 317 ? -2.418 -15.541 0.504 1.00 89.56 317 LEU A C 1
ATOM 2590 O O . LEU A 1 317 ? -1.675 -15.510 -0.469 1.00 89.56 317 LEU A O 1
ATOM 2594 N N . LEU A 1 318 ? -2.879 -16.682 1.017 1.00 88.38 318 LEU A N 1
ATOM 2595 C CA . LEU A 1 318 ? -2.646 -17.982 0.392 1.00 88.38 318 LEU A CA 1
ATOM 2596 C C . LEU A 1 318 ? -3.188 -17.982 -1.034 1.00 88.38 318 LEU A C 1
ATOM 2598 O O . LEU A 1 318 ? -2.456 -18.313 -1.959 1.00 88.38 318 LEU A O 1
ATOM 2602 N N . PHE A 1 319 ? -4.431 -17.529 -1.222 1.00 82.12 319 PHE A N 1
ATOM 2603 C CA . PHE A 1 319 ? -5.026 -17.424 -2.552 1.00 82.12 319 PHE A CA 1
ATOM 2604 C C . PHE A 1 319 ? -4.190 -16.530 -3.485 1.00 82.12 319 PHE A C 1
ATOM 2606 O O . PHE A 1 319 ? -3.886 -16.924 -4.607 1.00 82.12 319 PHE A O 1
ATOM 2613 N N . SER A 1 320 ? -3.749 -15.368 -2.998 1.00 83.75 320 SER A N 1
ATOM 2614 C CA . SER A 1 320 ? -2.858 -14.462 -3.733 1.00 83.75 320 SER A CA 1
ATOM 2615 C C . SER A 1 320 ? -1.526 -15.132 -4.118 1.00 83.75 320 SER A C 1
ATOM 2617 O O . SER A 1 320 ? -1.179 -15.192 -5.299 1.00 83.75 320 SER A O 1
ATOM 2619 N N . ILE A 1 321 ? -0.818 -15.741 -3.166 1.00 84.88 321 ILE A N 1
ATOM 2620 C CA . ILE A 1 321 ? 0.430 -16.474 -3.426 1.00 84.88 321 ILE A CA 1
ATOM 2621 C C . ILE A 1 321 ? 0.216 -17.561 -4.480 1.00 84.88 321 ILE A C 1
ATOM 2623 O O . ILE A 1 321 ? 1.026 -17.681 -5.396 1.00 84.88 321 ILE A O 1
ATOM 2627 N N . PHE A 1 322 ? -0.875 -18.327 -4.389 1.00 79.38 322 PHE A N 1
ATOM 2628 C CA . PHE A 1 322 ? -1.172 -19.380 -5.359 1.00 79.38 322 PHE A CA 1
ATOM 2629 C C . PHE A 1 322 ? -1.369 -18.823 -6.766 1.00 79.38 322 PHE A C 1
ATOM 2631 O O . PHE A 1 322 ? -0.816 -19.376 -7.717 1.00 79.38 322 PHE A O 1
ATOM 2638 N N . THR A 1 323 ? -2.101 -17.714 -6.906 1.00 74.69 323 THR A N 1
ATOM 2639 C CA . THR A 1 323 ? -2.290 -17.078 -8.216 1.00 74.69 323 THR A CA 1
ATOM 2640 C C . THR A 1 323 ? -0.976 -16.587 -8.827 1.00 74.69 323 THR A C 1
ATOM 2642 O O . THR A 1 323 ? -0.763 -16.799 -10.021 1.00 74.69 323 THR A O 1
ATOM 2645 N N . THR A 1 324 ? -0.073 -16.010 -8.022 1.00 75.06 324 THR A N 1
ATOM 2646 C CA . THR A 1 324 ? 1.240 -15.547 -8.499 1.00 75.06 324 THR A CA 1
ATOM 2647 C C . THR A 1 324 ? 2.175 -16.711 -8.820 1.00 75.06 324 THR A C 1
ATOM 2649 O O . THR A 1 324 ? 2.745 -16.760 -9.904 1.00 75.06 324 THR A O 1
ATOM 2652 N N . TRP A 1 325 ? 2.317 -17.675 -7.908 1.00 69.88 325 TRP A N 1
ATOM 2653 C CA . TRP A 1 325 ? 3.268 -18.777 -8.056 1.00 69.88 325 TRP A CA 1
ATOM 2654 C C . TRP A 1 325 ? 2.943 -19.672 -9.259 1.00 69.88 325 TRP A C 1
ATOM 2656 O O . TRP A 1 325 ? 3.846 -20.129 -9.955 1.00 69.88 325 TRP A O 1
ATOM 2666 N N . MET A 1 326 ? 1.658 -19.889 -9.544 1.00 63.22 326 MET A N 1
ATOM 2667 C CA . MET A 1 326 ? 1.229 -20.773 -10.633 1.00 63.22 326 MET A CA 1
ATOM 2668 C C . MET A 1 326 ? 1.184 -20.086 -12.006 1.00 63.22 326 MET A C 1
ATOM 2670 O O . MET A 1 326 ? 0.893 -20.756 -13.003 1.00 63.22 326 MET A O 1
ATOM 2674 N N . GLY A 1 327 ? 1.434 -18.771 -12.073 1.00 65.38 327 GLY A N 1
ATOM 2675 C CA . GLY A 1 327 ? 1.407 -18.001 -13.319 1.00 65.38 327 GLY A CA 1
ATOM 2676 C C . GLY A 1 327 ? 0.089 -18.157 -14.082 1.00 65.38 327 GLY A C 1
ATOM 2677 O O . GLY A 1 327 ? 0.106 -18.317 -15.300 1.00 65.38 327 GLY A O 1
ATOM 2678 N N . ILE A 1 328 ? -1.052 -18.192 -13.371 1.00 61.50 328 ILE A N 1
ATOM 2679 C CA . ILE A 1 328 ? -2.387 -18.469 -13.954 1.00 61.50 328 ILE A CA 1
ATOM 2680 C C . ILE A 1 328 ? -2.735 -17.487 -15.082 1.00 61.50 328 ILE A C 1
ATOM 2682 O O . ILE A 1 328 ? -3.480 -17.842 -15.990 1.00 61.50 328 ILE A O 1
ATOM 2686 N N . TYR A 1 329 ? -2.155 -16.290 -15.053 1.00 59.16 329 TYR A N 1
ATOM 2687 C CA . TYR A 1 329 ? -2.425 -15.225 -16.011 1.00 59.16 329 TYR A CA 1
ATOM 2688 C C . TYR A 1 329 ? -1.269 -14.966 -16.988 1.00 59.16 329 TYR A C 1
ATOM 2690 O O . TYR A 1 329 ? -1.358 -14.101 -17.830 1.00 59.16 329 TYR A O 1
ATOM 2698 N N . ASP A 1 330 ? -0.158 -15.686 -16.921 1.00 61.03 330 ASP A N 1
ATOM 2699 C CA . ASP A 1 330 ? 1.124 -15.042 -17.232 1.00 61.03 330 ASP A CA 1
ATOM 2700 C C . ASP A 1 330 ? 1.685 -15.347 -18.645 1.00 61.03 330 ASP A C 1
ATOM 2702 O O . ASP A 1 330 ? 2.857 -15.111 -18.932 1.00 61.03 330 ASP A O 1
ATOM 2706 N N . ASN A 1 331 ? 0.917 -15.965 -19.546 1.00 66.44 331 ASN A N 1
ATOM 2707 C CA . ASN A 1 331 ? 1.431 -16.429 -20.850 1.00 66.44 331 ASN A CA 1
ATOM 2708 C C . ASN A 1 331 ? 1.461 -15.304 -21.900 1.00 66.44 331 ASN A C 1
ATOM 2710 O O . ASN A 1 331 ? 0.920 -15.479 -22.987 1.00 66.44 331 ASN A O 1
ATOM 2714 N N . SER A 1 332 ? 2.056 -14.162 -21.562 1.00 75.31 332 SER A N 1
ATOM 2715 C CA . SER A 1 332 ? 2.189 -13.015 -22.457 1.00 75.31 332 SER A CA 1
ATOM 2716 C C . SER A 1 332 ? 3.653 -12.587 -22.590 1.00 75.31 332 SER A C 1
ATOM 2718 O O . SER A 1 332 ? 4.404 -12.610 -21.611 1.00 75.31 332 SER A O 1
ATOM 2720 N N . PRO A 1 333 ? 4.075 -12.117 -23.773 1.00 75.62 333 PRO A N 1
ATOM 2721 C CA . PRO A 1 333 ? 5.380 -11.492 -23.964 1.00 75.62 333 PRO A CA 1
ATOM 2722 C C . PRO A 1 333 ? 5.663 -10.306 -23.058 1.00 75.62 333 PRO A C 1
ATOM 2724 O O . PRO A 1 333 ? 6.807 -10.092 -22.661 1.00 75.62 333 PRO A O 1
ATOM 2727 N N . HIS A 1 334 ? 4.625 -9.539 -22.717 1.00 77.00 334 HIS A N 1
ATOM 2728 C CA . HIS A 1 334 ? 4.759 -8.338 -21.895 1.00 77.00 334 HIS A CA 1
ATOM 2729 C C . HIS A 1 334 ? 5.207 -8.668 -20.473 1.00 77.00 334 HIS A C 1
ATOM 2731 O O . HIS 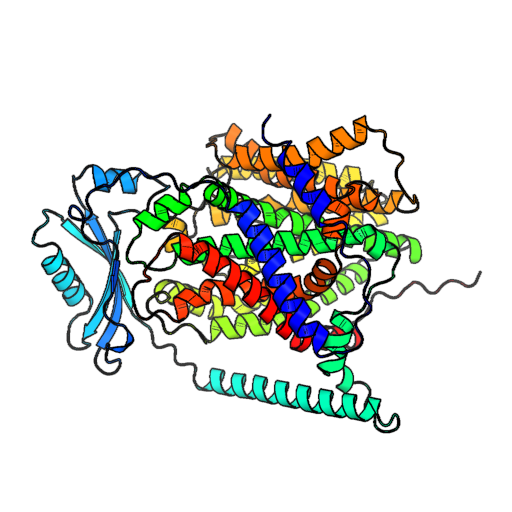A 1 334 ? 5.620 -7.774 -19.738 1.00 77.00 334 HIS A O 1
ATOM 2737 N N . THR A 1 335 ? 5.119 -9.937 -20.073 1.00 76.00 335 THR A N 1
ATOM 2738 C CA . THR A 1 335 ? 5.370 -10.363 -18.702 1.00 76.00 335 THR A CA 1
ATOM 2739 C C . THR A 1 335 ? 6.565 -11.294 -18.563 1.00 76.00 335 THR A C 1
ATOM 2741 O O . THR A 1 335 ? 6.906 -11.623 -17.433 1.00 76.00 335 THR A O 1
ATOM 2744 N N . ILE A 1 336 ? 7.279 -11.626 -19.651 1.00 77.19 336 ILE A N 1
ATOM 2745 C CA . ILE A 1 336 ? 8.475 -12.496 -19.632 1.00 77.19 336 ILE A CA 1
ATOM 2746 C C . ILE A 1 336 ? 9.507 -12.016 -18.598 1.00 77.19 336 ILE A C 1
ATOM 2748 O O . ILE A 1 336 ? 9.925 -12.797 -17.741 1.00 77.19 336 ILE A O 1
ATOM 2752 N N . ALA A 1 337 ? 9.865 -10.728 -18.625 1.00 75.88 337 ALA A N 1
ATOM 2753 C CA . ALA A 1 337 ? 10.840 -10.153 -17.697 1.00 75.88 337 ALA A CA 1
ATOM 2754 C C . ALA A 1 337 ? 10.389 -10.267 -16.235 1.00 75.88 337 ALA A C 1
ATOM 2756 O O . ALA A 1 337 ? 11.108 -10.770 -15.371 1.00 75.88 337 ALA A O 1
ATOM 2757 N N . ASN A 1 338 ? 9.146 -9.868 -15.968 1.00 75.50 338 ASN A N 1
ATOM 2758 C CA . ASN A 1 338 ? 8.574 -9.864 -14.624 1.00 75.50 338 ASN A CA 1
ATOM 2759 C C . ASN A 1 338 ? 8.397 -11.287 -14.081 1.00 75.50 338 ASN A C 1
ATOM 2761 O O . ASN A 1 338 ? 8.709 -11.565 -12.922 1.00 75.50 338 ASN A O 1
ATOM 2765 N N . ARG A 1 339 ? 7.954 -12.212 -14.932 1.00 76.06 339 ARG A N 1
ATOM 2766 C CA . ARG A 1 339 ? 7.778 -13.634 -14.633 1.00 76.06 339 ARG A CA 1
ATOM 2767 C C . ARG A 1 339 ? 9.085 -14.281 -14.194 1.00 76.06 339 ARG A C 1
ATOM 2769 O O . ARG A 1 339 ? 9.107 -14.973 -13.171 1.00 76.06 339 ARG A O 1
ATOM 2776 N N . ASN A 1 340 ? 10.163 -14.031 -14.937 1.00 76.31 340 ASN A N 1
ATOM 2777 C CA . ASN A 1 340 ? 11.487 -14.584 -14.651 1.00 76.31 340 ASN A CA 1
ATOM 2778 C C . ASN A 1 340 ? 12.053 -14.087 -13.308 1.00 76.31 340 ASN A C 1
ATOM 2780 O O . ASN A 1 340 ? 12.889 -14.761 -12.712 1.00 76.31 340 ASN A O 1
ATOM 2784 N N . VAL A 1 341 ? 11.543 -12.970 -12.777 1.00 77.00 341 VAL A N 1
ATOM 2785 C CA . VAL A 1 341 ? 11.858 -12.484 -11.424 1.00 77.00 341 VAL A CA 1
ATOM 2786 C C . VAL A 1 341 ? 10.910 -13.074 -10.372 1.00 77.00 341 VAL A C 1
ATOM 2788 O O . VAL A 1 341 ? 11.355 -13.553 -9.322 1.00 77.00 341 VAL A O 1
ATOM 2791 N N . TYR A 1 342 ? 9.599 -13.056 -10.623 1.00 77.00 342 TYR A N 1
ATOM 2792 C CA . TYR A 1 342 ? 8.595 -13.376 -9.605 1.00 77.00 342 TYR A CA 1
ATOM 2793 C C . TYR A 1 342 ? 8.417 -14.864 -9.335 1.00 77.00 342 TYR A C 1
ATOM 2795 O O . TYR A 1 342 ? 8.269 -15.234 -8.169 1.00 77.00 342 TYR A O 1
ATOM 2803 N N . ILE A 1 343 ? 8.449 -15.730 -10.353 1.00 78.94 343 ILE A N 1
ATOM 2804 C CA . ILE A 1 343 ? 8.255 -17.174 -10.140 1.00 78.94 343 ILE A CA 1
ATOM 2805 C C . ILE A 1 343 ? 9.361 -17.753 -9.238 1.00 78.94 343 ILE A C 1
ATOM 2807 O O . ILE A 1 343 ? 9.017 -18.379 -8.226 1.00 78.94 343 ILE A O 1
ATOM 2811 N N . PRO A 1 344 ? 10.663 -17.501 -9.493 1.00 81.75 344 PRO A N 1
ATOM 2812 C CA . PRO A 1 344 ? 11.727 -17.962 -8.599 1.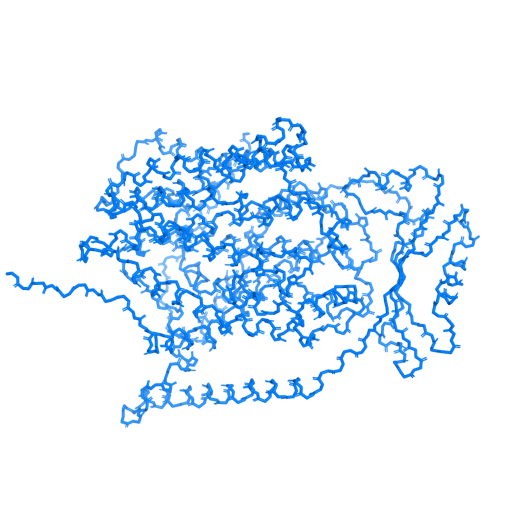00 81.75 344 PRO A CA 1
ATOM 2813 C C . PRO A 1 344 ? 11.633 -17.335 -7.203 1.00 81.75 344 PRO A C 1
ATOM 2815 O O . PRO A 1 344 ? 11.769 -18.028 -6.191 1.00 81.75 344 PRO A O 1
ATOM 2818 N N . SER A 1 345 ? 11.326 -16.036 -7.131 1.00 85.38 345 SER A N 1
ATOM 2819 C CA . SER A 1 345 ? 11.140 -15.329 -5.858 1.00 85.38 345 SER A CA 1
ATOM 2820 C C . SER A 1 345 ? 10.006 -15.931 -5.029 1.00 85.38 345 SER A C 1
ATOM 2822 O O . SER A 1 345 ? 10.153 -16.117 -3.819 1.00 85.38 345 SER A O 1
ATOM 2824 N N . CYS A 1 346 ? 8.897 -16.312 -5.665 1.00 85.38 346 CYS A N 1
ATOM 2825 C CA . CYS A 1 346 ? 7.812 -17.038 -5.020 1.00 85.38 346 CYS A CA 1
ATOM 2826 C C . CYS A 1 346 ? 8.231 -18.424 -4.546 1.00 85.38 346 CYS A C 1
ATOM 2828 O O . CYS A 1 346 ? 7.947 -18.752 -3.395 1.00 85.38 346 CYS A O 1
ATOM 2830 N N . GLY A 1 347 ? 8.954 -19.195 -5.363 1.00 84.19 347 GLY A N 1
ATOM 2831 C CA . GLY A 1 347 ? 9.459 -20.515 -4.972 1.00 84.19 347 GLY A CA 1
ATOM 2832 C C . GLY A 1 347 ? 10.272 -20.485 -3.672 1.00 84.19 347 GLY A C 1
ATOM 2833 O O . GLY A 1 347 ? 10.102 -21.355 -2.818 1.00 84.19 347 GLY A O 1
ATOM 2834 N N . CYS A 1 348 ? 11.081 -19.441 -3.472 1.00 87.94 348 CYS A N 1
ATOM 2835 C CA . CYS A 1 348 ? 11.946 -19.303 -2.297 1.00 87.94 348 CYS A CA 1
ATOM 2836 C C . CYS A 1 348 ? 11.293 -18.572 -1.106 1.00 87.94 348 CYS A C 1
ATOM 2838 O O . CYS A 1 348 ? 11.575 -18.899 0.051 1.00 87.94 348 CYS A O 1
ATOM 2840 N N . ASN A 1 349 ? 10.443 -17.568 -1.359 1.00 90.38 349 ASN A N 1
ATOM 2841 C CA . ASN A 1 349 ? 10.025 -16.589 -0.343 1.00 90.38 349 ASN A CA 1
ATOM 2842 C C . ASN A 1 349 ? 8.509 -16.495 -0.098 1.00 90.38 349 ASN A C 1
ATOM 2844 O O . ASN A 1 349 ? 8.088 -15.625 0.668 1.00 90.38 349 ASN A O 1
ATOM 2848 N N . TRP A 1 350 ? 7.671 -17.368 -0.672 1.00 90.31 350 TRP A N 1
ATOM 2849 C CA . TRP A 1 350 ? 6.211 -17.337 -0.462 1.00 90.31 350 TRP A CA 1
ATOM 2850 C C . TRP A 1 350 ? 5.797 -17.310 1.023 1.00 90.31 350 TRP A C 1
ATOM 2852 O O . TRP A 1 350 ? 4.886 -16.581 1.418 1.00 90.31 350 TRP A O 1
ATOM 2862 N N . TRP A 1 351 ? 6.504 -18.056 1.875 1.00 91.12 351 TRP A N 1
ATOM 2863 C CA . TRP A 1 351 ? 6.213 -18.165 3.306 1.00 91.12 351 TRP A CA 1
ATOM 2864 C C . TRP A 1 351 ? 6.395 -16.832 4.046 1.00 91.12 351 TRP A C 1
ATOM 2866 O O . TRP A 1 351 ? 5.703 -16.578 5.035 1.00 91.12 351 TRP A O 1
ATOM 2876 N N . ARG A 1 352 ? 7.267 -15.940 3.553 1.00 92.69 352 ARG A N 1
ATOM 2877 C CA . ARG A 1 352 ? 7.469 -14.598 4.128 1.00 92.69 352 ARG A CA 1
ATOM 2878 C C . ARG A 1 352 ? 6.242 -13.717 3.937 1.00 92.69 352 ARG A C 1
ATOM 2880 O O . ARG A 1 352 ? 5.921 -12.938 4.833 1.00 92.69 352 ARG A O 1
ATOM 2887 N N . THR A 1 353 ? 5.526 -13.876 2.822 1.00 91.50 353 THR A N 1
ATOM 2888 C CA . THR A 1 353 ? 4.243 -13.199 2.593 1.00 91.50 353 THR A CA 1
ATOM 2889 C C . THR A 1 353 ? 3.187 -13.670 3.590 1.00 91.50 353 THR A C 1
ATOM 2891 O O . THR A 1 353 ? 2.410 -12.850 4.057 1.00 91.50 353 THR A O 1
ATOM 2894 N N . LEU A 1 354 ? 3.169 -14.948 3.990 1.00 91.81 354 LEU A N 1
ATOM 2895 C CA . LEU A 1 354 ? 2.223 -15.436 5.008 1.00 91.81 354 LEU A CA 1
ATOM 2896 C C . LEU A 1 354 ? 2.581 -14.970 6.418 1.00 91.81 354 LEU A C 1
ATOM 2898 O O . LEU A 1 354 ? 1.706 -14.521 7.158 1.00 91.81 354 LEU A O 1
ATOM 2902 N N . LEU A 1 355 ? 3.865 -15.048 6.774 1.00 92.12 355 LEU A N 1
ATOM 2903 C CA . LEU A 1 355 ? 4.363 -14.624 8.083 1.00 92.12 355 LEU A CA 1
ATOM 2904 C C . LEU A 1 355 ? 4.457 -13.100 8.241 1.00 92.12 355 LEU A C 1
ATOM 2906 O O . LEU A 1 355 ? 4.793 -12.641 9.328 1.00 92.12 355 LEU A O 1
ATOM 2910 N N . GLN A 1 356 ? 4.144 -12.321 7.198 1.00 92.88 356 GLN A N 1
ATOM 2911 C CA . GLN A 1 356 ? 4.223 -10.856 7.201 1.00 92.88 356 GLN A CA 1
ATOM 2912 C C . GLN A 1 356 ? 5.648 -10.323 7.436 1.00 92.88 356 GLN A C 1
ATOM 2914 O O . GLN A 1 356 ? 5.849 -9.332 8.136 1.00 92.88 356 GLN A O 1
ATOM 2919 N N . THR A 1 357 ? 6.656 -10.986 6.863 1.00 93.88 357 THR A N 1
ATOM 2920 C CA . THR A 1 357 ? 8.085 -10.667 7.055 1.00 93.88 357 THR A CA 1
ATOM 2921 C C . THR A 1 357 ? 8.801 -10.273 5.764 1.00 93.88 357 THR A C 1
ATOM 2923 O O . THR A 1 357 ? 10.031 -10.314 5.692 1.00 93.88 357 THR A O 1
ATOM 2926 N N . THR A 1 358 ? 8.064 -9.857 4.729 1.00 92.19 358 THR A N 1
ATOM 2927 C CA . THR A 1 358 ? 8.663 -9.482 3.434 1.00 92.19 358 THR A CA 1
ATOM 2928 C C . THR A 1 358 ? 9.529 -8.223 3.515 1.00 92.19 358 THR A C 1
ATOM 2930 O O . THR A 1 358 ? 10.369 -8.015 2.654 1.00 92.19 358 THR A O 1
ATOM 2933 N N . PHE A 1 359 ? 9.385 -7.404 4.562 1.00 90.56 359 PHE A N 1
ATOM 2934 C CA . PHE A 1 359 ? 10.228 -6.223 4.789 1.00 90.56 359 PHE A CA 1
ATOM 2935 C C . PHE A 1 359 ? 11.691 -6.562 5.138 1.00 90.56 359 PHE A C 1
ATOM 2937 O O . PHE A 1 359 ? 12.522 -5.661 5.203 1.00 90.56 359 PHE A O 1
ATOM 2944 N N . LEU A 1 360 ? 12.006 -7.836 5.410 1.00 91.81 360 LEU A N 1
ATOM 2945 C CA . LEU A 1 360 ? 13.363 -8.312 5.714 1.00 91.81 360 LEU A CA 1
ATOM 2946 C C . LEU A 1 360 ? 14.183 -8.664 4.467 1.00 91.81 360 LEU A C 1
ATOM 2948 O O . LEU A 1 360 ? 15.345 -9.042 4.595 1.00 91.81 360 LEU A O 1
ATOM 2952 N N . ILE A 1 361 ? 13.576 -8.600 3.285 1.00 90.31 361 ILE A N 1
ATOM 2953 C CA . ILE A 1 361 ? 14.216 -8.941 2.016 1.00 90.31 361 ILE A CA 1
ATOM 2954 C C . ILE A 1 361 ? 14.088 -7.772 1.032 1.00 90.31 361 ILE A C 1
ATOM 2956 O O . ILE A 1 361 ? 13.182 -6.948 1.180 1.00 90.31 361 ILE A O 1
ATOM 2960 N N . PRO A 1 362 ? 14.976 -7.682 0.028 1.00 88.12 362 PRO A N 1
ATOM 2961 C CA . PRO A 1 362 ? 14.840 -6.703 -1.045 1.00 88.12 362 PRO A CA 1
ATOM 2962 C C . PRO A 1 362 ? 13.504 -6.854 -1.781 1.00 88.12 362 PRO A C 1
ATOM 2964 O O . PRO A 1 362 ? 12.997 -7.970 -1.922 1.00 88.12 362 PRO A O 1
ATOM 2967 N N . PHE A 1 363 ? 12.971 -5.749 -2.313 1.00 86.00 363 PHE A N 1
ATOM 2968 C CA . PHE A 1 363 ? 11.680 -5.730 -3.017 1.00 86.00 363 PHE A CA 1
ATOM 2969 C C . PHE A 1 363 ? 11.617 -6.738 -4.181 1.00 86.00 363 PHE A C 1
ATOM 2971 O O . PHE A 1 363 ? 10.573 -7.341 -4.413 1.00 86.00 363 PHE A O 1
ATOM 2978 N N . SER A 1 364 ? 12.752 -6.997 -4.839 1.00 82.62 364 SER A N 1
ATOM 2979 C CA . SER A 1 364 ? 12.888 -7.959 -5.942 1.00 82.62 364 SER A CA 1
ATOM 2980 C C . SER A 1 364 ? 12.648 -9.409 -5.578 1.00 82.62 364 SER A C 1
ATOM 2982 O O . SER A 1 364 ? 12.279 -10.202 -6.434 1.00 82.62 364 SER A O 1
ATOM 2984 N N . GLN A 1 365 ? 12.849 -9.755 -4.310 1.00 87.25 365 GLN A N 1
ATOM 2985 C CA . GLN A 1 365 ? 12.736 -11.123 -3.820 1.00 87.25 365 GLN A CA 1
ATOM 2986 C C . GLN A 1 365 ? 11.356 -11.402 -3.215 1.00 87.25 365 GLN A C 1
ATOM 2988 O O . GLN A 1 365 ? 11.096 -12.513 -2.740 1.00 87.25 365 GLN A O 1
ATOM 2993 N N . ILE A 1 366 ? 10.472 -10.399 -3.186 1.00 87.62 366 ILE A N 1
ATOM 2994 C CA . ILE A 1 366 ? 9.125 -10.528 -2.643 1.00 87.62 366 ILE A CA 1
ATOM 2995 C C . ILE A 1 366 ? 8.261 -11.279 -3.655 1.00 87.62 366 ILE A C 1
ATOM 2997 O O . ILE A 1 366 ? 8.068 -10.825 -4.777 1.00 87.62 366 ILE A O 1
ATOM 3001 N N . CYS A 1 367 ? 7.679 -12.402 -3.224 1.00 86.44 367 CYS A N 1
ATOM 3002 C CA . CYS A 1 367 ? 6.777 -13.202 -4.057 1.00 86.44 367 CYS A CA 1
ATOM 3003 C C . CYS A 1 367 ? 5.604 -12.379 -4.608 1.00 86.44 367 CYS A C 1
ATOM 3005 O O . CYS A 1 367 ? 5.279 -12.441 -5.786 1.00 86.44 367 CYS A O 1
ATOM 3007 N N . THR A 1 368 ? 4.964 -11.589 -3.746 1.00 85.69 368 THR A N 1
ATOM 3008 C CA . THR A 1 368 ? 3.831 -10.745 -4.127 1.00 85.69 368 THR A CA 1
ATOM 3009 C C . THR A 1 368 ? 4.163 -9.302 -3.768 1.00 85.69 368 THR A C 1
ATOM 3011 O O . THR A 1 368 ? 3.926 -8.908 -2.622 1.00 85.69 368 THR A O 1
ATOM 3014 N N . PRO A 1 369 ? 4.732 -8.516 -4.703 1.00 83.62 369 PRO A N 1
ATOM 3015 C CA . PRO A 1 369 ? 5.259 -7.184 -4.418 1.00 83.62 369 PRO A CA 1
ATOM 3016 C C . PRO A 1 369 ? 4.251 -6.300 -3.697 1.00 83.62 369 PRO A C 1
ATOM 3018 O O . PRO A 1 369 ? 4.593 -5.713 -2.677 1.00 83.62 369 PRO A O 1
ATOM 3021 N N . GLY A 1 370 ? 2.981 -6.314 -4.123 1.00 84.31 370 GLY A N 1
ATOM 3022 C CA . GLY A 1 370 ? 1.897 -5.565 -3.484 1.00 84.31 370 GLY A CA 1
ATOM 3023 C C . GLY A 1 370 ? 1.746 -5.792 -1.971 1.00 84.31 370 GLY A C 1
ATOM 3024 O O . GLY A 1 370 ? 1.269 -4.889 -1.291 1.00 84.31 370 GLY A O 1
ATOM 3025 N N . MET A 1 371 ? 2.201 -6.925 -1.417 1.00 88.94 371 MET A N 1
ATOM 3026 C CA . MET A 1 371 ? 2.060 -7.292 0.005 1.00 88.94 371 MET A CA 1
ATOM 3027 C C . MET A 1 371 ? 3.128 -6.693 0.928 1.00 88.94 371 MET A C 1
ATOM 3029 O O . MET A 1 371 ? 3.069 -6.900 2.145 1.00 88.94 371 MET A O 1
ATOM 3033 N N . TRP A 1 372 ? 4.093 -5.937 0.390 1.00 91.31 372 TRP A N 1
ATOM 3034 C CA . TRP A 1 372 ? 5.129 -5.281 1.196 1.00 91.31 372 TRP A CA 1
ATOM 3035 C C . TRP A 1 372 ? 4.519 -4.431 2.322 1.00 91.31 372 TRP A C 1
ATOM 3037 O O . TRP A 1 372 ? 4.954 -4.508 3.472 1.00 91.31 372 TRP A O 1
ATOM 3047 N N . TYR A 1 373 ? 3.457 -3.683 2.002 1.00 92.38 373 TYR A N 1
ATOM 3048 C CA . TYR A 1 373 ? 2.778 -2.794 2.937 1.00 92.38 373 TYR A CA 1
ATOM 3049 C C . TYR A 1 373 ? 2.174 -3.570 4.113 1.00 92.38 373 TYR A C 1
ATOM 3051 O O . TYR A 1 373 ? 2.361 -3.175 5.263 1.00 92.38 373 TYR A O 1
ATOM 3059 N N . LEU A 1 374 ? 1.499 -4.693 3.848 1.00 93.62 374 LEU A N 1
ATOM 3060 C CA . LEU A 1 374 ? 0.842 -5.493 4.885 1.00 93.62 374 LEU A CA 1
ATOM 3061 C C . LEU A 1 374 ? 1.848 -6.071 5.893 1.00 93.62 374 LEU A C 1
ATOM 3063 O O . LEU A 1 374 ? 1.571 -6.124 7.098 1.00 93.62 374 LEU A O 1
ATOM 3067 N N . SER A 1 375 ? 3.041 -6.426 5.412 1.00 94.69 375 SER A N 1
ATOM 3068 C CA . SER A 1 375 ? 4.138 -6.884 6.266 1.00 94.69 375 SER A CA 1
ATOM 3069 C C . SER A 1 375 ? 4.631 -5.772 7.198 1.00 94.69 375 SER A C 1
ATOM 3071 O O . SER A 1 375 ? 4.772 -5.979 8.406 1.00 94.69 375 SER A O 1
ATOM 3073 N N . VAL A 1 376 ? 4.817 -4.561 6.666 1.00 95.75 376 VAL A N 1
ATOM 3074 C CA . VAL A 1 376 ? 5.211 -3.383 7.458 1.00 95.75 376 VAL A CA 1
ATOM 3075 C C . VAL A 1 376 ? 4.110 -2.973 8.450 1.00 95.75 376 VAL A C 1
ATOM 3077 O O . VAL A 1 376 ? 4.395 -2.682 9.611 1.00 95.75 376 VAL A O 1
ATOM 3080 N N . ASP A 1 377 ? 2.842 -3.012 8.044 1.00 96.06 377 ASP A N 1
ATOM 3081 C CA . ASP A 1 377 ? 1.697 -2.696 8.909 1.00 96.06 377 ASP A CA 1
ATOM 3082 C C . ASP A 1 377 ? 1.552 -3.715 10.053 1.00 96.06 377 ASP A C 1
ATOM 3084 O O . ASP A 1 377 ? 1.245 -3.348 11.187 1.00 96.06 377 ASP A O 1
ATOM 3088 N N . THR A 1 378 ? 1.851 -4.993 9.807 1.00 96.06 378 THR A N 1
ATOM 3089 C CA . THR A 1 378 ? 1.874 -6.024 10.859 1.00 96.06 378 THR A CA 1
ATOM 3090 C C . THR A 1 378 ? 3.014 -5.801 11.855 1.00 96.06 378 THR A C 1
ATOM 3092 O O . THR A 1 378 ? 2.803 -5.937 13.066 1.00 96.06 378 THR A O 1
ATOM 3095 N N . LEU A 1 379 ? 4.191 -5.378 11.384 1.00 96.88 379 LEU A N 1
ATOM 3096 C CA . LEU A 1 379 ? 5.288 -4.956 12.258 1.00 96.88 379 LEU A CA 1
ATOM 3097 C C . LEU A 1 379 ? 4.873 -3.764 13.136 1.00 96.88 379 LEU A C 1
ATOM 3099 O O . LEU A 1 379 ? 5.107 -3.778 14.346 1.00 96.88 379 LEU A O 1
ATOM 3103 N 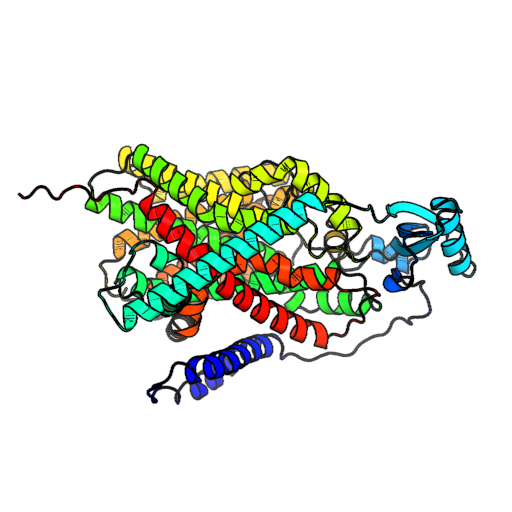N . TYR A 1 380 ? 4.215 -2.756 12.562 1.00 97.62 380 TYR A N 1
ATOM 3104 C CA . TYR A 1 380 ? 3.731 -1.598 13.318 1.00 97.62 380 TYR A CA 1
ATOM 3105 C C . TYR A 1 380 ? 2.592 -1.920 14.276 1.00 97.62 380 TYR A C 1
ATOM 3107 O O . TYR A 1 380 ? 2.512 -1.329 15.354 1.00 97.62 380 TYR A O 1
ATOM 3115 N N . TYR A 1 381 ? 1.735 -2.874 13.927 1.00 97.69 381 TYR A N 1
ATOM 3116 C CA . TYR A 1 381 ? 0.742 -3.403 14.848 1.00 97.69 381 TYR A CA 1
ATOM 3117 C C . TYR A 1 381 ? 1.432 -4.009 16.074 1.00 97.69 381 TYR A C 1
ATOM 3119 O O . TYR A 1 381 ? 1.102 -3.649 17.202 1.00 97.69 381 TYR A O 1
ATOM 3127 N N . GLY A 1 382 ? 2.447 -4.855 15.867 1.00 97.62 382 GLY A N 1
ATOM 3128 C CA . GLY A 1 382 ? 3.238 -5.447 16.950 1.00 97.62 382 GLY A CA 1
ATOM 3129 C C . GLY A 1 382 ? 3.989 -4.419 17.791 1.00 97.62 382 GLY A C 1
ATOM 3130 O O . GLY A 1 382 ? 3.950 -4.486 19.020 1.00 97.62 382 GLY A O 1
ATOM 3131 N N . SER A 1 383 ? 4.614 -3.426 17.154 1.00 97.31 383 SER A N 1
ATOM 3132 C CA . SER A 1 383 ? 5.299 -2.355 17.881 1.00 97.31 383 SER A CA 1
ATOM 3133 C C . SER A 1 383 ? 4.322 -1.495 18.686 1.00 97.31 383 SER A C 1
ATOM 3135 O O . SER A 1 383 ? 4.614 -1.153 19.829 1.00 97.31 383 SER A O 1
ATOM 3137 N N . THR A 1 384 ? 3.127 -1.227 18.157 1.00 98.25 384 THR A N 1
ATOM 3138 C CA . THR A 1 384 ? 2.067 -0.506 18.876 1.00 98.25 384 THR A CA 1
ATOM 3139 C C . THR A 1 384 ? 1.547 -1.306 20.071 1.00 98.25 384 THR A C 1
ATOM 3141 O O . THR A 1 384 ? 1.374 -0.726 21.144 1.00 98.25 384 THR A O 1
ATOM 3144 N N . LEU A 1 385 ? 1.360 -2.629 19.937 1.00 98.06 385 LEU A N 1
ATOM 3145 C CA . LE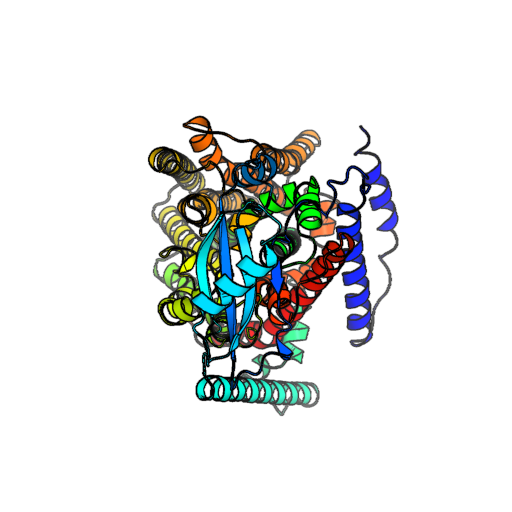U A 1 385 ? 1.031 -3.507 21.071 1.00 98.06 385 LEU A CA 1
ATOM 3146 C C . LEU A 1 385 ? 2.083 -3.393 22.179 1.00 98.06 385 LEU A C 1
ATOM 3148 O O . LEU A 1 385 ? 1.727 -3.198 23.340 1.00 98.06 385 LEU A O 1
ATOM 3152 N N . LEU A 1 386 ? 3.366 -3.472 21.816 1.00 97.88 386 LEU A N 1
ATOM 3153 C CA . LEU A 1 386 ? 4.475 -3.384 22.765 1.00 97.88 386 LEU A CA 1
ATOM 3154 C C . LEU A 1 386 ? 4.536 -2.012 23.448 1.00 97.88 386 LEU A C 1
ATOM 3156 O O . LEU A 1 386 ? 4.661 -1.942 24.668 1.00 97.88 386 LEU A O 1
ATOM 3160 N N . ILE A 1 387 ? 4.411 -0.922 22.687 1.00 97.69 387 ILE A N 1
ATOM 3161 C CA . ILE A 1 387 ? 4.425 0.445 23.225 1.00 97.69 387 ILE A CA 1
ATOM 3162 C C . ILE A 1 387 ? 3.273 0.647 24.212 1.00 97.69 387 ILE A C 1
ATOM 3164 O O . ILE A 1 387 ? 3.487 1.193 25.292 1.00 97.69 387 ILE A O 1
ATOM 3168 N N . LEU A 1 388 ? 2.067 0.179 23.876 1.00 97.69 388 LEU A N 1
ATOM 3169 C CA . LEU A 1 388 ? 0.908 0.264 24.766 1.00 97.69 388 LEU A CA 1
ATOM 3170 C C . LEU A 1 388 ? 1.076 -0.613 26.006 1.00 97.69 388 LEU A C 1
ATOM 3172 O O . LEU A 1 388 ? 0.780 -0.159 27.107 1.00 97.69 388 LEU A O 1
ATOM 3176 N N . TYR A 1 389 ? 1.593 -1.833 25.852 1.00 97.19 389 TYR A N 1
ATOM 3177 C CA . TYR A 1 389 ? 1.913 -2.717 26.972 1.00 97.19 389 TYR A CA 1
ATOM 3178 C C . TYR A 1 389 ? 2.890 -2.061 27.951 1.00 97.19 389 TYR A C 1
ATOM 3180 O O . TYR A 1 389 ? 2.623 -2.030 29.153 1.00 97.19 389 TYR A O 1
ATOM 3188 N N . LEU A 1 390 ? 3.990 -1.494 27.450 1.00 96.62 390 LEU A N 1
ATOM 3189 C CA . LEU A 1 390 ? 4.978 -0.810 28.282 1.00 96.62 390 LEU A CA 1
ATOM 3190 C C . LEU A 1 390 ? 4.389 0.447 28.925 1.00 96.62 390 LEU A C 1
ATOM 3192 O O . LEU A 1 390 ? 4.548 0.645 30.124 1.00 96.62 390 LEU A O 1
ATOM 3196 N N . ALA A 1 391 ? 3.678 1.278 28.160 1.00 96.50 391 ALA A N 1
ATOM 3197 C CA . ALA A 1 391 ? 3.120 2.521 28.679 1.00 96.50 391 ALA A CA 1
ATOM 3198 C C . ALA A 1 391 ? 2.078 2.285 29.780 1.00 96.50 391 ALA A C 1
ATOM 3200 O O . ALA A 1 391 ? 2.110 2.967 30.802 1.00 96.50 391 ALA A O 1
ATOM 3201 N N . LEU A 1 392 ? 1.191 1.303 29.600 1.00 95.62 392 LEU A N 1
ATOM 3202 C CA . LEU A 1 392 ? 0.126 1.008 30.559 1.00 95.62 392 LEU A CA 1
ATOM 3203 C C . LEU A 1 392 ? 0.653 0.336 31.831 1.00 95.62 392 LEU A C 1
ATOM 3205 O O . LEU A 1 392 ? 0.221 0.703 32.920 1.00 95.62 392 LEU A O 1
ATOM 3209 N N . ASN A 1 393 ? 1.590 -0.611 31.712 1.00 93.25 393 ASN A N 1
ATOM 3210 C CA . ASN A 1 393 ? 2.092 -1.364 32.868 1.00 93.25 393 ASN A CA 1
ATOM 3211 C C . ASN A 1 393 ? 3.226 -0.652 33.623 1.00 93.25 393 ASN A C 1
ATOM 3213 O O . ASN A 1 393 ? 3.415 -0.912 34.806 1.00 93.25 393 ASN A O 1
ATOM 3217 N N . LEU A 1 394 ? 3.971 0.245 32.968 1.00 94.81 394 LEU A N 1
ATOM 3218 C CA . LEU A 1 394 ? 5.007 1.071 33.608 1.00 94.81 394 LEU A CA 1
ATOM 3219 C C . LEU A 1 394 ? 4.523 2.498 33.911 1.00 94.81 394 LEU A C 1
ATOM 3221 O O . LEU A 1 394 ? 5.328 3.353 34.272 1.00 94.81 394 LEU A O 1
ATOM 3225 N N . HIS A 1 395 ? 3.226 2.773 33.734 1.00 93.06 395 HIS A N 1
ATOM 3226 C CA . HIS A 1 395 ? 2.605 4.082 33.969 1.00 93.06 395 HIS A CA 1
ATOM 3227 C C . HIS A 1 395 ? 3.300 5.252 33.243 1.00 93.06 395 HIS A C 1
ATOM 3229 O O . HIS A 1 395 ? 3.409 6.361 33.767 1.00 93.06 395 HIS A O 1
ATOM 3235 N N . LEU A 1 396 ? 3.776 5.018 32.016 1.00 95.25 396 LEU A N 1
ATOM 3236 C CA . LEU A 1 396 ? 4.413 6.053 31.200 1.00 95.25 396 LEU A CA 1
ATOM 3237 C C . LEU A 1 396 ? 3.351 6.884 30.471 1.00 95.25 396 LEU A C 1
ATOM 3239 O O . LEU A 1 396 ? 2.369 6.352 29.957 1.00 95.25 396 LEU A O 1
ATOM 3243 N N . ASP A 1 397 ? 3.591 8.190 30.330 1.00 95.81 397 ASP A N 1
ATOM 3244 C CA . ASP A 1 397 ? 2.768 9.039 29.462 1.00 95.81 397 ASP A CA 1
ATOM 3245 C C . ASP A 1 397 ? 2.957 8.611 27.998 1.00 95.81 397 ASP A C 1
ATOM 3247 O O . ASP A 1 397 ? 3.992 8.881 27.374 1.00 95.81 397 ASP A O 1
ATOM 3251 N N . LEU A 1 398 ? 1.936 7.945 27.451 1.00 95.75 398 LEU A N 1
ATOM 3252 C CA . LEU A 1 398 ? 1.933 7.392 26.099 1.00 95.75 398 LEU A CA 1
ATOM 3253 C C . LEU A 1 398 ? 2.216 8.454 25.028 1.00 95.75 398 LEU A C 1
ATOM 3255 O O . LEU A 1 398 ? 2.907 8.164 24.046 1.00 95.75 398 LEU A O 1
ATOM 3259 N N . ARG A 1 399 ? 1.729 9.689 25.214 1.00 96.25 399 ARG A N 1
ATOM 3260 C CA . ARG A 1 399 ? 1.942 10.780 24.250 1.00 96.25 399 ARG A CA 1
ATOM 3261 C C . ARG A 1 399 ? 3.397 11.225 24.268 1.00 96.25 399 ARG A C 1
ATOM 3263 O O . ARG A 1 399 ? 4.012 11.325 23.210 1.00 96.25 399 ARG A O 1
ATOM 3270 N N . ARG A 1 400 ? 3.971 11.429 25.460 1.00 97.12 400 ARG A N 1
ATOM 3271 C CA . ARG A 1 400 ? 5.389 11.813 25.612 1.00 97.12 400 ARG A CA 1
ATOM 3272 C C . ARG A 1 400 ? 6.335 10.707 25.153 1.00 97.12 400 ARG A C 1
ATOM 3274 O O . ARG A 1 400 ? 7.386 10.999 24.588 1.00 97.12 400 ARG A O 1
ATOM 3281 N N . LEU A 1 401 ? 5.996 9.443 25.406 1.00 97.31 401 LEU A N 1
ATOM 3282 C CA . LEU A 1 401 ? 6.765 8.299 24.914 1.00 97.31 401 LEU A CA 1
ATOM 3283 C C . LEU A 1 401 ? 6.762 8.260 23.381 1.00 97.31 401 LEU A C 1
ATOM 3285 O O . LEU A 1 401 ? 7.829 8.256 22.773 1.00 97.31 401 LEU A O 1
ATOM 3289 N N . SER A 1 402 ? 5.579 8.314 22.768 1.00 97.00 402 SER A N 1
ATOM 3290 C CA . SER A 1 402 ? 5.433 8.267 21.308 1.00 97.00 402 SER A CA 1
ATOM 3291 C C . SER A 1 402 ? 6.104 9.463 20.626 1.00 97.00 402 SER A C 1
ATOM 3293 O O . SER A 1 402 ? 6.804 9.280 19.637 1.00 97.00 402 SER A O 1
ATOM 3295 N N . ALA A 1 403 ? 5.978 10.673 21.184 1.00 97.56 403 ALA A N 1
ATOM 3296 C CA . ALA A 1 403 ? 6.632 11.871 20.652 1.00 97.56 403 ALA A CA 1
ATOM 3297 C C . ALA A 1 403 ? 8.168 11.770 20.686 1.00 97.56 403 ALA A C 1
ATOM 3299 O O . ALA A 1 403 ? 8.827 12.107 19.704 1.00 97.56 403 ALA A O 1
ATOM 3300 N N . ARG A 1 404 ? 8.748 11.252 21.780 1.00 97.94 404 ARG A N 1
ATOM 3301 C CA . ARG A 1 404 ? 10.199 11.007 21.865 1.00 97.94 404 ARG A CA 1
ATOM 3302 C C . ARG A 1 404 ? 10.662 9.982 20.833 1.00 97.94 404 ARG A C 1
ATOM 3304 O O . ARG A 1 404 ? 11.669 10.210 20.173 1.00 97.94 404 ARG A O 1
ATOM 3311 N N . LEU A 1 405 ? 9.915 8.889 20.664 1.00 97.81 405 LEU A N 1
ATOM 3312 C CA . LEU A 1 405 ? 10.221 7.876 19.652 1.00 97.81 405 LEU A CA 1
ATOM 3313 C C . LEU A 1 405 ? 10.161 8.455 18.233 1.00 97.81 405 LEU A C 1
ATOM 3315 O O . LEU A 1 405 ? 11.061 8.185 17.449 1.00 97.81 405 LEU A O 1
ATOM 3319 N N . ILE A 1 406 ? 9.168 9.292 17.916 1.00 98.00 406 ILE A N 1
ATOM 3320 C CA . ILE A 1 406 ? 9.081 9.979 16.617 1.00 98.00 406 ILE A CA 1
ATOM 3321 C C . ILE A 1 406 ? 10.339 10.814 16.356 1.00 98.00 406 ILE A C 1
ATOM 3323 O O . ILE A 1 406 ? 10.941 10.677 15.294 1.00 98.00 406 ILE A O 1
ATOM 3327 N N . LEU A 1 407 ? 10.762 11.641 17.319 1.00 97.38 407 LEU A N 1
ATOM 3328 C CA . LEU A 1 407 ? 11.953 12.485 17.165 1.00 97.38 407 LEU A CA 1
ATOM 3329 C C . LEU A 1 407 ? 13.225 11.654 16.948 1.00 97.38 407 LEU A C 1
ATOM 3331 O O . LEU A 1 407 ? 14.017 11.969 16.062 1.00 97.38 407 LEU A O 1
ATOM 3335 N N . ILE A 1 408 ? 13.390 10.570 17.713 1.00 97.94 408 ILE A N 1
ATOM 3336 C CA . ILE A 1 408 ? 14.518 9.641 17.554 1.00 97.94 408 ILE A CA 1
ATOM 3337 C C . ILE A 1 408 ? 14.490 9.005 16.161 1.00 97.94 408 ILE A C 1
ATOM 3339 O O . ILE A 1 408 ? 15.506 9.000 15.475 1.00 97.94 408 ILE A O 1
ATOM 3343 N N . LEU A 1 409 ? 13.334 8.507 15.718 1.00 97.19 409 LEU A N 1
ATOM 3344 C CA . LEU A 1 409 ? 13.194 7.841 14.422 1.00 97.19 409 LEU A CA 1
ATOM 3345 C C . LEU A 1 409 ? 13.458 8.790 13.250 1.00 97.19 409 LEU A C 1
ATOM 3347 O O . LEU A 1 409 ? 14.142 8.392 12.312 1.00 97.19 409 LEU A O 1
ATOM 3351 N N . ILE A 1 410 ? 12.981 10.037 13.320 1.00 96.88 410 ILE A N 1
ATOM 3352 C CA . ILE A 1 410 ? 13.282 11.066 12.313 1.00 96.88 410 ILE A CA 1
ATOM 3353 C C . ILE A 1 410 ? 14.793 11.325 12.263 1.00 96.88 410 ILE A C 1
ATOM 3355 O O . ILE A 1 410 ? 15.374 11.309 11.181 1.00 96.88 410 ILE A O 1
ATOM 3359 N N . GLY A 1 411 ? 15.450 11.495 13.416 1.00 96.94 411 GLY A N 1
ATOM 3360 C CA . GLY A 1 411 ? 16.902 11.697 13.478 1.00 96.94 411 GLY A CA 1
ATOM 3361 C C . GLY A 1 411 ? 17.696 10.506 12.929 1.00 96.94 411 GLY A C 1
ATOM 3362 O O . GLY A 1 411 ? 18.589 10.685 12.100 1.00 96.94 411 GLY A O 1
ATOM 3363 N N . CYS A 1 412 ? 17.341 9.283 13.331 1.00 96.75 412 CYS A N 1
ATOM 3364 C CA . CYS A 1 412 ? 17.971 8.056 12.842 1.00 96.75 412 CYS A CA 1
ATOM 3365 C C . CYS A 1 412 ? 17.777 7.871 11.335 1.00 96.75 412 CYS A C 1
ATOM 3367 O O . CYS A 1 412 ? 18.715 7.475 10.644 1.00 96.75 412 CYS A O 1
ATOM 3369 N N . PHE A 1 413 ? 16.581 8.155 10.817 1.00 96.19 413 PHE A N 1
ATOM 3370 C CA . PHE A 1 413 ? 16.309 8.004 9.394 1.00 96.19 413 PHE A CA 1
ATOM 3371 C C . PHE A 1 413 ? 17.010 9.086 8.566 1.00 96.19 413 PHE A C 1
ATOM 3373 O O . PHE A 1 413 ? 17.613 8.755 7.552 1.00 96.19 413 PHE A O 1
ATOM 3380 N N . ALA A 1 414 ? 17.054 10.338 9.033 1.00 96.50 414 ALA A N 1
ATOM 3381 C CA . ALA A 1 414 ? 17.841 11.390 8.386 1.00 96.50 414 ALA A CA 1
ATOM 3382 C C . ALA A 1 414 ? 19.335 11.023 8.326 1.00 96.50 414 ALA A C 1
ATOM 3384 O O . ALA A 1 414 ? 19.965 11.151 7.278 1.00 96.50 414 ALA A O 1
ATOM 3385 N N . ALA A 1 415 ? 19.900 10.497 9.418 1.00 96.50 415 ALA A N 1
ATOM 3386 C CA . ALA A 1 415 ? 21.279 10.012 9.429 1.00 96.50 415 ALA A CA 1
ATOM 3387 C C . ALA A 1 415 ? 21.487 8.835 8.458 1.00 96.50 415 ALA A C 1
ATOM 3389 O O . ALA A 1 415 ? 22.491 8.790 7.749 1.00 96.50 415 ALA A O 1
ATOM 3390 N N . TYR A 1 416 ? 20.532 7.903 8.388 1.00 95.19 416 TYR A N 1
ATOM 3391 C CA . TYR A 1 416 ? 20.569 6.779 7.451 1.00 95.19 416 TYR A CA 1
ATOM 3392 C C . TYR A 1 416 ? 20.570 7.242 5.987 1.00 95.19 416 TYR A C 1
ATOM 3394 O O . TYR A 1 416 ? 21.400 6.764 5.211 1.00 95.19 416 TYR A O 1
ATOM 3402 N N . LEU A 1 417 ? 19.698 8.191 5.627 1.00 94.81 417 LEU A N 1
ATOM 3403 C CA . LEU A 1 417 ? 19.652 8.784 4.286 1.00 94.81 417 LEU A CA 1
ATOM 3404 C C . LEU A 1 417 ? 20.987 9.451 3.931 1.00 94.81 417 LEU A C 1
ATOM 3406 O O . LEU A 1 417 ? 21.539 9.177 2.868 1.00 94.81 417 LEU A O 1
ATOM 3410 N N . GLN A 1 418 ? 21.550 10.227 4.862 1.00 94.81 418 GLN A N 1
ATOM 3411 C CA . GLN A 1 418 ? 22.815 10.934 4.660 1.00 94.81 418 GLN A CA 1
ATOM 3412 C C . GLN A 1 418 ? 24.003 9.983 4.470 1.00 94.81 418 GLN A C 1
ATOM 3414 O O . GLN A 1 418 ? 24.824 10.189 3.584 1.00 94.81 418 GLN A O 1
ATOM 3419 N N . VAL A 1 419 ? 24.118 8.946 5.305 1.00 94.75 419 VAL A N 1
ATOM 3420 C CA . VAL A 1 419 ? 25.249 8.001 5.263 1.00 94.75 419 VAL A CA 1
ATOM 3421 C C . VAL A 1 419 ? 25.209 7.130 4.010 1.00 94.75 419 VAL A C 1
ATOM 3423 O O . VAL A 1 419 ? 26.253 6.735 3.494 1.00 94.75 419 VAL A O 1
ATOM 3426 N N . LYS A 1 420 ? 24.010 6.785 3.541 1.00 92.12 420 LYS A N 1
ATOM 3427 C CA . LYS A 1 420 ? 23.829 5.922 2.372 1.00 92.12 420 LYS A CA 1
ATOM 3428 C C . LYS A 1 420 ? 23.678 6.690 1.066 1.00 92.12 420 LYS A C 1
ATOM 3430 O O . LYS A 1 420 ? 23.604 6.041 0.024 1.00 92.12 420 LYS A O 1
ATOM 3435 N N . ASP A 1 421 ? 23.676 8.019 1.120 1.00 90.25 421 ASP A N 1
ATOM 3436 C CA . ASP A 1 421 ? 23.490 8.894 -0.036 1.00 90.25 421 ASP A CA 1
ATOM 3437 C C . ASP A 1 421 ? 22.214 8.526 -0.814 1.00 90.25 421 ASP A C 1
ATOM 3439 O O . ASP A 1 421 ? 22.231 8.255 -2.015 1.00 90.25 421 ASP A O 1
ATOM 3443 N N . TYR A 1 422 ? 21.116 8.352 -0.075 1.00 90.31 422 TYR A N 1
ATOM 3444 C CA . TYR A 1 422 ? 19.794 8.128 -0.659 1.00 90.31 422 TYR A CA 1
ATOM 3445 C C . TYR A 1 422 ? 19.132 9.460 -0.991 1.00 90.31 422 TYR A C 1
ATOM 3447 O O . TYR A 1 422 ? 19.330 10.458 -0.289 1.00 90.31 422 TYR A O 1
ATOM 3455 N N . SER A 1 423 ? 18.268 9.456 -2.004 1.00 88.31 423 SER A N 1
ATOM 3456 C CA . SER A 1 423 ? 17.397 10.599 -2.258 1.00 88.31 423 SER A CA 1
ATOM 3457 C C . SER A 1 423 ? 16.434 10.804 -1.086 1.00 88.31 423 SER A C 1
ATOM 3459 O O . SER A 1 423 ? 16.069 9.871 -0.370 1.00 88.31 423 SER A O 1
ATOM 3461 N N . TYR A 1 424 ? 15.950 12.032 -0.900 1.00 89.88 424 TYR A N 1
ATOM 3462 C CA . TYR A 1 424 ? 14.982 12.322 0.165 1.00 89.88 424 TYR A CA 1
ATOM 3463 C C . TYR A 1 424 ? 13.627 11.606 -0.036 1.00 89.88 424 TYR A C 1
ATOM 3465 O O . TYR A 1 424 ? 12.873 11.421 0.917 1.00 89.88 424 TYR A O 1
ATOM 3473 N N . MET A 1 425 ? 13.299 11.198 -1.266 1.00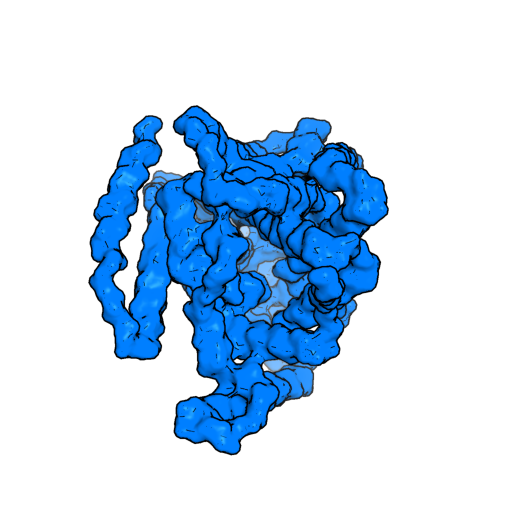 88.81 425 MET A N 1
ATOM 3474 C CA . MET A 1 425 ? 12.079 10.465 -1.605 1.00 88.81 425 MET A CA 1
ATOM 3475 C C . MET A 1 425 ? 12.318 9.562 -2.819 1.00 88.81 425 MET A C 1
ATOM 3477 O O . MET A 1 425 ? 13.086 9.917 -3.708 1.00 88.81 425 MET A O 1
ATOM 3481 N N . PHE A 1 426 ? 11.610 8.431 -2.878 1.00 86.56 426 PHE A N 1
ATOM 3482 C CA . PHE A 1 426 ? 11.524 7.608 -4.085 1.00 86.56 426 PHE A CA 1
ATOM 3483 C C . PHE A 1 426 ? 10.803 8.361 -5.208 1.00 86.56 426 PHE A C 1
ATOM 3485 O O . PHE A 1 426 ? 9.676 8.833 -5.027 1.00 86.56 426 PHE A O 1
ATOM 3492 N N . ARG A 1 427 ? 11.461 8.454 -6.363 1.00 81.81 427 ARG A N 1
ATOM 3493 C CA . ARG A 1 427 ? 10.962 9.137 -7.554 1.00 81.81 427 ARG A CA 1
ATOM 3494 C C . ARG A 1 427 ? 10.652 8.094 -8.624 1.00 81.81 427 ARG A C 1
ATOM 3496 O O . ARG A 1 427 ? 11.571 7.452 -9.113 1.00 81.81 427 ARG A O 1
ATOM 3503 N N . PRO A 1 428 ? 9.374 7.890 -8.969 1.00 76.38 428 PRO A N 1
ATOM 3504 C CA . PRO A 1 428 ? 8.999 6.874 -9.939 1.00 76.38 428 PRO A CA 1
ATOM 3505 C C . PRO A 1 428 ? 9.299 7.371 -11.362 1.00 76.38 428 PRO A C 1
ATOM 3507 O O . PRO A 1 428 ? 8.485 8.066 -11.969 1.00 76.38 428 PRO A O 1
ATOM 3510 N N . HIS A 1 429 ? 10.483 7.040 -11.875 1.00 77.81 429 HIS A N 1
ATOM 3511 C CA . HIS A 1 429 ? 10.909 7.364 -13.238 1.00 77.81 429 HIS A CA 1
ATOM 3512 C C . HIS A 1 429 ? 10.378 6.330 -14.243 1.00 77.81 429 HIS A C 1
ATOM 3514 O O . HIS A 1 429 ? 10.378 5.142 -13.914 1.00 77.81 429 HIS A O 1
ATOM 3520 N N . PRO A 1 430 ? 9.949 6.717 -15.464 1.00 76.31 430 PRO A N 1
ATOM 3521 C CA . PRO A 1 430 ? 9.344 5.778 -16.415 1.00 76.31 430 PRO A CA 1
ATOM 3522 C C . PRO A 1 430 ? 10.217 4.550 -16.704 1.00 76.31 430 PRO A C 1
ATOM 3524 O O . PRO A 1 430 ? 9.721 3.423 -16.674 1.00 76.31 430 PRO A O 1
ATOM 3527 N N . GLN A 1 431 ? 11.527 4.756 -16.886 1.00 75.50 431 GLN A N 1
ATOM 3528 C CA . GLN A 1 431 ? 12.484 3.673 -17.109 1.00 75.50 431 GLN A CA 1
ATOM 3529 C C . GLN A 1 431 ? 12.599 2.734 -15.896 1.00 75.50 431 GLN A C 1
ATOM 3531 O O . GLN A 1 431 ? 12.542 1.518 -16.064 1.00 75.50 431 GLN A O 1
ATOM 3536 N N . GLU A 1 432 ? 12.698 3.281 -14.678 1.00 75.06 432 GLU A N 1
ATOM 3537 C CA . GLU A 1 432 ? 12.776 2.482 -13.445 1.00 75.06 432 GLU A CA 1
ATOM 3538 C C . GLU A 1 432 ? 11.498 1.674 -13.194 1.00 75.06 432 GLU A C 1
ATOM 3540 O O . GLU A 1 432 ? 11.556 0.532 -12.737 1.00 75.06 432 GLU A O 1
ATOM 3545 N N . LEU A 1 433 ? 10.333 2.257 -13.493 1.00 78.31 433 LEU A N 1
ATOM 3546 C CA . LEU A 1 433 ? 9.045 1.580 -13.359 1.00 78.31 433 LEU A CA 1
ATOM 3547 C C . LEU A 1 433 ? 8.912 0.414 -14.340 1.00 78.31 433 LEU A C 1
ATOM 3549 O O . LEU A 1 433 ? 8.354 -0.620 -13.965 1.00 78.31 433 LEU A O 1
ATOM 3553 N N . LYS A 1 434 ? 9.417 0.582 -15.572 1.00 78.44 434 LYS A N 1
ATOM 3554 C CA . LYS A 1 434 ? 9.332 -0.417 -16.643 1.00 78.44 434 LYS A CA 1
ATOM 3555 C C . LYS A 1 434 ? 10.104 -1.679 -16.310 1.00 78.44 434 LYS A C 1
ATOM 3557 O O . LYS A 1 434 ? 9.558 -2.775 -16.362 1.00 78.44 434 LYS A O 1
ATOM 3562 N N . THR A 1 435 ? 11.375 -1.516 -15.980 1.00 65.38 435 THR A N 1
ATOM 3563 C CA . THR A 1 435 ? 12.269 -2.632 -15.663 1.00 65.38 435 THR A CA 1
ATOM 3564 C C . THR A 1 435 ? 12.048 -3.151 -14.245 1.00 65.38 435 THR A C 1
ATOM 3566 O O . THR A 1 435 ? 12.634 -4.161 -13.859 1.00 65.38 435 THR A O 1
ATOM 3569 N N . MET A 1 436 ? 11.257 -2.426 -13.440 1.00 63.75 436 MET A N 1
ATOM 3570 C CA . MET A 1 436 ? 11.238 -2.556 -11.986 1.00 63.75 436 MET A CA 1
ATOM 3571 C C . MET A 1 436 ? 12.646 -2.639 -11.413 1.00 63.75 436 MET A C 1
ATOM 3573 O O . MET A 1 436 ? 12.855 -3.315 -10.404 1.00 63.75 436 MET A O 1
ATOM 3577 N N . THR A 1 437 ? 13.623 -1.976 -12.050 1.00 54.16 437 THR A N 1
ATOM 3578 C CA . THR A 1 437 ? 14.983 -1.916 -11.529 1.00 54.16 437 THR A CA 1
ATOM 3579 C C . THR A 1 437 ? 14.858 -1.316 -10.155 1.00 54.16 437 THR A C 1
ATOM 3581 O O . THR A 1 437 ? 14.472 -0.160 -10.003 1.00 54.16 437 THR A O 1
ATOM 3584 N N . PHE A 1 438 ? 15.067 -2.182 -9.171 1.00 62.50 438 PHE A N 1
ATOM 3585 C CA . PHE A 1 438 ? 14.741 -2.003 -7.773 1.00 62.50 438 PHE A CA 1
ATOM 3586 C C . PHE A 1 438 ? 15.598 -0.891 -7.214 1.00 62.50 438 PHE A C 1
ATOM 3588 O O . PHE A 1 438 ? 16.636 -1.158 -6.599 1.00 62.50 438 PHE A O 1
ATOM 3595 N N . SER A 1 439 ? 15.185 0.344 -7.506 1.00 67.56 439 SER A N 1
ATOM 3596 C CA . SER A 1 439 ? 16.066 1.482 -7.390 1.00 67.56 439 SER A CA 1
ATOM 3597 C C . SER A 1 439 ? 16.546 1.567 -5.962 1.00 67.56 439 SER A C 1
ATOM 3599 O O . SER A 1 439 ? 15.876 1.146 -5.005 1.00 67.56 439 SER A O 1
ATOM 3601 N N . LYS A 1 440 ? 17.770 2.062 -5.831 1.00 81.06 440 LYS A N 1
ATOM 3602 C CA . LYS A 1 440 ? 18.413 2.293 -4.546 1.00 81.06 440 LYS A CA 1
ATOM 3603 C C . LYS A 1 440 ? 17.406 2.944 -3.572 1.00 81.06 440 LYS A C 1
ATOM 3605 O O . LYS A 1 440 ? 17.243 2.474 -2.447 1.00 81.06 440 LYS A O 1
ATOM 3610 N N . ASP A 1 441 ? 16.605 3.891 -4.058 1.00 84.12 441 ASP A N 1
ATOM 3611 C CA . ASP A 1 441 ? 15.589 4.595 -3.275 1.00 84.12 441 ASP A CA 1
ATOM 3612 C C . ASP A 1 441 ? 14.306 3.788 -2.986 1.00 84.12 441 ASP A C 1
ATOM 3614 O O . ASP A 1 441 ? 13.698 3.969 -1.928 1.00 84.12 441 ASP A O 1
ATOM 3618 N N . MET A 1 442 ? 13.900 2.844 -3.840 1.00 85.44 442 MET A N 1
ATOM 3619 C CA . MET A 1 442 ? 12.785 1.932 -3.538 1.00 85.44 442 MET A CA 1
ATOM 3620 C C . MET A 1 442 ? 13.084 1.102 -2.277 1.00 85.44 442 MET A C 1
ATOM 3622 O O . MET A 1 442 ? 12.283 1.061 -1.335 1.00 85.44 442 MET A O 1
ATOM 3626 N N . ASN A 1 443 ? 14.274 0.494 -2.227 1.00 86.25 443 ASN A N 1
ATOM 3627 C CA . ASN A 1 443 ? 14.719 -0.338 -1.104 1.00 86.25 443 ASN A CA 1
ATOM 3628 C C . ASN A 1 443 ? 15.266 0.469 0.084 1.00 86.25 443 ASN A C 1
ATOM 3630 O O . ASN A 1 443 ? 15.323 -0.070 1.184 1.00 86.25 443 ASN A O 1
ATOM 3634 N N . GLY A 1 444 ? 15.688 1.720 -0.119 1.00 87.12 444 GLY A N 1
ATOM 3635 C CA . GLY A 1 444 ? 16.268 2.573 0.925 1.00 87.12 444 GLY A CA 1
ATOM 3636 C C . GLY A 1 444 ? 15.298 3.578 1.550 1.00 87.12 444 GLY A C 1
ATOM 3637 O O . GLY A 1 444 ? 15.417 3.905 2.728 1.00 87.12 444 GLY A O 1
ATOM 3638 N N . VAL A 1 445 ? 14.304 4.051 0.798 1.00 89.25 445 VAL A N 1
ATOM 3639 C CA . VAL A 1 445 ? 13.490 5.221 1.177 1.00 89.25 445 VAL A CA 1
ATOM 3640 C C . VAL A 1 445 ? 11.999 4.896 1.212 1.00 89.25 445 VAL A C 1
ATOM 3642 O O . VAL A 1 445 ? 11.275 5.327 2.122 1.00 89.25 445 VAL A O 1
ATOM 3645 N N . TYR A 1 446 ? 11.509 4.128 0.237 1.00 88.88 446 TYR A N 1
ATOM 3646 C CA . TYR A 1 446 ? 10.079 3.851 0.117 1.00 88.88 446 TYR A CA 1
ATOM 3647 C C . TYR A 1 446 ? 9.607 2.710 1.023 1.00 88.88 446 TYR A C 1
ATOM 3649 O O . TYR A 1 446 ? 8.795 2.960 1.923 1.00 88.88 446 TYR A O 1
ATOM 3657 N N . VAL A 1 447 ? 10.135 1.502 0.800 1.00 88.94 447 VAL A N 1
ATOM 3658 C CA . VAL A 1 447 ? 9.715 0.243 1.445 1.00 88.94 447 VAL A CA 1
ATOM 3659 C C . VAL A 1 447 ? 10.158 0.099 2.912 1.00 88.94 447 VAL A C 1
ATOM 3661 O O . VAL A 1 447 ? 9.379 -0.454 3.696 1.00 88.94 447 VAL A O 1
ATOM 3664 N N . PRO A 1 448 ? 11.354 0.561 3.343 1.00 90.00 448 PRO A N 1
ATOM 3665 C CA . PRO A 1 448 ? 11.852 0.268 4.685 1.00 90.00 448 PRO A CA 1
ATOM 3666 C C . PRO A 1 448 ? 10.919 0.689 5.824 1.00 90.00 448 PRO A C 1
ATOM 3668 O O . PRO A 1 448 ? 10.425 1.823 5.836 1.00 90.00 448 PRO A O 1
ATOM 3671 N N . PRO A 1 449 ? 10.763 -0.155 6.865 1.00 93.88 449 PRO A N 1
ATOM 3672 C CA . PRO A 1 449 ? 9.949 0.190 8.023 1.00 93.88 449 PRO A CA 1
ATOM 3673 C C . PRO A 1 449 ? 10.416 1.446 8.762 1.00 93.88 449 PRO A C 1
ATOM 3675 O O . PRO A 1 449 ? 9.600 2.136 9.364 1.00 93.88 449 PRO A O 1
ATOM 3678 N N . LEU A 1 450 ? 11.707 1.778 8.739 1.00 93.19 450 LEU A N 1
ATOM 3679 C CA . LEU A 1 450 ? 12.202 2.970 9.431 1.00 93.19 450 LEU A CA 1
ATOM 3680 C C . LEU A 1 450 ? 11.563 4.260 8.877 1.00 93.19 450 LEU A C 1
ATOM 3682 O O . LEU A 1 450 ? 11.231 5.157 9.648 1.00 93.19 450 LEU A O 1
ATOM 3686 N N . ALA A 1 451 ? 11.296 4.307 7.569 1.00 91.69 451 ALA A N 1
ATOM 3687 C CA . ALA A 1 451 ? 10.790 5.490 6.877 1.00 91.69 451 ALA A CA 1
ATOM 3688 C C . ALA A 1 451 ? 9.335 5.852 7.225 1.00 91.69 451 ALA A C 1
ATOM 3690 O O . ALA A 1 451 ? 8.937 7.007 7.096 1.00 91.69 451 ALA A O 1
ATOM 3691 N N . SER A 1 452 ? 8.520 4.868 7.622 1.00 95.31 452 SER A N 1
ATOM 3692 C CA . SER A 1 452 ? 7.067 5.043 7.810 1.00 95.31 452 SER A CA 1
ATOM 3693 C C . SER A 1 452 ? 6.614 4.848 9.265 1.00 95.31 452 SER A C 1
ATOM 3695 O O . SER A 1 452 ? 5.441 5.034 9.589 1.00 95.31 452 SER A O 1
ATOM 3697 N N . TRP A 1 453 ? 7.531 4.506 10.179 1.00 96.62 453 TRP A N 1
ATOM 3698 C CA . TRP A 1 453 ? 7.196 4.243 11.581 1.00 96.62 453 TRP A CA 1
ATOM 3699 C C . TRP A 1 453 ? 6.664 5.485 12.324 1.00 96.62 453 TRP A C 1
ATOM 3701 O O . TRP A 1 453 ? 5.687 5.342 13.069 1.00 96.62 453 TRP A O 1
ATOM 3711 N N . PRO A 1 454 ? 7.179 6.714 12.089 1.00 97.56 454 PRO A N 1
ATOM 3712 C CA . PRO A 1 454 ? 6.587 7.925 12.661 1.00 97.56 454 PRO A CA 1
ATOM 3713 C C . PRO A 1 454 ? 5.087 8.086 12.362 1.00 97.56 454 PRO A C 1
ATOM 3715 O O . PRO A 1 454 ? 4.323 8.478 13.243 1.00 97.56 454 PRO A O 1
ATOM 3718 N N . SER A 1 455 ? 4.642 7.713 11.157 1.00 97.06 455 SER A N 1
ATOM 3719 C CA . SER A 1 455 ? 3.236 7.772 10.733 1.00 97.06 455 SER A CA 1
ATOM 3720 C C . SER A 1 455 ? 2.326 6.910 11.611 1.00 97.06 455 SER A C 1
ATOM 3722 O O . SER A 1 455 ? 1.252 7.346 12.028 1.00 97.06 455 SER A O 1
ATOM 3724 N N . SER A 1 456 ? 2.786 5.705 11.956 1.00 97.88 456 SER A N 1
ATOM 3725 C CA . SER A 1 456 ? 2.098 4.808 12.889 1.00 97.88 456 SER A CA 1
ATOM 3726 C C . SER A 1 456 ? 2.035 5.396 14.307 1.00 97.88 456 SER A C 1
ATOM 3728 O O . SER A 1 456 ? 0.977 5.387 14.940 1.00 97.88 456 SER A O 1
ATOM 3730 N N . LEU A 1 457 ? 3.134 5.981 14.798 1.00 98.44 457 LEU A N 1
ATOM 3731 C CA . LEU A 1 457 ? 3.193 6.587 16.135 1.00 98.44 457 LEU A CA 1
ATOM 3732 C C . LEU A 1 457 ? 2.296 7.824 16.273 1.00 98.44 457 LEU A C 1
ATOM 3734 O O . LEU A 1 457 ? 1.709 8.037 17.336 1.00 98.44 457 LEU A O 1
ATOM 3738 N N . PHE A 1 458 ? 2.115 8.609 15.208 1.00 98.25 458 PHE A N 1
ATOM 3739 C CA . PHE A 1 458 ? 1.087 9.652 15.199 1.00 98.25 458 PHE A CA 1
ATOM 3740 C C . PHE A 1 458 ? -0.317 9.071 15.368 1.00 98.25 458 PHE A C 1
ATOM 3742 O O . PHE A 1 458 ? -1.119 9.636 16.113 1.00 98.25 458 PHE A O 1
ATOM 3749 N N . GLY A 1 459 ? -0.591 7.910 14.769 1.00 98.19 459 GLY A N 1
ATOM 3750 C CA . GLY A 1 459 ? -1.811 7.145 15.023 1.00 98.19 459 GLY A CA 1
ATOM 3751 C C . GLY A 1 459 ? -1.999 6.826 16.506 1.00 98.19 459 GLY A C 1
ATOM 3752 O O . GLY A 1 459 ? -3.078 7.063 17.043 1.00 98.19 459 GLY A O 1
ATOM 3753 N N . VAL A 1 460 ? -0.940 6.393 17.200 1.00 98.62 460 VAL A N 1
ATOM 3754 C CA . VAL A 1 460 ? -0.976 6.123 18.651 1.00 98.62 460 VAL A CA 1
ATOM 3755 C C . VAL A 1 460 ? -1.325 7.377 19.457 1.00 98.62 460 VAL A C 1
ATOM 3757 O O . VAL A 1 460 ? -2.205 7.341 20.320 1.00 98.62 460 VAL A O 1
ATOM 3760 N N . ILE A 1 461 ? -0.682 8.511 19.160 1.00 98.50 461 ILE A N 1
ATOM 3761 C CA . ILE A 1 461 ? -0.946 9.786 19.847 1.00 98.50 461 ILE A CA 1
ATOM 3762 C C . ILE A 1 461 ? -2.397 10.227 19.629 1.00 98.50 461 ILE A C 1
ATOM 3764 O O . ILE A 1 461 ? -3.105 10.538 20.590 1.00 98.50 461 ILE A O 1
ATOM 3768 N N . LEU A 1 462 ? -2.855 10.240 18.377 1.00 98.06 462 LEU A N 1
ATOM 3769 C CA . LEU A 1 462 ? -4.202 10.685 18.023 1.00 98.06 462 LEU A CA 1
ATOM 3770 C C . LEU A 1 462 ? -5.276 9.728 18.552 1.00 98.06 462 LEU A C 1
ATOM 3772 O O . LEU A 1 462 ? -6.316 10.187 19.020 1.00 98.06 462 LEU A O 1
ATOM 3776 N N . GLY A 1 463 ? -5.015 8.419 18.548 1.00 97.62 463 GLY A N 1
ATOM 3777 C CA . GLY A 1 463 ? -5.905 7.405 19.114 1.00 97.62 463 GLY A CA 1
ATOM 3778 C C . GLY A 1 463 ? -6.058 7.556 20.626 1.00 97.62 463 GLY A C 1
ATOM 3779 O O . GLY A 1 463 ? -7.165 7.431 21.150 1.00 97.62 463 GLY A O 1
ATOM 3780 N N . HIS A 1 464 ? -4.974 7.907 21.325 1.00 97.38 464 HIS A N 1
ATOM 3781 C CA . HIS A 1 464 ? -5.028 8.255 22.744 1.00 97.38 464 HIS A CA 1
ATOM 3782 C C . HIS A 1 464 ? -5.845 9.530 22.984 1.00 97.38 464 HIS A C 1
ATOM 3784 O O . HIS A 1 464 ? -6.709 9.539 23.856 1.00 97.38 464 HIS A O 1
ATOM 3790 N N . ILE A 1 465 ? -5.615 10.596 22.206 1.00 96.12 465 ILE A N 1
ATOM 3791 C CA . ILE A 1 465 ? -6.391 11.846 22.317 1.00 96.12 465 ILE A CA 1
ATOM 3792 C C . ILE A 1 465 ? -7.879 11.583 22.070 1.00 96.12 465 ILE A C 1
ATOM 3794 O O . ILE A 1 465 ? -8.713 12.055 22.843 1.00 96.12 465 ILE A O 1
ATOM 3798 N N . TYR A 1 466 ? -8.216 10.804 21.041 1.00 95.69 466 TYR A N 1
ATOM 3799 C CA . TYR A 1 466 ? -9.591 10.388 20.791 1.00 95.69 466 TYR A CA 1
ATOM 3800 C C . TYR A 1 466 ? -10.163 9.650 22.002 1.00 95.69 466 TYR A C 1
ATOM 3802 O O . TYR A 1 466 ? -11.196 10.054 22.524 1.00 95.69 466 TYR A O 1
ATOM 3810 N N . TYR A 1 467 ? -9.476 8.617 22.497 1.00 94.88 467 TYR A N 1
ATOM 3811 C CA . TYR A 1 467 ? -9.951 7.822 23.628 1.00 94.88 467 TYR A CA 1
ATOM 3812 C C . TYR A 1 467 ? -10.204 8.664 24.887 1.00 94.88 467 TYR A C 1
ATOM 3814 O O . TYR A 1 467 ? -11.236 8.487 25.532 1.00 94.88 467 TYR A O 1
ATOM 3822 N N . SER A 1 468 ? -9.301 9.590 25.219 1.00 92.88 468 SER A N 1
ATOM 3823 C CA . SER A 1 468 ? -9.440 10.453 26.399 1.00 92.88 468 SER A CA 1
ATOM 3824 C C . SER A 1 468 ? -10.642 11.394 26.318 1.00 92.88 468 SER A C 1
ATOM 3826 O O . SER A 1 468 ? -11.234 11.696 27.348 1.00 92.88 468 SER A O 1
ATOM 3828 N N . ASN A 1 469 ? -11.019 11.834 25.114 1.00 90.50 469 ASN A N 1
ATOM 3829 C CA . ASN A 1 469 ? -12.061 12.849 24.924 1.00 90.50 469 ASN A CA 1
ATOM 3830 C C . ASN A 1 469 ? -13.345 12.287 24.296 1.00 90.50 469 ASN A C 1
ATOM 3832 O O . ASN A 1 469 ? -14.317 13.014 24.125 1.00 90.50 469 ASN A O 1
ATOM 3836 N N . LYS A 1 470 ? -13.415 10.987 23.972 1.00 85.94 470 LYS A N 1
ATOM 3837 C CA . LYS A 1 470 ? -14.570 10.416 23.259 1.00 85.94 470 LYS A CA 1
ATOM 3838 C C . LYS A 1 470 ? -15.881 10.494 24.035 1.00 85.94 470 LYS A C 1
ATOM 3840 O O . LYS A 1 470 ? -16.929 10.265 23.450 1.00 85.94 470 LYS A O 1
ATOM 3845 N N . LEU A 1 471 ? -15.888 10.744 25.342 1.00 82.00 471 LEU A N 1
ATOM 3846 C CA . LEU A 1 471 ? -17.151 10.939 26.065 1.00 82.00 471 LEU A CA 1
ATOM 3847 C C . LEU A 1 471 ? -17.810 12.280 25.718 1.00 82.00 471 LEU A C 1
ATOM 3849 O O . LEU A 1 471 ? -19.035 12.393 25.790 1.00 82.00 471 LEU A O 1
ATOM 3853 N N . GLU A 1 472 ? -17.035 13.250 25.246 1.00 74.31 472 GLU A N 1
ATOM 3854 C CA . GLU A 1 472 ? -17.555 14.513 24.745 1.00 74.31 472 GLU A CA 1
ATOM 3855 C C . GLU A 1 472 ? -18.319 14.270 23.434 1.00 74.31 472 GLU A C 1
ATOM 3857 O O . GLU A 1 472 ? -17.844 13.606 22.510 1.00 74.31 472 GLU A O 1
ATOM 3862 N N . LYS A 1 473 ? -19.569 14.746 23.364 1.00 60.78 473 LYS A N 1
ATOM 3863 C CA . LYS A 1 473 ? -20.427 14.545 22.181 1.00 60.78 473 LYS A CA 1
ATOM 3864 C C . LYS A 1 473 ? -19.962 15.364 20.973 1.00 60.78 473 LYS A C 1
ATOM 3866 O O . LYS A 1 473 ? -20.183 14.931 19.848 1.00 60.78 473 LYS A O 1
ATOM 3871 N N . SER A 1 474 ? -19.339 16.514 21.214 1.00 68.12 474 SER A N 1
ATOM 3872 C CA . SER A 1 474 ? -18.824 17.434 20.200 1.00 68.12 474 SER A CA 1
ATOM 3873 C C . SER A 1 474 ? -17.868 18.421 20.858 1.00 68.12 474 SER A C 1
ATOM 3875 O O . SER A 1 474 ? -18.194 18.955 21.922 1.00 68.12 474 SER A O 1
ATOM 3877 N N . VAL A 1 475 ? -16.740 18.714 20.215 1.00 72.69 475 VAL A N 1
ATOM 3878 C CA . VAL A 1 475 ? -15.868 19.803 20.668 1.00 72.69 475 VAL A CA 1
ATOM 3879 C C . VAL A 1 475 ? -16.520 21.121 20.246 1.00 72.69 475 VAL A C 1
ATOM 3881 O O . VAL A 1 475 ? -16.886 21.290 19.084 1.00 72.69 475 VAL A O 1
ATOM 3884 N N . LYS A 1 476 ? -16.701 22.059 21.184 1.00 77.56 476 LYS A N 1
ATOM 3885 C CA . LYS A 1 476 ? -17.108 23.430 20.844 1.00 77.56 476 LYS A CA 1
ATOM 3886 C C . LYS A 1 476 ? -15.900 24.136 20.238 1.00 77.56 476 LYS A C 1
ATOM 3888 O O . LYS A 1 476 ? -15.009 24.558 20.967 1.00 77.56 476 LYS A O 1
ATOM 3893 N N . VAL A 1 477 ? -15.864 24.211 18.915 1.00 82.38 477 VAL A N 1
ATOM 3894 C CA . VAL A 1 477 ? -14.781 24.840 18.155 1.00 82.38 477 VAL A CA 1
ATOM 3895 C C . VAL A 1 477 ? -15.264 26.207 17.683 1.00 82.38 477 VAL A C 1
ATOM 3897 O O . VAL A 1 477 ? -16.389 26.330 17.198 1.00 82.38 477 VAL A O 1
ATOM 3900 N N . ASN A 1 478 ? -14.456 27.249 17.878 1.00 88.62 478 ASN A N 1
ATOM 3901 C CA . ASN A 1 478 ? -14.779 28.570 17.335 1.00 88.62 478 ASN A CA 1
ATOM 3902 C C . ASN A 1 478 ? -14.478 28.618 15.814 1.00 88.62 478 ASN A C 1
ATOM 3904 O O . ASN A 1 478 ? -13.712 27.789 15.315 1.00 88.62 478 ASN A O 1
ATOM 3908 N N . PRO A 1 479 ? -15.048 29.574 15.055 1.00 88.19 479 PRO A N 1
ATOM 3909 C CA . PRO A 1 479 ? -14.851 29.633 13.601 1.00 88.19 479 PRO A CA 1
ATOM 3910 C C . PRO A 1 479 ? -13.376 29.713 13.176 1.00 88.19 479 PRO A C 1
ATOM 3912 O O . PRO A 1 479 ? -12.985 29.126 12.168 1.00 88.19 479 PRO A O 1
ATOM 3915 N N . ASP A 1 480 ? -12.536 30.385 13.967 1.00 89.88 480 ASP A N 1
ATOM 3916 C CA . ASP A 1 480 ? -11.103 30.518 13.687 1.00 89.88 480 ASP A CA 1
ATOM 3917 C C . ASP A 1 480 ? -10.342 29.198 13.859 1.00 89.88 480 ASP A C 1
ATOM 3919 O O . ASP A 1 480 ? -9.488 28.860 13.037 1.00 89.88 480 ASP A O 1
ATOM 3923 N N . GLN A 1 481 ? -10.664 28.411 14.888 1.00 89.38 481 GLN A N 1
ATOM 3924 C CA . GLN A 1 481 ? -10.097 27.078 15.095 1.00 89.38 481 GLN A CA 1
ATOM 3925 C C . GLN A 1 481 ? -10.559 26.106 14.008 1.00 89.38 481 GLN A C 1
ATOM 3927 O O . GLN A 1 481 ? -9.755 25.296 13.551 1.00 89.38 481 GLN A O 1
ATOM 3932 N N . GLU A 1 482 ? -11.815 26.191 13.560 1.00 89.50 482 GLU A N 1
ATOM 3933 C CA . GLU A 1 482 ? -12.298 25.379 12.438 1.00 89.50 482 GLU A CA 1
ATOM 3934 C C . GLU A 1 482 ? -11.578 25.759 11.136 1.00 89.50 482 GLU A C 1
ATOM 3936 O O . GLU A 1 482 ? -11.118 24.883 10.400 1.00 89.50 482 GLU A O 1
ATOM 3941 N N . LYS A 1 483 ? -11.385 27.059 10.880 1.00 89.69 483 LYS A N 1
ATOM 3942 C CA . LYS A 1 483 ? -10.593 27.546 9.743 1.00 89.69 483 LYS A CA 1
ATOM 3943 C C . LYS A 1 483 ? -9.143 27.066 9.817 1.00 89.69 483 LYS A C 1
ATOM 3945 O O . LYS A 1 483 ? -8.602 26.601 8.816 1.00 89.69 483 LYS A O 1
ATOM 3950 N N . MET A 1 484 ? -8.516 27.138 10.990 1.00 92.06 484 MET A N 1
ATOM 3951 C CA . MET A 1 484 ? -7.161 26.626 11.208 1.00 92.06 484 MET A CA 1
ATOM 3952 C C . MET A 1 484 ? -7.085 25.115 10.985 1.00 92.06 484 MET A C 1
ATOM 3954 O O . MET A 1 484 ? -6.155 24.640 10.336 1.00 92.06 484 MET A O 1
ATOM 3958 N N . TRP A 1 485 ? -8.079 24.365 11.456 1.00 93.69 485 TRP A N 1
ATOM 3959 C CA . TRP A 1 485 ? -8.176 22.931 11.215 1.00 93.69 485 TRP A CA 1
ATOM 3960 C C . TRP A 1 485 ? -8.272 22.615 9.717 1.00 93.69 485 TRP A C 1
ATOM 3962 O O . TRP A 1 485 ? -7.521 21.765 9.245 1.00 93.69 485 TRP A O 1
ATOM 3972 N N . TRP A 1 486 ? -9.090 23.346 8.950 1.00 90.75 486 TRP A N 1
ATOM 3973 C CA . TRP A 1 486 ? -9.159 23.211 7.488 1.00 90.75 486 TRP A CA 1
ATOM 3974 C C . TRP A 1 486 ? -7.838 23.538 6.792 1.00 90.75 486 TRP A C 1
ATOM 3976 O O . TRP A 1 486 ? -7.424 22.803 5.895 1.00 90.75 486 TRP A O 1
ATOM 3986 N N . MET A 1 487 ? -7.157 24.608 7.212 1.00 91.56 487 MET A N 1
ATOM 3987 C CA . MET A 1 487 ? -5.847 24.968 6.660 1.00 91.56 487 MET A CA 1
ATOM 3988 C C . MET A 1 487 ? -4.813 23.872 6.921 1.00 91.56 487 MET A C 1
ATOM 3990 O O . MET A 1 487 ? -4.066 23.507 6.018 1.00 91.56 487 MET A O 1
ATOM 3994 N N . VAL A 1 488 ? -4.784 23.306 8.127 1.00 93.81 488 VAL A N 1
ATOM 3995 C CA . VAL A 1 488 ? -3.852 22.223 8.463 1.00 93.81 488 VAL A CA 1
ATOM 3996 C C . VAL A 1 488 ? -4.208 20.952 7.691 1.00 93.81 488 VAL A C 1
ATOM 3998 O O . VAL A 1 488 ? -3.354 20.403 7.000 1.00 93.81 488 VAL A O 1
ATOM 4001 N N . PHE A 1 489 ? -5.467 20.516 7.752 1.00 91.25 489 PHE A N 1
ATOM 4002 C CA . PHE A 1 489 ? -5.953 19.298 7.101 1.00 91.25 489 PHE A CA 1
ATOM 4003 C C . PHE A 1 489 ? -5.808 19.333 5.571 1.00 91.25 489 PHE A C 1
ATOM 4005 O O . PHE A 1 489 ? -5.457 18.317 4.978 1.00 91.25 489 PHE A O 1
ATOM 4012 N N . GLY A 1 490 ? -6.058 20.481 4.935 1.00 87.56 490 GLY A N 1
ATOM 4013 C CA . GLY A 1 490 ? -6.010 20.633 3.480 1.00 87.56 490 GLY A CA 1
ATOM 4014 C C . GLY A 1 490 ? -4.649 21.081 2.946 1.00 87.56 490 GLY A C 1
ATOM 4015 O O . GLY A 1 490 ? -4.099 20.447 2.049 1.00 87.56 490 GLY A O 1
ATOM 4016 N N . CYS A 1 491 ? -4.082 22.166 3.478 1.00 91.12 491 CYS A N 1
ATOM 4017 C CA . CYS A 1 491 ? -2.921 22.811 2.858 1.00 91.12 491 CYS A CA 1
ATOM 4018 C C . CYS A 1 491 ? -1.597 22.106 3.169 1.00 91.12 491 CYS A C 1
ATOM 4020 O O . CYS A 1 491 ? -0.719 22.093 2.315 1.00 91.12 491 CYS A O 1
ATOM 4022 N N . VAL A 1 492 ? -1.420 21.514 4.356 1.00 94.00 492 VAL A N 1
ATOM 4023 C CA . VAL A 1 492 ? -0.131 20.892 4.727 1.00 94.00 492 VAL A CA 1
ATOM 4024 C C . VAL A 1 492 ? 0.148 19.600 3.941 1.00 94.00 492 VAL A C 1
ATOM 4026 O O . VAL A 1 492 ? 1.277 19.435 3.468 1.00 94.00 492 VAL A O 1
ATOM 4029 N N . PRO A 1 493 ? -0.831 18.702 3.705 1.00 93.12 493 PRO A N 1
ATOM 4030 C CA . PRO A 1 493 ? -0.624 17.565 2.808 1.00 93.12 493 PRO A CA 1
ATOM 4031 C C . PRO A 1 493 ? -0.343 18.000 1.366 1.00 93.12 493 PRO A C 1
ATOM 4033 O O . PRO A 1 493 ? 0.542 17.434 0.729 1.00 93.12 493 PRO A O 1
ATOM 4036 N N . LEU A 1 494 ? -1.026 19.043 0.874 1.00 90.81 494 LEU A N 1
ATOM 4037 C CA . LEU A 1 494 ? -0.757 19.620 -0.450 1.00 90.81 494 LEU A CA 1
ATOM 4038 C C . LEU A 1 494 ? 0.642 20.238 -0.535 1.00 90.81 494 LEU A C 1
ATOM 4040 O O . LEU A 1 494 ? 1.333 20.040 -1.528 1.00 90.81 494 LEU A O 1
ATOM 4044 N N . LEU A 1 495 ? 1.094 20.925 0.516 1.00 91.94 495 LEU A N 1
ATOM 4045 C CA . LEU A 1 495 ? 2.460 21.433 0.609 1.00 91.94 495 LEU A CA 1
ATOM 4046 C C . LEU A 1 495 ? 3.473 20.287 0.600 1.00 91.94 495 LEU A C 1
ATOM 4048 O O . LEU A 1 495 ? 4.462 20.366 -0.113 1.00 91.94 495 LEU A O 1
ATOM 4052 N N . SER A 1 496 ? 3.225 19.209 1.346 1.00 93.44 496 SER A N 1
ATOM 4053 C CA . SER A 1 496 ? 4.098 18.024 1.352 1.00 93.44 496 SER A CA 1
ATOM 4054 C C . SER A 1 496 ? 4.192 17.400 -0.041 1.00 93.44 496 SER A C 1
ATOM 4056 O O . SER A 1 496 ? 5.270 17.024 -0.499 1.00 93.44 496 SER A O 1
ATOM 4058 N N . LEU A 1 497 ? 3.063 17.339 -0.747 1.00 91.31 497 LEU A N 1
ATOM 4059 C CA . LEU A 1 497 ? 3.009 16.853 -2.116 1.00 91.31 497 LEU A CA 1
ATOM 4060 C C . LEU A 1 497 ? 3.766 17.780 -3.080 1.00 91.31 497 LEU A C 1
ATOM 4062 O O . LEU A 1 497 ? 4.533 17.305 -3.908 1.00 91.31 497 LEU A O 1
ATOM 4066 N N . HIS A 1 498 ? 3.625 19.095 -2.929 1.00 90.19 498 HIS A N 1
ATOM 4067 C CA . HIS A 1 498 ? 4.372 20.075 -3.714 1.00 90.19 498 HIS A CA 1
ATOM 4068 C C . HIS A 1 498 ? 5.880 20.026 -3.428 1.00 90.19 498 HIS A C 1
ATOM 4070 O O . HIS A 1 498 ? 6.683 20.009 -4.349 1.00 90.19 498 HIS A O 1
ATOM 4076 N N . LEU A 1 499 ? 6.296 19.885 -2.167 1.00 91.75 499 LEU A N 1
ATOM 4077 C CA . LEU A 1 499 ? 7.703 19.669 -1.805 1.00 91.75 499 LEU A CA 1
ATOM 4078 C C . LEU A 1 499 ? 8.275 18.387 -2.429 1.00 91.75 499 LEU A C 1
ATOM 4080 O O . LEU A 1 499 ? 9.475 18.310 -2.680 1.00 91.75 499 LEU A O 1
ATOM 4084 N N . SER A 1 500 ? 7.424 17.399 -2.718 1.00 90.62 500 SER A N 1
ATOM 4085 C CA . SER A 1 500 ? 7.836 16.149 -3.361 1.00 90.62 500 SER A CA 1
ATOM 4086 C C . SER A 1 500 ? 8.253 16.335 -4.826 1.00 90.62 500 SER A C 1
ATOM 4088 O O . SER A 1 500 ? 8.993 15.496 -5.331 1.00 90.62 500 SER A O 1
ATOM 4090 N N . THR A 1 501 ? 7.866 17.432 -5.489 1.00 85.69 501 THR A N 1
ATOM 4091 C CA . THR A 1 501 ? 8.257 17.705 -6.885 1.00 85.69 501 THR A CA 1
ATOM 4092 C C . THR A 1 501 ? 9.637 18.369 -7.004 1.00 85.69 501 THR A C 1
ATOM 4094 O O . THR A 1 501 ? 10.229 18.377 -8.079 1.00 85.69 501 THR A O 1
ATOM 4097 N N . TYR A 1 502 ? 10.192 18.909 -5.913 1.00 87.50 502 TYR A N 1
ATOM 4098 C CA . TYR A 1 502 ? 11.490 19.602 -5.907 1.00 87.50 502 TYR A CA 1
ATOM 4099 C C . TYR A 1 502 ? 12.645 18.684 -5.530 1.00 87.50 502 TYR A C 1
ATOM 4101 O O . TYR A 1 502 ? 12.509 17.830 -4.667 1.00 87.50 502 TYR A O 1
ATOM 4109 N N . SER A 1 503 ? 13.818 18.856 -6.137 1.00 84.69 503 SER A N 1
ATOM 4110 C CA . SER A 1 503 ? 15.031 18.114 -5.765 1.00 84.69 503 SER A CA 1
ATOM 4111 C C . SER A 1 503 ? 15.784 18.778 -4.616 1.00 84.69 503 SER A C 1
ATOM 4113 O O . SER A 1 503 ? 16.211 19.924 -4.734 1.00 84.69 503 SER A O 1
ATOM 4115 N N . PHE A 1 504 ? 16.016 18.020 -3.544 1.00 88.31 504 PHE A N 1
ATOM 4116 C CA . PHE A 1 504 ? 16.872 18.409 -2.425 1.00 88.31 504 PHE A CA 1
ATOM 4117 C C . PHE A 1 504 ? 17.969 17.364 -2.229 1.00 88.31 504 PHE A C 1
ATOM 4119 O O . PHE A 1 504 ? 17.698 16.164 -2.292 1.00 88.31 504 PHE A O 1
ATOM 4126 N N . THR A 1 505 ? 19.195 17.813 -1.967 1.00 88.50 505 THR A N 1
ATOM 4127 C CA . THR A 1 505 ? 20.374 16.951 -1.795 1.00 88.50 505 THR A CA 1
ATOM 4128 C C . THR A 1 505 ? 21.093 17.241 -0.476 1.00 88.50 505 THR A C 1
ATOM 4130 O O . THR A 1 505 ? 20.792 18.216 0.224 1.00 88.50 505 THR A O 1
ATOM 4133 N N . GLY A 1 506 ? 22.024 16.359 -0.103 1.00 92.12 506 GLY A N 1
ATOM 4134 C CA . GLY A 1 506 ? 22.825 16.485 1.113 1.00 92.12 506 GLY A CA 1
ATOM 4135 C C . GLY A 1 506 ? 21.983 16.520 2.391 1.00 92.12 506 GLY A C 1
ATOM 4136 O O . GLY A 1 506 ? 20.931 15.890 2.488 1.00 92.12 506 GLY A O 1
ATOM 4137 N N . VAL A 1 507 ? 22.437 17.295 3.380 1.00 93.50 507 VAL A N 1
ATOM 4138 C CA . VAL A 1 507 ? 21.818 17.341 4.717 1.00 93.50 507 VAL A CA 1
ATOM 4139 C C . VAL A 1 507 ? 20.372 17.839 4.664 1.00 93.50 507 VAL A C 1
ATOM 4141 O O . VAL A 1 507 ? 19.507 17.284 5.339 1.00 93.50 507 VAL A O 1
ATOM 4144 N N . ALA A 1 508 ? 20.089 18.853 3.839 1.00 93.50 508 ALA A N 1
ATOM 4145 C CA . ALA A 1 508 ? 18.736 19.380 3.676 1.00 93.50 508 ALA A CA 1
ATOM 4146 C C . ALA A 1 508 ? 17.790 18.322 3.085 1.00 93.50 508 ALA A C 1
ATOM 4148 O O . ALA A 1 508 ? 16.684 18.141 3.596 1.00 93.50 508 ALA A O 1
ATOM 4149 N N . GLY A 1 509 ? 18.250 17.580 2.069 1.00 93.69 509 GLY A N 1
ATOM 4150 C CA . GLY A 1 509 ? 17.522 16.439 1.513 1.00 93.69 509 GLY A CA 1
ATOM 4151 C C . GLY A 1 509 ? 17.269 15.357 2.562 1.00 93.69 509 GLY A C 1
ATOM 4152 O O . GLY A 1 509 ? 16.129 14.954 2.761 1.00 93.69 509 GLY A O 1
ATOM 4153 N N . SER A 1 510 ? 18.293 14.952 3.308 1.00 95.38 510 SER A N 1
ATOM 4154 C CA . SER A 1 510 ? 18.176 13.925 4.351 1.00 95.38 510 SER A CA 1
ATOM 4155 C C . SER A 1 510 ? 17.184 14.299 5.463 1.00 95.38 510 SER A C 1
ATOM 4157 O O . SER A 1 510 ? 16.373 13.471 5.881 1.00 95.38 510 SER A O 1
ATOM 4159 N N . ILE A 1 511 ? 17.199 15.556 5.923 1.00 95.44 511 ILE A N 1
ATOM 4160 C CA . ILE A 1 511 ? 16.245 16.057 6.928 1.00 95.44 511 ILE A CA 1
ATOM 4161 C C . ILE A 1 511 ? 14.827 16.075 6.355 1.00 95.44 511 ILE A C 1
ATOM 4163 O O . ILE A 1 511 ? 13.896 15.576 6.993 1.00 95.44 511 ILE A O 1
ATOM 4167 N N . LEU A 1 512 ? 14.656 16.624 5.149 1.00 95.00 512 LEU A N 1
ATOM 4168 C CA . LEU A 1 512 ? 13.348 16.684 4.508 1.00 95.00 512 LEU A CA 1
ATOM 4169 C C . LEU A 1 512 ? 12.790 15.281 4.262 1.00 95.00 512 LEU A C 1
ATOM 4171 O O . LEU A 1 512 ? 11.632 15.035 4.583 1.00 95.00 5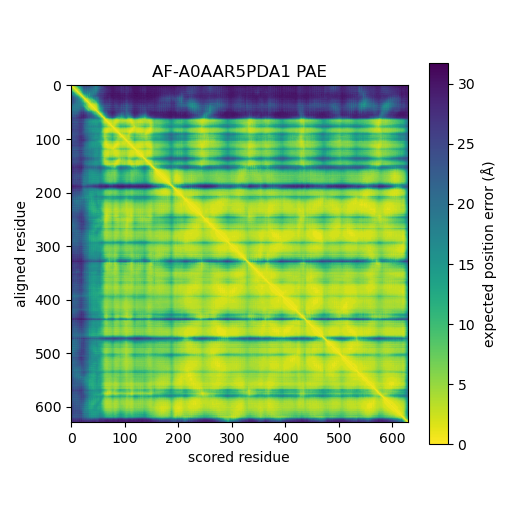12 LEU A O 1
ATOM 4175 N N . GLY A 1 513 ? 13.604 14.347 3.774 1.00 93.75 513 GLY A N 1
ATOM 4176 C CA . GLY A 1 513 ? 13.190 12.971 3.501 1.00 93.75 513 GLY A CA 1
ATOM 4177 C C . GLY A 1 513 ? 12.710 12.237 4.746 1.00 93.75 513 GLY A C 1
ATOM 4178 O O . GLY A 1 513 ? 11.737 11.482 4.693 1.00 93.75 513 GLY A O 1
ATOM 4179 N N . ALA A 1 514 ? 13.314 12.535 5.899 1.00 95.62 514 ALA A N 1
ATOM 4180 C CA . ALA A 1 514 ? 12.871 11.980 7.169 1.00 95.62 514 ALA A CA 1
ATOM 4181 C C . ALA A 1 514 ? 11.571 12.595 7.709 1.00 95.62 514 ALA A C 1
ATOM 4183 O O . ALA A 1 514 ? 10.843 11.938 8.457 1.00 95.62 514 ALA A O 1
ATOM 4184 N N . ILE A 1 515 ? 11.261 13.835 7.326 1.00 95.69 515 ILE A N 1
ATOM 4185 C CA . ILE A 1 515 ? 10.088 14.575 7.810 1.00 95.69 515 ILE A CA 1
ATOM 4186 C C . ILE A 1 515 ? 8.901 14.475 6.840 1.00 95.69 515 ILE A C 1
ATOM 4188 O O . ILE A 1 515 ? 7.758 14.556 7.279 1.00 95.69 515 ILE A O 1
ATOM 4192 N N . LEU A 1 516 ? 9.134 14.251 5.546 1.00 95.38 516 LEU A N 1
ATOM 4193 C CA . LEU A 1 516 ? 8.131 14.374 4.483 1.00 95.38 516 LEU A CA 1
ATOM 4194 C C . LEU A 1 516 ? 6.902 13.471 4.681 1.00 95.38 516 LEU A C 1
ATOM 4196 O O . LEU A 1 516 ? 5.768 13.950 4.679 1.00 95.38 516 LEU A O 1
ATOM 4200 N N . LYS A 1 517 ? 7.116 12.166 4.895 1.00 95.50 517 LYS A N 1
ATOM 4201 C CA . LYS A 1 517 ? 6.043 11.195 5.188 1.00 95.50 517 LYS A CA 1
ATOM 4202 C C . LYS A 1 517 ? 5.242 11.586 6.449 1.00 95.50 517 LYS A C 1
ATOM 4204 O O . LYS A 1 517 ? 4.013 11.668 6.361 1.00 95.50 517 LYS A O 1
ATOM 4209 N N . PRO A 1 518 ? 5.885 11.867 7.604 1.00 95.38 518 PRO A N 1
ATOM 4210 C CA . PRO A 1 518 ? 5.170 12.339 8.787 1.00 95.38 518 PRO A CA 1
ATOM 4211 C C . PRO A 1 518 ? 4.448 13.688 8.597 1.00 95.38 518 PRO A C 1
ATOM 4213 O O . PRO A 1 518 ? 3.330 13.843 9.091 1.00 95.38 518 PRO A O 1
ATOM 4216 N N . LEU A 1 519 ? 5.038 14.633 7.858 1.00 95.69 519 LEU A N 1
ATOM 4217 C CA . LEU A 1 519 ? 4.447 15.941 7.542 1.00 95.69 519 LEU A CA 1
ATOM 4218 C C . LEU A 1 519 ? 3.176 15.805 6.699 1.00 95.69 519 LEU A C 1
ATOM 4220 O O . LEU A 1 519 ? 2.208 16.523 6.936 1.00 95.69 519 LEU A O 1
ATOM 4224 N N . PHE A 1 520 ? 3.152 14.849 5.769 1.00 96.38 520 PHE A N 1
ATOM 4225 C CA . PHE A 1 520 ? 1.976 14.548 4.958 1.00 96.38 520 PHE A CA 1
ATOM 4226 C C . PHE A 1 520 ? 0.834 13.943 5.789 1.00 96.38 520 PHE A C 1
ATOM 4228 O O . PHE A 1 520 ? -0.321 14.345 5.657 1.00 96.38 520 PHE A O 1
ATOM 4235 N N . VAL A 1 521 ? 1.137 12.967 6.650 1.00 96.94 521 VAL A N 1
ATOM 4236 C CA . VAL A 1 521 ? 0.099 12.136 7.283 1.00 96.94 521 VAL A CA 1
ATOM 4237 C C . VAL A 1 521 ? -0.459 12.715 8.584 1.00 96.94 521 VAL A C 1
ATOM 4239 O O . VAL A 1 521 ? -1.638 12.523 8.884 1.00 96.94 521 VAL A O 1
ATOM 4242 N N . PHE A 1 522 ? 0.350 13.428 9.373 1.00 97.12 522 PHE A N 1
ATOM 4243 C CA . PHE A 1 522 ? -0.096 13.974 10.658 1.00 97.12 522 PHE A CA 1
ATOM 4244 C C . PHE A 1 522 ? -1.305 14.923 10.522 1.00 97.12 522 PHE A C 1
ATOM 4246 O O . PHE A 1 522 ? -2.288 14.725 11.246 1.00 97.12 522 PHE A O 1
ATOM 4253 N N . PRO A 1 523 ? -1.324 15.877 9.568 1.00 97.25 523 PRO A N 1
ATOM 4254 C CA . PRO A 1 523 ? -2.487 16.730 9.330 1.00 97.25 523 PRO A CA 1
ATOM 4255 C C . PRO A 1 523 ? -3.730 15.955 8.879 1.00 97.25 523 PRO A C 1
ATOM 4257 O O . PRO A 1 523 ? -4.840 16.279 9.297 1.00 97.25 523 PRO A O 1
ATOM 4260 N N . LEU A 1 524 ? -3.563 14.892 8.082 1.00 96.56 524 LEU A N 1
ATOM 4261 C CA . LEU A 1 524 ? -4.671 14.010 7.694 1.00 96.56 524 LEU A CA 1
ATOM 4262 C C . LEU A 1 524 ? -5.252 13.272 8.908 1.00 96.56 524 LEU A C 1
ATOM 4264 O O . LEU A 1 524 ? -6.472 13.144 9.038 1.00 96.56 524 LEU A O 1
ATOM 4268 N N . GLY A 1 525 ? -4.395 12.846 9.838 1.00 97.06 525 GLY A N 1
ATOM 4269 C CA . GLY A 1 525 ? -4.805 12.290 11.126 1.00 97.06 525 GLY A CA 1
ATOM 4270 C C . GLY A 1 525 ? -5.566 13.294 12.001 1.00 97.06 525 GLY A C 1
ATOM 4271 O O . GLY A 1 525 ? -6.575 12.933 12.610 1.00 97.06 525 GLY A O 1
ATOM 4272 N N . LEU A 1 526 ? -5.146 14.564 12.030 1.00 96.44 526 LEU A N 1
ATOM 4273 C CA . LEU A 1 526 ? -5.912 15.641 12.677 1.00 96.44 526 LEU A CA 1
ATOM 4274 C C . LEU A 1 526 ? -7.272 15.860 11.999 1.00 96.44 526 LEU A C 1
ATOM 4276 O O . LEU A 1 526 ? -8.260 16.135 12.682 1.00 96.44 526 LEU A O 1
ATOM 4280 N N . GLY A 1 527 ? -7.345 15.677 10.680 1.00 95.00 527 GLY A N 1
ATOM 4281 C CA . GLY A 1 527 ? -8.596 15.623 9.927 1.00 95.00 527 GLY A CA 1
ATOM 4282 C C . GLY A 1 527 ? -9.534 14.520 10.423 1.00 95.00 527 GLY A C 1
ATOM 4283 O O . GLY A 1 527 ? -10.689 14.774 10.766 1.00 95.00 527 GLY A O 1
ATOM 4284 N N . VAL A 1 528 ? -9.027 13.290 10.540 1.00 95.38 528 VAL A N 1
ATOM 4285 C CA . VAL A 1 528 ? -9.788 12.158 11.105 1.00 95.38 528 VAL A CA 1
ATOM 4286 C C . VAL A 1 528 ? -10.309 12.484 12.501 1.00 95.38 528 VAL A C 1
ATOM 4288 O O . VAL A 1 528 ? -11.495 12.294 12.778 1.00 95.38 528 VAL A O 1
ATOM 4291 N N . LEU A 1 529 ? -9.436 13.003 13.366 1.00 95.00 529 LEU A N 1
ATOM 4292 C CA . LEU A 1 529 ? -9.781 13.344 14.741 1.00 95.00 529 LEU A CA 1
ATOM 4293 C C . LEU A 1 529 ? -10.860 14.435 14.804 1.00 95.00 529 LEU A C 1
ATOM 4295 O O . LEU A 1 529 ? -11.842 14.285 15.527 1.00 95.00 529 LEU A O 1
ATOM 4299 N N . GLY A 1 530 ? -10.713 15.503 14.017 1.00 94.00 530 GLY A N 1
ATOM 4300 C CA . GLY A 1 530 ? -11.691 16.589 13.949 1.00 94.00 530 GLY A CA 1
ATOM 4301 C C . GLY A 1 530 ? -13.064 16.105 13.487 1.00 94.00 530 GLY A C 1
ATOM 4302 O O . GLY A 1 530 ? -14.075 16.419 14.117 1.00 94.00 530 GLY A O 1
ATOM 4303 N N . MET A 1 531 ? -13.112 15.267 12.448 1.00 93.25 531 MET A N 1
ATOM 4304 C CA . MET A 1 531 ? -14.370 14.683 11.969 1.00 93.25 531 MET A CA 1
ATOM 4305 C C . MET A 1 531 ? -15.034 13.773 13.006 1.00 93.25 531 MET A C 1
ATOM 4307 O O . MET A 1 531 ? -16.262 13.810 13.158 1.00 93.25 531 MET A O 1
ATOM 4311 N N . ALA A 1 532 ? -14.233 13.013 13.761 1.00 93.06 532 ALA A N 1
ATOM 4312 C CA . ALA A 1 532 ? -14.723 12.183 14.859 1.00 93.06 532 ALA A CA 1
ATOM 4313 C C . ALA A 1 532 ? -15.396 13.010 15.972 1.00 93.06 532 ALA A C 1
ATOM 4315 O O . ALA A 1 532 ? -16.333 12.530 16.612 1.00 93.06 532 ALA A O 1
ATOM 4316 N N . PHE A 1 533 ? -14.974 14.266 16.151 1.00 91.75 533 PHE A N 1
ATOM 4317 C CA . PHE A 1 533 ? -15.560 15.229 17.089 1.00 91.75 533 PHE A CA 1
ATOM 4318 C C . PHE A 1 533 ? -16.617 16.165 16.485 1.00 91.75 533 PHE A C 1
ATOM 4320 O O . PHE A 1 533 ? -17.113 17.051 17.182 1.00 91.75 533 PHE A O 1
ATOM 4327 N N . GLY A 1 534 ? -17.005 15.951 15.225 1.00 88.94 534 GLY A N 1
ATOM 4328 C CA . GLY A 1 534 ? -18.112 16.674 14.592 1.00 88.94 534 GLY A CA 1
ATOM 4329 C C . GLY A 1 534 ? -17.724 17.748 13.577 1.00 88.94 534 GLY A C 1
ATOM 4330 O O . GLY A 1 534 ? -18.629 18.317 12.976 1.00 88.94 534 GLY A O 1
ATOM 4331 N N . LEU A 1 535 ? -16.433 17.994 13.334 1.00 90.25 535 LEU A N 1
ATOM 4332 C CA . LEU A 1 535 ? -15.979 18.944 12.308 1.00 90.25 535 LEU A CA 1
ATOM 4333 C C . LEU A 1 535 ? -16.124 18.382 10.884 1.00 90.25 535 LEU A C 1
ATOM 4335 O O . LEU A 1 535 ? -16.349 17.188 10.682 1.00 90.25 535 LEU A O 1
ATOM 4339 N N . GLY A 1 536 ? -15.954 19.246 9.881 1.00 85.62 536 GLY A N 1
ATOM 4340 C CA . GLY A 1 536 ? -15.803 18.846 8.477 1.00 85.62 536 GLY A CA 1
ATOM 4341 C C . GLY A 1 536 ? -17.065 18.934 7.616 1.00 85.62 536 GLY A C 1
ATOM 4342 O O . GLY A 1 536 ? -16.962 18.763 6.401 1.00 85.62 536 GLY A O 1
ATOM 4343 N N . GLY A 1 537 ? -18.232 19.209 8.211 1.00 87.81 537 GLY A N 1
ATOM 4344 C CA . GLY A 1 537 ? -19.477 19.544 7.508 1.00 87.81 537 GLY A CA 1
ATOM 4345 C C . GLY A 1 537 ? -19.744 18.685 6.255 1.00 87.81 537 GLY A C 1
ATOM 4346 O O . GLY A 1 537 ? -19.930 17.471 6.392 1.00 87.81 537 GLY A O 1
ATOM 4347 N N . PRO A 1 538 ? -19.730 19.262 5.034 1.00 87.69 538 PRO A N 1
ATOM 4348 C CA . PRO A 1 538 ? -19.976 18.523 3.790 1.00 87.69 538 PRO A CA 1
ATOM 4349 C C . PRO A 1 538 ? -18.986 17.386 3.508 1.00 87.69 538 PRO A C 1
ATOM 4351 O O . PRO A 1 538 ? -19.396 16.318 3.057 1.00 87.69 538 PRO A O 1
ATOM 4354 N N . VAL A 1 539 ? -17.691 17.575 3.787 1.00 89.38 539 VAL A N 1
ATOM 4355 C CA . VAL A 1 539 ? -16.671 16.538 3.541 1.00 89.38 539 VAL A CA 1
ATOM 4356 C C . VAL A 1 539 ? -16.887 15.355 4.471 1.00 89.38 539 VAL A C 1
ATOM 4358 O O . VAL A 1 539 ? -16.828 14.207 4.033 1.00 89.38 539 VAL A O 1
ATOM 4361 N N . LYS A 1 540 ? -17.219 15.620 5.738 1.00 92.56 540 LYS A N 1
ATOM 4362 C CA . LYS A 1 540 ? -17.607 14.561 6.672 1.00 92.56 540 LYS A CA 1
ATOM 4363 C C . LYS A 1 540 ? -18.844 13.815 6.162 1.00 92.56 540 LYS A C 1
ATOM 4365 O O . LYS A 1 540 ? -18.822 12.589 6.111 1.00 92.56 540 LYS A O 1
ATOM 4370 N N . ALA A 1 541 ? -19.885 14.533 5.736 1.00 91.75 541 ALA A N 1
ATOM 4371 C CA . ALA A 1 541 ? -21.107 13.925 5.209 1.00 91.75 541 ALA A CA 1
ATOM 4372 C C . ALA A 1 541 ? -20.839 13.038 3.978 1.00 91.75 541 ALA A C 1
ATOM 4374 O O . ALA A 1 541 ? -21.378 11.933 3.888 1.00 91.75 541 ALA A O 1
ATOM 4375 N N . LEU A 1 542 ? -19.956 13.478 3.073 1.00 92.19 542 LEU A N 1
ATOM 4376 C CA . LEU A 1 542 ? -19.504 12.688 1.927 1.00 92.19 542 LEU A CA 1
ATOM 4377 C C . LEU A 1 542 ? -18.789 11.408 2.377 1.00 92.19 542 LEU A C 1
ATOM 4379 O O . LEU A 1 542 ? -19.133 10.322 1.916 1.00 92.19 542 LEU A O 1
ATOM 4383 N N . LEU A 1 543 ? -17.829 11.517 3.298 1.00 93.00 543 LEU A N 1
ATOM 4384 C CA . LEU A 1 543 ? -17.056 10.378 3.812 1.00 93.00 543 LEU A CA 1
ATOM 4385 C C . LEU A 1 543 ? -17.908 9.382 4.616 1.00 93.00 543 LEU A C 1
ATOM 4387 O O . LEU A 1 543 ? -17.546 8.213 4.744 1.00 93.00 543 LEU A O 1
ATOM 4391 N N . GLU A 1 544 ? -19.050 9.828 5.133 1.00 94.19 544 GLU A N 1
ATOM 4392 C CA . GLU A 1 544 ? -20.024 9.011 5.858 1.00 94.19 544 GLU A CA 1
ATOM 4393 C C . GLU A 1 544 ? -21.152 8.462 4.971 1.00 94.19 544 GLU A C 1
ATOM 4395 O O . GLU A 1 544 ? -22.078 7.807 5.480 1.00 94.19 544 GLU A O 1
ATOM 4400 N N . ALA A 1 545 ? -21.085 8.698 3.657 1.00 92.88 545 ALA A N 1
ATOM 4401 C CA . ALA A 1 545 ? -22.060 8.197 2.703 1.00 92.88 545 ALA A CA 1
ATOM 4402 C C . ALA A 1 545 ? -22.200 6.672 2.800 1.00 92.88 545 ALA A C 1
ATOM 4404 O O . ALA A 1 545 ? -21.223 5.927 2.911 1.00 92.88 545 ALA A O 1
ATOM 4405 N N . ARG A 1 546 ? -23.445 6.184 2.716 1.00 91.69 546 ARG A N 1
ATOM 4406 C CA . ARG A 1 546 ? -23.761 4.754 2.880 1.00 91.69 546 ARG A CA 1
ATOM 4407 C C . ARG A 1 546 ? -22.983 3.867 1.904 1.00 91.69 546 ARG A C 1
ATOM 4409 O O . ARG A 1 546 ? -22.536 2.799 2.304 1.00 91.69 546 ARG A O 1
ATOM 4416 N N . VAL A 1 547 ? -22.805 4.319 0.661 1.00 91.31 547 VAL A N 1
ATOM 4417 C CA . VAL A 1 547 ? -22.047 3.586 -0.367 1.00 91.31 547 VAL A CA 1
ATOM 4418 C C . VAL A 1 547 ? -20.598 3.381 0.071 1.00 91.31 547 VAL A C 1
ATOM 4420 O O . VAL A 1 547 ? -20.113 2.255 0.043 1.00 91.31 547 VAL A O 1
ATOM 4423 N N . LEU A 1 548 ? -19.931 4.430 0.562 1.00 93.12 548 LEU A N 1
ATOM 4424 C CA . LEU A 1 548 ? -18.548 4.330 1.033 1.00 93.12 548 LEU A CA 1
ATOM 4425 C C . LEU A 1 548 ? -18.427 3.439 2.269 1.00 93.12 548 LEU A C 1
ATOM 4427 O O . LEU A 1 548 ? -17.472 2.682 2.391 1.00 93.12 548 LEU A O 1
ATOM 4431 N N . VAL A 1 549 ? -19.411 3.473 3.166 1.00 92.12 549 VAL A N 1
ATOM 4432 C CA . VAL A 1 549 ? -19.434 2.578 4.330 1.00 92.12 549 VAL A CA 1
ATOM 4433 C C . VAL A 1 549 ? -19.516 1.113 3.896 1.00 92.12 549 VAL A C 1
ATOM 4435 O O . VAL A 1 549 ? -18.775 0.290 4.425 1.00 92.12 549 VAL A O 1
ATOM 4438 N N . VAL A 1 550 ? -20.350 0.780 2.909 1.00 92.56 550 VAL A N 1
ATOM 4439 C CA . VAL A 1 550 ? -20.417 -0.587 2.362 1.00 92.56 550 VAL A CA 1
ATOM 4440 C C . VAL A 1 550 ? -19.106 -0.967 1.670 1.00 92.56 550 VAL A C 1
ATOM 4442 O O . VAL A 1 550 ? -18.549 -2.021 1.967 1.00 92.56 550 VAL A O 1
ATOM 4445 N N . LEU A 1 551 ? -18.564 -0.099 0.810 1.00 93.31 551 LEU A N 1
ATOM 4446 C CA . LEU A 1 551 ? -17.294 -0.351 0.117 1.00 93.31 551 LEU A CA 1
ATOM 4447 C C . LEU A 1 551 ? -16.120 -0.498 1.090 1.00 93.31 551 LEU A C 1
ATOM 4449 O O . LEU A 1 551 ? -15.200 -1.273 0.840 1.00 93.31 551 LEU A O 1
ATOM 4453 N N . SER A 1 552 ? -16.159 0.185 2.235 1.00 94.06 552 SER A N 1
ATOM 4454 C CA . SER A 1 552 ? -15.106 0.078 3.246 1.00 94.06 552 SER A CA 1
ATOM 4455 C C . SER A 1 552 ? -14.945 -1.352 3.778 1.00 94.06 552 SER A C 1
ATOM 4457 O O . SER A 1 552 ? -13.823 -1.767 4.073 1.00 94.06 552 SER A O 1
ATOM 4459 N N . ASN A 1 553 ? -16.028 -2.139 3.805 1.00 92.69 553 ASN A N 1
ATOM 4460 C CA . ASN A 1 553 ? -16.022 -3.527 4.268 1.00 92.69 553 ASN A CA 1
ATOM 4461 C C . ASN A 1 553 ? -15.286 -4.483 3.315 1.00 92.69 553 ASN A C 1
ATOM 4463 O O . ASN A 1 553 ? -14.910 -5.565 3.754 1.00 92.69 553 ASN A O 1
ATOM 4467 N N . VAL A 1 554 ? -15.069 -4.098 2.049 1.00 95.62 554 VAL A N 1
ATOM 4468 C CA . VAL A 1 554 ? -14.361 -4.924 1.049 1.00 95.62 554 VAL A CA 1
ATOM 4469 C C . VAL A 1 554 ? -12.941 -4.430 0.763 1.00 95.62 554 VAL A C 1
ATOM 4471 O O . VAL A 1 554 ? -12.197 -5.085 0.040 1.00 95.62 554 VAL A O 1
ATOM 4474 N N . THR A 1 555 ? -12.526 -3.301 1.354 1.00 94.44 555 THR A N 1
ATOM 4475 C CA . THR A 1 555 ? -11.233 -2.654 1.043 1.00 94.44 555 THR A CA 1
ATOM 4476 C C . THR A 1 555 ? -10.021 -3.556 1.262 1.00 94.44 555 THR A C 1
ATOM 4478 O O . THR A 1 555 ? -9.056 -3.439 0.516 1.00 94.44 555 THR A O 1
ATOM 4481 N N . PHE A 1 556 ? -10.061 -4.479 2.230 1.00 93.38 556 PHE A N 1
ATOM 4482 C CA . PHE A 1 556 ? -8.974 -5.436 2.445 1.00 93.38 556 PHE A CA 1
ATOM 4483 C C . PHE A 1 556 ? -8.810 -6.397 1.260 1.00 93.38 556 PHE A C 1
ATOM 4485 O O . PHE A 1 556 ? -7.711 -6.526 0.723 1.00 93.38 556 PHE A O 1
ATOM 4492 N N . CYS A 1 557 ? -9.895 -7.035 0.817 1.00 94.69 557 CYS A N 1
ATOM 4493 C CA . CYS A 1 557 ? -9.839 -7.911 -0.349 1.00 94.69 557 CYS A CA 1
ATOM 4494 C C . CYS A 1 557 ? -9.551 -7.116 -1.629 1.00 94.69 557 CYS A C 1
ATOM 4496 O O . CYS A 1 557 ? -8.743 -7.563 -2.436 1.00 94.69 557 CYS A O 1
ATOM 4498 N N . THR A 1 558 ? -10.106 -5.908 -1.788 1.00 95.75 558 THR A N 1
ATOM 4499 C CA . THR A 1 558 ? -9.730 -5.002 -2.888 1.00 95.75 558 THR A CA 1
ATOM 4500 C C . THR A 1 558 ? -8.224 -4.729 -2.887 1.00 95.75 558 THR A C 1
ATOM 4502 O O . THR A 1 558 ? -7.582 -4.838 -3.925 1.00 95.75 558 THR A O 1
ATOM 4505 N N . TYR A 1 559 ? -7.625 -4.441 -1.728 1.00 94.25 559 TYR A N 1
ATOM 4506 C CA . TYR A 1 559 ? -6.181 -4.247 -1.604 1.00 94.25 559 TYR A CA 1
ATOM 4507 C C . TYR A 1 559 ? -5.382 -5.499 -1.970 1.00 94.25 559 TYR A C 1
ATOM 4509 O O . TYR A 1 559 ? -4.368 -5.387 -2.648 1.00 94.25 559 TYR A O 1
ATOM 4517 N N . VAL A 1 560 ? -5.816 -6.698 -1.591 1.00 92.06 560 VAL A N 1
ATOM 4518 C CA . VAL A 1 560 ? -5.064 -7.898 -1.986 1.00 92.06 560 VAL A CA 1
ATOM 4519 C C . VAL A 1 560 ? -5.173 -8.149 -3.492 1.00 92.06 560 VAL A C 1
ATOM 4521 O O . VAL A 1 560 ? -4.184 -8.493 -4.137 1.00 92.06 560 VAL A O 1
ATOM 4524 N N . PHE A 1 561 ? -6.360 -7.942 -4.062 1.00 91.00 561 PHE A N 1
ATOM 4525 C CA . PHE A 1 561 ? -6.657 -8.372 -5.423 1.00 91.00 561 PHE A CA 1
ATOM 4526 C C . PHE A 1 561 ? -6.455 -7.317 -6.514 1.00 91.00 561 PHE A C 1
ATOM 4528 O O . PHE A 1 561 ? -6.323 -7.694 -7.678 1.00 91.00 561 PHE A O 1
ATOM 4535 N N . HIS A 1 562 ? -6.367 -6.023 -6.179 1.00 92.38 562 HIS A N 1
ATOM 4536 C CA . HIS A 1 562 ? -6.192 -4.966 -7.187 1.00 92.38 562 HIS A CA 1
ATOM 4537 C C . HIS A 1 562 ? -4.933 -5.163 -8.032 1.00 92.38 562 HIS A C 1
ATOM 4539 O O . HIS A 1 562 ? -4.964 -4.874 -9.220 1.00 92.38 562 HIS A O 1
ATOM 4545 N N . PHE A 1 563 ? -3.852 -5.687 -7.445 1.00 87.50 563 PHE A N 1
ATOM 4546 C CA . PHE A 1 563 ? -2.602 -5.915 -8.164 1.00 87.50 563 PHE A CA 1
ATOM 4547 C C . PHE A 1 563 ? -2.808 -6.908 -9.321 1.00 87.50 563 PHE A C 1
ATOM 4549 O O . PHE A 1 563 ? -2.318 -6.693 -10.419 1.00 87.50 563 PHE A O 1
ATOM 4556 N N . TYR A 1 564 ? -3.624 -7.947 -9.130 1.00 85.44 564 TYR A N 1
ATOM 4557 C CA . TYR A 1 564 ? -3.946 -8.890 -10.205 1.00 85.44 564 TYR A CA 1
ATOM 4558 C C . TYR A 1 564 ? -4.839 -8.268 -11.273 1.00 85.44 564 TYR A C 1
ATOM 4560 O O . TYR A 1 564 ? -4.667 -8.572 -12.440 1.00 85.44 564 TYR A O 1
ATOM 4568 N N . VAL A 1 565 ? -5.776 -7.399 -10.891 1.00 89.19 565 VAL A N 1
ATOM 4569 C CA . VAL A 1 565 ? -6.677 -6.729 -11.843 1.00 89.19 565 VAL A CA 1
ATOM 4570 C C . VAL A 1 565 ? -5.915 -5.732 -12.709 1.00 89.19 565 VAL A C 1
ATOM 4572 O O . VAL A 1 565 ? -6.013 -5.768 -13.931 1.00 89.19 565 VAL A O 1
ATOM 4575 N N . VAL A 1 566 ? -5.145 -4.858 -12.067 1.00 89.12 566 VAL A N 1
ATOM 4576 C CA . VAL A 1 566 ? -4.454 -3.744 -12.717 1.00 89.12 566 VAL A CA 1
ATOM 4577 C C . VAL A 1 566 ? -3.374 -4.254 -13.670 1.00 89.12 566 VAL A C 1
ATOM 4579 O O . VAL A 1 566 ? -3.350 -3.872 -14.837 1.00 89.12 566 VAL A O 1
ATOM 4582 N N . PHE A 1 567 ? -2.530 -5.179 -13.204 1.00 83.81 567 PHE A N 1
ATOM 4583 C CA . PHE A 1 567 ? -1.436 -5.717 -14.013 1.00 83.81 567 PHE A CA 1
ATOM 4584 C C . PHE A 1 567 ? -1.890 -6.816 -14.990 1.00 83.81 567 PHE A C 1
ATOM 4586 O O . PHE A 1 567 ? -1.123 -7.199 -15.873 1.00 83.81 567 PHE A O 1
ATOM 4593 N N . ALA A 1 568 ? -3.151 -7.274 -14.922 1.00 80.25 568 ALA A N 1
ATOM 4594 C CA . ALA A 1 568 ? -3.685 -8.245 -15.878 1.00 80.25 568 ALA A CA 1
ATOM 4595 C C . ALA A 1 568 ? -3.801 -7.747 -17.313 1.00 80.25 568 ALA A C 1
ATOM 4597 O O . ALA A 1 568 ? -3.939 -8.554 -18.226 1.00 80.25 568 ALA A O 1
ATOM 4598 N N . LYS A 1 569 ? -3.690 -6.445 -17.553 1.00 76.75 569 LYS A N 1
ATOM 4599 C CA . LYS A 1 569 ? -3.651 -5.920 -18.920 1.00 76.75 569 LYS A CA 1
ATOM 4600 C C . LYS A 1 569 ? -2.456 -6.492 -19.683 1.00 76.75 569 LYS A C 1
ATOM 4602 O O . LYS A 1 569 ? -2.638 -7.010 -20.774 1.00 76.75 569 LYS A O 1
ATOM 4607 N N . GLY A 1 570 ? -1.270 -6.501 -19.069 1.00 74.31 570 GLY A N 1
ATOM 4608 C CA . GLY A 1 570 ? -0.066 -7.072 -19.679 1.00 74.31 570 GLY A CA 1
ATOM 4609 C C . GLY A 1 570 ? -0.200 -8.568 -19.976 1.00 74.31 570 GLY A C 1
ATOM 4610 O O . GLY A 1 570 ? 0.288 -9.037 -20.995 1.00 74.31 570 GLY A O 1
ATOM 4611 N N . PHE A 1 571 ? -0.924 -9.301 -19.130 1.00 73.62 571 PHE A N 1
ATOM 4612 C CA . PHE A 1 571 ? -1.119 -10.752 -19.211 1.00 73.62 571 PHE A CA 1
ATOM 4613 C C . PHE A 1 571 ? -1.884 -11.247 -20.444 1.00 73.62 571 PHE A C 1
ATOM 4615 O O . PHE A 1 571 ? -1.686 -12.388 -20.855 1.00 73.62 571 PHE A O 1
ATOM 4622 N N . PHE A 1 572 ? -2.748 -10.420 -21.033 1.00 74.94 572 PHE A N 1
ATOM 4623 C CA . PHE A 1 572 ? -3.607 -10.825 -22.154 1.00 74.94 572 PHE A CA 1
ATOM 4624 C C . PHE A 1 572 ? -3.241 -10.160 -23.487 1.00 74.94 572 PHE A C 1
ATOM 4626 O O . PHE A 1 572 ? -3.975 -10.315 -24.461 1.00 74.94 572 PHE A O 1
ATOM 4633 N N . LEU A 1 573 ? -2.140 -9.405 -23.528 1.00 81.44 573 LEU A N 1
ATOM 4634 C CA . LEU A 1 573 ? -1.663 -8.753 -24.744 1.00 81.44 573 LEU A CA 1
ATOM 4635 C C . LEU A 1 573 ? -0.743 -9.685 -25.534 1.00 81.44 573 LEU A C 1
ATOM 4637 O O . LEU A 1 573 ? 0.232 -10.208 -25.004 1.00 81.44 573 LEU A O 1
ATOM 4641 N N . ASP A 1 574 ? -1.055 -9.852 -26.817 1.00 82.25 574 ASP A N 1
ATOM 4642 C CA . ASP A 1 574 ? -0.266 -10.647 -27.767 1.00 82.25 574 ASP A CA 1
ATOM 4643 C C . ASP A 1 574 ? 0.565 -9.771 -28.725 1.00 82.25 574 ASP A C 1
ATOM 4645 O O . ASP A 1 574 ? 1.299 -10.299 -29.563 1.00 82.25 574 ASP A O 1
ATOM 4649 N N . GLU A 1 575 ? 0.410 -8.447 -28.622 1.00 85.94 575 GLU A N 1
ATOM 4650 C CA . GLU A 1 575 ? 0.970 -7.405 -29.489 1.00 85.94 575 GLU A CA 1
ATOM 4651 C C . GLU A 1 575 ? 1.212 -6.120 -28.681 1.00 85.94 575 GLU A C 1
ATOM 4653 O O . GLU A 1 575 ? 0.638 -5.938 -27.603 1.00 85.94 575 GLU A O 1
ATOM 4658 N N . LEU A 1 576 ? 2.018 -5.198 -29.228 1.00 86.69 576 LEU A N 1
ATOM 4659 C CA . LEU A 1 576 ? 2.245 -3.885 -28.620 1.00 86.69 576 LEU A CA 1
ATOM 4660 C C . LEU A 1 576 ? 0.918 -3.161 -28.384 1.00 86.69 576 LEU A C 1
ATOM 4662 O O . LEU A 1 576 ? 0.057 -3.110 -29.259 1.00 86.69 576 LEU A O 1
ATOM 4666 N N . LEU A 1 577 ? 0.784 -2.546 -27.211 1.00 85.38 577 LEU A N 1
ATOM 4667 C CA . LEU A 1 577 ? -0.420 -1.812 -26.844 1.00 85.38 577 LEU A CA 1
ATOM 4668 C C . LEU A 1 577 ? -0.505 -0.490 -27.634 1.00 85.38 577 LEU A C 1
ATOM 4670 O O . LEU A 1 577 ? 0.370 0.362 -27.444 1.00 85.38 577 LEU A O 1
ATOM 4674 N N . PRO A 1 578 ? -1.535 -0.265 -28.472 1.00 82.50 578 PRO A N 1
ATOM 4675 C CA . PRO A 1 578 ? -1.837 1.078 -28.949 1.00 82.50 578 PRO A CA 1
ATOM 4676 C C . PRO A 1 578 ? -2.322 1.917 -27.762 1.00 82.50 578 PRO A C 1
ATOM 4678 O O . PRO A 1 578 ? -3.199 1.484 -27.014 1.00 82.50 578 PRO A O 1
ATOM 4681 N N . TYR A 1 579 ? -1.717 3.087 -27.553 1.00 80.19 579 TYR A N 1
ATOM 4682 C CA . TYR A 1 579 ? -2.012 3.944 -26.406 1.00 80.19 579 TYR A CA 1
ATOM 4683 C C . TYR A 1 579 ? -2.489 5.327 -26.841 1.00 80.19 579 TYR A C 1
ATOM 4685 O O . TYR A 1 579 ? -1.772 6.056 -27.526 1.00 80.19 579 TYR A O 1
ATOM 4693 N N . HIS A 1 580 ? -3.674 5.715 -26.375 1.00 76.12 580 HIS A N 1
ATOM 4694 C CA . HIS A 1 580 ? -4.213 7.061 -26.514 1.00 76.12 580 HIS A CA 1
ATOM 4695 C C . HIS A 1 580 ? -4.527 7.669 -25.140 1.00 76.12 580 HIS A C 1
ATOM 4697 O O . HIS A 1 580 ? -4.825 6.975 -24.168 1.00 76.12 580 HIS A O 1
ATOM 4703 N N . ALA A 1 581 ? -4.522 9.002 -25.036 1.00 65.62 581 ALA A N 1
ATOM 4704 C CA . ALA A 1 581 ? -4.758 9.688 -23.759 1.00 65.62 581 ALA A CA 1
ATOM 4705 C C . ALA A 1 581 ? -6.124 9.355 -23.113 1.00 65.62 581 ALA A C 1
ATOM 4707 O O . ALA A 1 581 ? -6.237 9.296 -21.888 1.00 65.62 581 ALA A O 1
ATOM 4708 N N . GLN A 1 582 ? -7.155 9.083 -23.922 1.00 69.56 582 GLN A N 1
ATOM 4709 C CA . GLN A 1 582 ? -8.494 8.704 -23.443 1.00 69.56 582 GLN A CA 1
ATOM 4710 C C . GLN A 1 582 ? -8.534 7.298 -22.816 1.00 69.56 582 GLN A C 1
ATOM 4712 O O . GLN A 1 582 ? -9.412 7.006 -21.992 1.00 69.56 582 GLN A O 1
ATOM 4717 N N . ASP A 1 583 ? -7.562 6.445 -23.144 1.00 73.62 583 ASP A N 1
ATOM 4718 C CA . ASP A 1 583 ? -7.496 5.074 -22.643 1.00 73.62 583 ASP A CA 1
ATOM 4719 C C . ASP A 1 583 ? -7.142 5.042 -21.158 1.00 73.62 583 ASP A C 1
ATOM 4721 O O . ASP A 1 583 ? -7.671 4.210 -20.424 1.00 73.62 583 ASP A O 1
ATOM 4725 N N . LEU A 1 584 ? -6.344 6.002 -20.672 1.00 76.12 584 LEU A N 1
ATOM 4726 C CA . LEU A 1 584 ? -5.966 6.087 -19.257 1.00 76.12 584 LEU A CA 1
ATOM 4727 C C . LEU A 1 584 ? -7.193 6.199 -18.343 1.00 76.12 584 LEU A C 1
ATOM 4729 O O . LEU A 1 584 ? -7.294 5.497 -17.339 1.00 76.12 584 LEU A O 1
ATOM 4733 N N . VAL A 1 585 ? -8.144 7.066 -18.695 1.00 78.06 585 VAL A N 1
ATOM 4734 C CA . VAL A 1 585 ? -9.364 7.296 -17.904 1.00 78.06 585 VAL A CA 1
ATOM 4735 C C . VAL A 1 585 ? -10.269 6.069 -17.937 1.00 78.06 585 VAL A C 1
ATOM 4737 O O . VAL A 1 585 ? -10.813 5.657 -16.905 1.00 78.06 585 VAL A O 1
ATOM 4740 N N . SER A 1 586 ? -10.410 5.471 -19.118 1.00 82.31 586 SER A N 1
ATOM 4741 C CA . SER A 1 586 ? -11.214 4.269 -19.329 1.00 82.31 586 SER A CA 1
ATOM 4742 C C . SER A 1 586 ? -10.646 3.085 -18.547 1.00 82.31 586 SER A C 1
ATOM 4744 O O . SER A 1 586 ? -11.383 2.400 -17.834 1.00 82.31 586 SER A O 1
ATOM 4746 N N . TRP A 1 587 ? -9.329 2.887 -18.595 1.00 83.94 587 TRP A N 1
ATOM 4747 C CA . TRP A 1 587 ? -8.638 1.838 -17.854 1.00 83.94 587 TRP A CA 1
ATOM 4748 C C . TRP A 1 587 ? -8.670 2.058 -16.356 1.00 83.94 587 TRP A C 1
ATOM 4750 O O . TRP A 1 587 ? -8.974 1.112 -15.639 1.00 83.94 587 TRP A O 1
ATOM 4760 N N . LEU A 1 588 ? -8.451 3.283 -15.884 1.00 85.94 588 LEU A N 1
ATOM 4761 C CA . LEU A 1 588 ? -8.565 3.600 -14.466 1.00 85.94 588 LEU A CA 1
ATOM 4762 C C . LEU A 1 588 ? -9.974 3.303 -13.938 1.00 85.94 588 LEU A C 1
ATOM 4764 O O . LEU A 1 588 ? -10.141 2.705 -12.873 1.00 85.94 588 LEU A O 1
ATOM 4768 N N . THR A 1 589 ? -10.999 3.694 -14.696 1.00 87.00 589 THR A N 1
ATOM 4769 C CA . THR A 1 589 ? -12.396 3.432 -14.332 1.00 87.00 589 THR A CA 1
ATOM 4770 C C . THR A 1 589 ? -12.673 1.931 -14.289 1.00 87.00 589 THR A C 1
ATOM 4772 O O . THR A 1 589 ? -13.261 1.443 -13.321 1.00 87.00 589 THR A O 1
ATOM 4775 N N . PHE A 1 590 ? -12.218 1.191 -15.303 1.00 90.12 590 PHE A N 1
ATOM 4776 C CA . PHE A 1 590 ? -12.337 -0.263 -15.342 1.00 90.12 590 PHE A CA 1
ATOM 4777 C C . PHE A 1 590 ? -11.616 -0.922 -14.161 1.00 90.12 590 PHE A C 1
ATOM 4779 O O . PHE A 1 590 ? -12.225 -1.726 -13.462 1.00 90.12 590 PHE A O 1
ATOM 4786 N N . ASP A 1 591 ? -10.370 -0.540 -13.884 1.00 91.31 591 ASP A N 1
ATOM 4787 C CA . ASP A 1 591 ? -9.544 -1.132 -12.830 1.00 91.31 591 ASP A CA 1
ATOM 4788 C C . ASP A 1 591 ? -10.134 -0.888 -11.445 1.00 91.31 591 ASP A C 1
ATOM 4790 O O . ASP A 1 591 ? -10.174 -1.802 -10.624 1.00 91.31 591 ASP A O 1
ATOM 4794 N N . LEU A 1 592 ? -10.659 0.313 -11.185 1.00 92.50 592 LEU A N 1
ATOM 4795 C CA . LEU A 1 592 ? -11.361 0.613 -9.938 1.00 92.50 592 LEU A CA 1
ATOM 4796 C C . LEU A 1 592 ? -12.602 -0.267 -9.772 1.00 92.50 592 LEU A C 1
ATOM 4798 O O . LEU A 1 592 ? -12.769 -0.910 -8.732 1.00 92.50 592 LEU A O 1
ATOM 4802 N N . LEU A 1 593 ? -13.466 -0.326 -10.788 1.00 93.81 593 LEU A N 1
ATOM 4803 C CA . LEU A 1 593 ? -14.693 -1.121 -10.728 1.00 93.81 593 LEU A CA 1
ATOM 4804 C C . LEU A 1 593 ? -14.390 -2.618 -10.600 1.00 93.81 593 LEU A C 1
ATOM 4806 O O . LEU A 1 593 ? -14.989 -3.295 -9.762 1.00 93.81 593 LEU A O 1
ATOM 4810 N N . ALA A 1 594 ? -13.435 -3.124 -11.376 1.00 93.69 594 ALA A N 1
ATOM 4811 C CA . ALA A 1 594 ? -13.029 -4.521 -11.362 1.00 93.69 594 ALA A CA 1
ATOM 4812 C C . ALA A 1 594 ? -12.331 -4.900 -10.046 1.00 93.69 594 ALA A C 1
ATOM 4814 O O . ALA A 1 594 ? -12.643 -5.949 -9.482 1.00 93.69 594 ALA A O 1
ATOM 4815 N N . ALA A 1 595 ? -11.467 -4.042 -9.492 1.00 95.12 595 ALA A N 1
ATOM 4816 C CA . ALA A 1 595 ? -10.803 -4.298 -8.213 1.00 95.12 595 ALA A CA 1
ATOM 4817 C C . ALA A 1 595 ? -11.798 -4.336 -7.046 1.00 95.12 595 ALA A C 1
ATOM 4819 O O . ALA A 1 595 ? -11.736 -5.249 -6.221 1.00 95.12 595 ALA A O 1
ATOM 4820 N N . PHE A 1 596 ? -12.746 -3.393 -6.973 1.00 95.38 596 PHE A N 1
ATOM 4821 C CA . PHE A 1 596 ? -13.798 -3.427 -5.948 1.00 95.38 596 PHE A CA 1
ATOM 4822 C C . PHE A 1 596 ? -14.802 -4.566 -6.175 1.00 95.38 596 PHE A C 1
ATOM 4824 O O . PHE A 1 596 ? -15.278 -5.158 -5.203 1.00 95.38 596 PHE A O 1
ATOM 4831 N N . GLY A 1 597 ? -15.098 -4.912 -7.431 1.00 95.81 597 GLY A N 1
ATOM 4832 C CA . GLY A 1 597 ? -15.934 -6.059 -7.785 1.00 95.81 597 GLY A CA 1
ATOM 4833 C C . GLY A 1 597 ? -15.314 -7.379 -7.325 1.00 95.81 597 GLY A C 1
ATOM 4834 O O . GLY A 1 597 ? -15.936 -8.122 -6.564 1.00 95.81 597 GLY A O 1
ATOM 4835 N N . LEU A 1 598 ? -14.057 -7.633 -7.699 1.00 93.81 598 LEU A N 1
ATOM 4836 C CA . LEU A 1 598 ? -13.316 -8.819 -7.269 1.00 93.81 598 LEU A CA 1
ATOM 4837 C C . LEU A 1 598 ? -13.100 -8.828 -5.750 1.00 93.81 598 LEU A C 1
ATOM 4839 O O . LEU A 1 598 ? -13.301 -9.858 -5.109 1.00 93.81 598 LEU A O 1
ATOM 4843 N N . GLY A 1 599 ? -12.782 -7.677 -5.153 1.00 95.62 599 GLY A N 1
ATOM 4844 C CA . GLY A 1 599 ? -12.699 -7.521 -3.701 1.00 95.62 599 GLY A CA 1
ATOM 4845 C C . GLY A 1 599 ? -13.997 -7.928 -2.999 1.00 95.62 599 GLY A C 1
ATOM 4846 O O . GLY A 1 599 ? -13.958 -8.670 -2.023 1.00 95.62 599 GLY A O 1
ATOM 4847 N N . THR A 1 600 ? -15.152 -7.537 -3.542 1.00 95.56 600 THR A N 1
ATOM 4848 C CA . THR A 1 600 ? -16.472 -7.916 -3.008 1.00 95.56 600 THR A CA 1
ATOM 4849 C C . THR A 1 600 ? -16.704 -9.423 -3.069 1.00 95.56 600 THR A C 1
ATOM 4851 O O . THR A 1 600 ? -17.113 -10.022 -2.070 1.00 95.56 600 THR A O 1
ATOM 4854 N N . VAL A 1 601 ? -16.400 -10.049 -4.210 1.00 94.81 601 VAL A N 1
ATOM 4855 C CA . VAL A 1 601 ? -16.502 -11.508 -4.381 1.00 94.81 601 VAL A CA 1
ATOM 4856 C C . VAL A 1 601 ? -15.628 -12.224 -3.351 1.00 94.81 601 VAL A C 1
ATOM 4858 O O . VAL A 1 601 ? -16.109 -13.099 -2.629 1.00 94.81 601 VAL A O 1
ATOM 4861 N N . MET A 1 602 ? -14.371 -11.804 -3.214 1.00 93.31 602 MET A N 1
ATOM 4862 C CA . MET A 1 602 ? -13.419 -12.436 -2.301 1.00 93.31 602 MET A CA 1
ATOM 4863 C C . MET A 1 602 ? -13.743 -12.175 -0.825 1.00 93.31 602 MET A C 1
ATOM 4865 O O . MET A 1 602 ? -13.531 -13.060 0.005 1.00 93.31 602 MET A O 1
ATOM 4869 N N . THR A 1 603 ? -14.338 -11.033 -0.476 1.00 94.56 603 THR A N 1
ATOM 4870 C CA . THR A 1 603 ? -14.812 -10.781 0.892 1.00 94.56 603 THR A CA 1
ATOM 4871 C C . THR A 1 603 ? -15.967 -11.715 1.272 1.00 94.56 603 THR A C 1
ATOM 4873 O O . THR A 1 603 ? -15.971 -12.280 2.369 1.00 94.56 603 THR A O 1
ATOM 4876 N N . ILE A 1 604 ? -16.941 -11.902 0.376 1.00 94.56 604 ILE A N 1
ATOM 4877 C CA . ILE A 1 604 ? -18.129 -12.735 0.627 1.00 94.56 604 ILE A CA 1
ATOM 4878 C C . ILE A 1 604 ? -17.769 -14.220 0.664 1.00 94.56 604 ILE A C 1
ATOM 4880 O O . ILE A 1 604 ? -18.251 -14.944 1.543 1.00 94.56 604 ILE A O 1
ATOM 4884 N N . LEU A 1 605 ? -16.951 -14.659 -0.296 1.00 92.75 605 LEU A N 1
ATOM 4885 C CA . LEU A 1 605 ? -16.564 -16.054 -0.430 1.00 92.75 605 LEU A CA 1
ATOM 4886 C C . LEU A 1 605 ? -15.489 -16.415 0.585 1.00 92.75 605 LEU A C 1
ATOM 4888 O O . LEU A 1 605 ? -15.701 -17.337 1.345 1.00 92.75 605 LEU A O 1
ATOM 4892 N N . VAL A 1 606 ? -14.384 -15.676 0.674 1.00 91.12 606 VAL A N 1
ATOM 4893 C CA . VAL A 1 606 ? -13.208 -16.108 1.447 1.00 91.12 606 VAL A CA 1
ATOM 4894 C C . VAL A 1 606 ? -13.120 -15.414 2.804 1.00 91.12 606 VAL A C 1
ATOM 4896 O O . VAL A 1 606 ? -13.075 -16.083 3.838 1.00 91.12 606 VAL A O 1
ATOM 4899 N N . GLU A 1 607 ? -13.113 -14.079 2.842 1.00 92.44 607 GLU A N 1
ATOM 4900 C CA . GLU A 1 607 ? -12.814 -13.343 4.080 1.00 92.44 607 GLU A CA 1
ATOM 4901 C C . GLU A 1 607 ? -13.839 -13.622 5.189 1.00 92.44 607 GLU A C 1
ATOM 4903 O O . GLU A 1 607 ? -13.469 -13.961 6.316 1.00 92.44 607 GLU A O 1
ATOM 4908 N N . PHE A 1 608 ? -15.136 -13.489 4.902 1.00 92.50 608 PHE A N 1
ATOM 4909 C CA . PHE A 1 608 ? -16.177 -13.610 5.923 1.00 92.50 608 PHE A CA 1
ATOM 4910 C C . PHE A 1 608 ? -16.304 -15.018 6.523 1.00 92.50 608 PHE A C 1
ATOM 4912 O O . PHE A 1 608 ? -16.367 -15.093 7.760 1.00 92.50 608 PHE A O 1
ATOM 4919 N N . PRO A 1 609 ? -16.299 -16.117 5.741 1.00 90.75 609 PRO A N 1
ATOM 4920 C CA . PRO A 1 609 ? -16.287 -17.463 6.310 1.00 90.75 609 PRO A CA 1
ATOM 4921 C C . PRO A 1 609 ? -15.033 -17.737 7.127 1.00 90.75 609 PRO A C 1
ATOM 4923 O O . PRO A 1 609 ? -15.133 -18.214 8.259 1.00 90.75 609 PRO A O 1
ATOM 4926 N N . CYS A 1 610 ? -13.856 -17.375 6.611 1.00 89.06 610 CYS A N 1
ATOM 4927 C CA . CYS A 1 610 ? -12.605 -17.601 7.324 1.00 89.06 610 CYS A CA 1
ATOM 4928 C C . CYS A 1 610 ? -12.543 -16.816 8.639 1.00 89.06 610 CYS A C 1
ATOM 4930 O O . CYS A 1 610 ? -12.110 -17.360 9.652 1.00 89.06 610 CYS A O 1
ATOM 4932 N N . LEU A 1 611 ? -13.058 -15.584 8.670 1.00 88.44 611 LEU A N 1
ATOM 4933 C CA . LEU A 1 611 ? -13.201 -14.809 9.906 1.00 88.44 611 LEU A CA 1
ATOM 4934 C C . LEU A 1 611 ? -14.134 -15.468 10.923 1.00 88.44 611 LEU A C 1
ATOM 4936 O O . LEU A 1 611 ? -13.902 -15.362 12.129 1.00 88.44 611 LEU A O 1
ATOM 4940 N N . ALA A 1 612 ? -15.213 -16.103 10.464 1.00 87.44 612 ALA A N 1
ATOM 4941 C CA . ALA A 1 612 ? -16.123 -16.823 11.347 1.00 87.44 612 ALA A CA 1
ATOM 4942 C C . ALA A 1 612 ? -15.437 -18.059 11.948 1.00 87.44 612 ALA A C 1
ATOM 4944 O O . ALA A 1 612 ? -15.492 -18.245 13.162 1.00 87.44 612 ALA A O 1
ATOM 4945 N N . LEU A 1 613 ? -14.730 -18.844 11.129 1.00 87.19 613 LEU A N 1
ATOM 4946 C CA . LEU A 1 613 ? -13.957 -20.006 11.584 1.00 87.19 613 LEU A CA 1
ATOM 4947 C C . LEU A 1 613 ? -12.847 -19.610 12.554 1.00 87.19 613 LEU A C 1
ATOM 4949 O O . LEU A 1 613 ? -12.699 -20.217 13.610 1.00 87.19 613 LEU A O 1
ATOM 4953 N N . GLN A 1 614 ? -12.103 -18.555 12.234 1.00 88.56 614 GLN A N 1
ATOM 4954 C CA . GLN A 1 614 ? -11.022 -18.061 13.075 1.00 88.56 614 GLN A CA 1
ATOM 4955 C C . GLN A 1 614 ? -11.507 -17.763 14.499 1.00 88.56 614 GLN A C 1
ATOM 4957 O O . GLN A 1 614 ? -10.859 -18.157 15.466 1.00 88.56 614 GLN A O 1
ATOM 4962 N N . LYS A 1 615 ? -12.655 -17.090 14.637 1.00 86.25 615 LYS A N 1
ATOM 4963 C CA . LYS A 1 615 ? -13.232 -16.759 15.949 1.00 86.25 615 LYS A CA 1
ATOM 4964 C C . LYS A 1 615 ? -13.653 -17.989 16.753 1.00 86.25 615 LYS A C 1
ATOM 4966 O O . LYS A 1 615 ? -13.720 -17.895 17.974 1.00 86.25 615 LYS A O 1
ATOM 4971 N N . LEU A 1 616 ? -13.957 -19.101 16.082 1.00 86.81 616 LEU A N 1
ATOM 4972 C CA . LEU A 1 616 ? -14.300 -20.372 16.719 1.00 86.81 616 LEU A CA 1
ATOM 4973 C C . LEU A 1 616 ? -13.045 -21.152 17.134 1.00 86.81 616 LEU A C 1
ATOM 4975 O O . LEU A 1 616 ? -13.033 -21.751 18.204 1.00 86.81 616 LEU A O 1
ATOM 4979 N N . CYS A 1 617 ? -11.996 -21.129 16.307 1.00 87.88 617 CYS A N 1
ATOM 4980 C CA . CYS A 1 617 ? -10.796 -21.942 16.511 1.00 87.88 617 CYS A CA 1
ATOM 4981 C C . CYS A 1 617 ? -9.721 -21.269 17.377 1.00 87.88 617 CYS A C 1
ATOM 4983 O O . CYS A 1 617 ? -8.919 -21.965 17.996 1.00 87.88 617 CYS A O 1
ATOM 4985 N N . LEU A 1 618 ? -9.655 -19.932 17.402 1.00 91.00 618 LEU A N 1
ATOM 4986 C CA . LEU A 1 618 ? -8.590 -19.202 18.093 1.00 91.00 618 LEU A CA 1
ATOM 4987 C C . LEU A 1 618 ? -9.034 -18.606 19.429 1.00 91.00 618 LEU A C 1
ATOM 4989 O O . LEU A 1 618 ? -10.159 -18.104 19.542 1.00 91.00 618 LEU A O 1
ATOM 4993 N N . PRO A 1 619 ? -8.121 -18.540 20.419 1.00 90.31 619 PRO A N 1
ATOM 4994 C CA . PRO A 1 619 ? -8.388 -17.845 21.668 1.00 90.31 619 PRO A CA 1
ATOM 4995 C C . PRO A 1 619 ? -8.731 -16.378 21.398 1.00 90.31 619 PRO A C 1
ATOM 4997 O O . PRO A 1 619 ? -8.110 -15.712 20.569 1.00 90.31 619 PRO A O 1
ATOM 5000 N N . GLN A 1 620 ? -9.722 -15.872 22.127 1.00 89.25 620 GLN A N 1
ATOM 5001 C CA . GLN A 1 620 ? -10.143 -14.473 22.094 1.00 89.25 620 GLN A CA 1
ATOM 5002 C C . GLN A 1 620 ? -9.812 -13.820 23.434 1.00 89.25 620 GLN A C 1
ATOM 5004 O O . GLN A 1 620 ? -9.927 -14.460 24.484 1.00 89.25 620 GLN A O 1
ATOM 5009 N N . VAL A 1 621 ? -9.437 -12.539 23.418 1.00 85.88 621 VAL A N 1
ATOM 5010 C CA . VAL A 1 621 ? -9.221 -11.797 24.666 1.00 85.88 621 VAL A CA 1
ATOM 5011 C C . VAL A 1 621 ? -10.565 -11.619 25.369 1.00 85.88 621 VAL A C 1
ATOM 5013 O O . VAL A 1 621 ? -11.450 -10.905 24.890 1.00 85.88 621 VAL A O 1
ATOM 5016 N N . LYS A 1 622 ? -10.735 -12.299 26.505 1.00 76.88 622 LYS A N 1
ATOM 5017 C CA . LYS A 1 622 ? -11.986 -12.274 27.265 1.00 76.88 622 LYS A CA 1
ATOM 5018 C C . LYS A 1 622 ? -12.135 -10.937 28.012 1.00 76.88 622 LYS A C 1
ATOM 5020 O O . LYS A 1 622 ? -11.147 -10.395 28.517 1.00 76.88 622 LYS A O 1
ATOM 5025 N N . PRO A 1 623 ? -13.355 -10.381 28.114 1.00 69.94 623 PRO A N 1
ATOM 5026 C CA . PRO A 1 623 ? -13.645 -9.360 29.115 1.00 69.94 623 PRO A CA 1
ATOM 5027 C C . PRO A 1 623 ? -13.304 -9.906 30.506 1.00 69.94 623 PRO A C 1
ATOM 5029 O O . PRO A 1 623 ? -13.550 -11.085 30.770 1.00 69.94 623 PRO A O 1
ATOM 5032 N N . ALA A 1 624 ? -12.754 -9.074 31.392 1.00 61.97 624 ALA A N 1
ATOM 5033 C CA . ALA A 1 624 ? -12.685 -9.449 32.800 1.00 61.97 624 ALA A CA 1
ATOM 5034 C C . ALA A 1 624 ? -14.116 -9.725 33.286 1.00 61.97 624 ALA A C 1
ATOM 5036 O O . ALA A 1 624 ? -15.032 -8.960 32.967 1.00 61.97 624 ALA A O 1
ATOM 5037 N N . ALA A 1 625 ? -14.324 -10.831 34.004 1.00 52.97 625 ALA A N 1
ATOM 5038 C CA . ALA A 1 625 ? -15.597 -11.064 34.671 1.00 52.97 625 ALA A CA 1
ATOM 5039 C C . ALA A 1 625 ? -15.857 -9.854 35.575 1.00 52.97 625 ALA A C 1
ATOM 5041 O O . ALA A 1 625 ? -14.992 -9.510 36.384 1.00 52.97 625 ALA A O 1
ATOM 5042 N N . LYS A 1 626 ? -17.001 -9.176 35.406 1.00 45.47 626 LYS A N 1
ATOM 5043 C CA . LYS A 1 626 ? -17.430 -8.166 36.379 1.00 45.47 626 LYS A CA 1
ATOM 5044 C C . LYS A 1 626 ? -17.421 -8.865 37.736 1.00 45.47 626 LYS A C 1
ATOM 5046 O O . LYS A 1 626 ? -18.172 -9.824 37.912 1.00 45.47 626 LYS A O 1
ATOM 5051 N N . LYS A 1 627 ? -16.575 -8.417 38.668 1.00 38.56 627 LYS A N 1
ATOM 5052 C CA . LYS A 1 627 ? -16.845 -8.682 40.079 1.00 38.56 627 LYS A CA 1
ATOM 5053 C C . LYS A 1 627 ? -18.216 -8.059 40.330 1.00 38.56 627 LYS A C 1
ATOM 5055 O O . LYS A 1 627 ? -18.393 -6.867 40.098 1.00 38.56 627 LYS A O 1
ATOM 5060 N N . LEU A 1 628 ? -19.200 -8.903 40.626 1.00 38.62 628 LEU A N 1
ATOM 5061 C CA . LEU A 1 628 ? -20.434 -8.463 41.256 1.00 38.62 628 LEU A CA 1
ATOM 5062 C C . LEU A 1 628 ? -19.991 -7.929 42.621 1.00 38.62 628 LEU A C 1
ATOM 5064 O O . LEU A 1 628 ? -19.647 -8.724 43.491 1.00 38.62 628 LEU A O 1
ATOM 5068 N N . GLU A 1 629 ? -19.841 -6.611 42.716 1.00 35.75 629 GLU A N 1
ATOM 5069 C CA . GLU A 1 629 ? -19.774 -5.894 43.991 1.00 35.75 629 GLU A CA 1
ATOM 5070 C C . GLU A 1 629 ? -21.188 -5.532 44.428 1.00 35.75 629 GLU A C 1
ATOM 5072 O O . GLU A 1 629 ? -21.981 -5.115 43.545 1.00 35.75 629 GLU A O 1
#

pLDDT: mean 82.13, std 18.12, range [22.81, 98.62]

Radius of gyration: 26.74 Å; Cα contacts (8 Å, |Δi|>4): 813; chains: 1; bounding box: 66×65×86 Å

Sequence (629 aa):
MSILCNYYVAVQICGDFSNRQIDSFVDVHSVLTTRMAQFLQRFLLLVLLVELGDASCLPDNVFPPMYRMDHYKNCPRNTSTYCLFTFKVHTKMPQILETENNPQRFDRSILNRMLCVPNSIDTIEYGNAVIAGELHGFNFTVQLDEVQCEQQWEFPYQKTIIWLIIATYLLITLEATRAHYMSLRDPKASSHWCHNFSVIRNAQKLFEQNRSPDFQRLKSVQGIRVFNMGVVVAWHCAVSLSQTYMTDVEQLEKNFEHPLVHYLMYLGGLCVQMFFLISSFLLTNQILQMFSRNGRFSLQDCCIMMLNRVVRLMPVLLFSIFTTWMGIYDNSPHTIANRNVYIPSCGCNWWRTLLQTTFLIPFSQICTPGMWYLSVDTLYYGSTLLILYLALNLHLDLRRLSARLILILIGCFAAYLQVKDYSYMFRPHPQELKTMTFSKDMNGVYVPPLASWPSSLFGVILGHIYYSNKLEKSVKVNPDQEKMWWMVFGCVPLLSLHLSTYSFTGVAGSILGAILKPLFVFPLGLGVLGMAFGLGGPVKALLEARVLVVLSNVTFCTYVFHFYVVFAKGFFLDELLPYHAQDLVSWLTFDLLAAFGLGTVMTILVEFPCLALQKLCLPQVKPAAKKLE

InterPro domains:
  IPR002656 Acyltransferase 3 domain [PF01757] (220-606)
  IPR052728 Oxygen and lipid transport regulator [PTHR11161] (66-626)

Solvent-accessible surface area (backbone atoms only — not comparable to full-atom values): 34290 Å² total; per-residue (Å²): 132,77,74,70,65,65,62,60,63,63,60,68,71,66,70,80,78,86,81,79,92,85,92,55,84,71,60,53,56,58,54,48,54,55,52,49,49,51,49,52,51,51,55,48,45,72,73,59,75,69,83,91,76,89,83,80,87,76,75,81,85,80,60,81,72,50,59,48,65,51,60,50,88,75,46,54,73,91,57,25,47,50,29,41,36,36,31,41,50,50,68,88,53,64,74,42,58,50,24,66,74,32,66,76,36,60,44,68,35,48,35,39,40,35,41,68,39,48,69,89,50,59,66,67,61,51,54,53,52,53,53,50,63,74,42,67,91,48,98,61,49,76,41,84,73,49,77,51,62,68,72,86,82,82,53,66,67,62,53,51,54,47,51,50,50,51,51,51,51,50,51,52,30,50,52,17,28,52,48,44,58,47,30,76,76,41,78,87,54,73,70,79,72,50,41,52,45,9,50,68,56,35,52,52,57,55,71,56,79,74,81,48,70,68,50,61,39,47,33,40,57,28,18,50,53,40,52,51,49,50,47,49,51,48,33,47,42,56,45,40,53,45,39,40,59,42,73,48,60,65,62,50,40,54,48,52,69,33,67,68,47,43,50,41,58,55,44,48,75,46,54,62,41,48,54,37,17,51,54,31,18,53,50,37,34,51,49,54,51,46,28,73,70,45,78,54,72,52,73,66,50,46,52,43,55,48,51,54,52,48,61,64,50,35,68,65,47,50,55,51,50,50,48,55,57,68,47,78,58,51,89,15,80,56,32,45,72,59,46,71,42,32,40,60,17,21,74,76,32,45,66,30,65,57,72,36,49,39,70,80,48,60,67,73,47,34,36,57,59,87,50,43,58,59,12,44,46,51,52,50,50,52,50,49,46,50,52,52,40,50,22,68,74,67,71,44,60,56,54,63,53,39,52,51,51,35,53,50,45,34,52,53,40,16,51,49,26,53,77,66,70,45,60,34,61,58,75,90,25,46,50,43,48,36,71,56,52,76,39,72,30,44,62,66,40,59,67,35,61,72,61,55,45,48,24,26,40,49,10,38,42,51,13,45,55,46,58,77,50,60,85,56,87,52,70,93,70,53,74,67,58,50,51,50,48,50,46,39,37,53,48,41,33,51,48,40,55,56,58,67,76,56,92,54,63,65,70,65,10,13,50,46,32,36,41,43,53,40,52,28,34,50,30,47,51,50,41,53,54,39,38,44,35,66,42,61,63,70,62,34,53,60,23,49,30,69,68,35,49,42,50,33,76,23,44,67,37,16,63,69,44,29,60,60,53,42,50,42,59,37,29,75,36,53,57,63,39,83,65,57,84,70,50,57,61,53,47,43,53,47,39,51,53,49,15,50,49,52,4,44,53,42,28,35,64,49,50,50,24,51,52,54,51,45,66,74,75,46,82,70,88,72,78,54,77,77,77,86,124